Protein 9F7K (pdb70)

Radius of gyration: 20.73 Å; Cα contacts (8 Å, |Δi|>4): 725; chains: 2; bounding box: 50×50×52 Å

GO terms:
  GO:0009408 response to heat (P, IEP)
  GO:0004364 glutathione transferase activity (F, IDA)
  GO:0006749 glutathione metabolic process (P, IDA)

Nearest PDB structures (foldseek):
  9f7k-assembly1_B  TM=1.004E+00  e=2.548E-35  Drosophila melanogaster American nodavirus (ANV) SW-2009a
  4hi7-assembly1_B  TM=9.714E-01  e=3.691E-20  Drosophila mojavensis
  5ft3-assembly1_A  TM=9.741E-01  e=3.739E-18  Aedes aegypti
  3ay8-assembly1_A-2  TM=9.223E-01  e=4.183E-16  Bombyx mori
  7ebt-assembly2_B  TM=9.238E-01  e=3.719E-15  Aedes aegypti

Sequence (442 aa):
SSSGIVLYGTDLSPCVRTVKLTLKVVLNLDYEYKEVNLQAGEHLSEEYVVKKNPQHTVPMLDDNGTFIWDSHAIAAYLVDKYAKSDELYPKDLAKRAIVNQRLFFDASVIYASIANVSRRPFWINGVTEVPQEKLDAVHQGLKLLETFLGNSPYLAGDSLTLADLSTGPTVSAVPAAVDIDPATYPKVTAWLDRLNKLPYYKEINEAPAQSYVAFLRSKWTKLGDSGIVLYGTDLSPCVRTVKLTLKVVLNLDYEYKEVNLQAGEHLSEEYVKKNPQHTVPMLDDNGTFIIWDSHAIAAYLVDKYAKSDELYPKDLAKRAIVNQRLFFDASVIYASIANVSRPFWINGVTEVPQEKLDAVHQGLKLLETFLGNSPYLAGDSLTLADLSTGPTVSAVPAAVDIDPATYPKVTTAWLDRLNKLPYYKEINEAPAQSYVAFLRSKWTKLGD

Solvent-accessible surface area: 18734 Å² total; per-residue (Å²): 92,123,40,32,2,19,0,40,0,37,49,70,20,21,27,0,2,2,0,32,0,0,0,102,51,25,131,36,105,52,74,54,88,127,8,71,62,153,70,23,82,30,98,29,129,123,16,40,153,95,0,30,21,69,45,18,3,3,0,21,2,92,58,43,57,6,23,23,6,9,0,0,1,4,14,0,5,25,96,58,32,214,60,58,121,16,6,19,117,77,52,34,123,18,2,72,3,9,4,22,1,4,2,4,0,16,32,2,77,19,11,8,14,17,5,10,82,10,28,111,104,112,46,53,34,102,3,62,58,68,18,15,61,37,2,54,77,0,1,114,31,0,29,76,11,3,28,151,33,43,34,0,25,20,120,66,28,8,1,0,0,0,4,0,0,0,6,0,19,2,1,37,0,2,7,101,28,63,80,94,78,4,71,82,0,31,41,0,37,72,72,0,45,159,49,112,50,4,113,134,29,4,48,72,22,6,108,56,25,29,64,84,1,88,78,78,32,101,85,56,5,157,86,44,3,19,0,39,0,23,50,71,20,20,27,0,2,3,0,33,0,0,0,100,51,28,131,35,116,64,93,68,88,103,7,65,62,151,72,23,84,30,99,42,140,129,17,48,164,90,0,34,21,65,29,16,3,2,0,20,3,92,58,43,59,5,25,22,6,10,0,0,1,5,12,0,5,29,94,71,31,216,57,58,122,16,7,17,122,76,52,32,122,19,2,75,3,9,4,24,1,4,2,4,0,16,31,2,56,18,11,9,13,34,4,9,113,16,26,112,96,112,47,52,34,100,5,59,60,66,17,15,60,12,2,50,70,0,0,107,32,0,28,73,12,3,31,144,34,42,34,0,27,21,120,65,28,8,1,0,0,0,3,0,0,0,6,0,19,3,1,39,0,3,5,105,28,58,84,96,67,2,66,84,0,36,40,0,38,79,75,0,39,167,47,112,48,4,107,136,27,3,46,71,20,6,106,56,25,29,64,86,1,88,86,84,31,99,80,56,3,152

Organism: Drosophila melanogaster (NCBI:txid7227)

InterPro domains:
  IPR004045 Glutathione S-transferase, N-terminal [PF13417] (8-83)
  IPR004045 Glutathione S-transferase, N-terminal [PS50404] (4-85)
  IPR004046 Glutathione S-transferase, C-terminal [PF00043] (127-197)
  IPR010987 Glutathione S-transferase, C-terminal-like [PS50405] (91-213)
  IPR036249 Thioredoxin-like superfamily [SSF52833] (5-90)
  IPR036282 Glutathione S-transferase, C-terminal domain superfamily [SSF47616] (84-206)
  IPR040079 Glutathione transferase family [SFLDS00019] (6-219)

B-factor: mean 31.16, std 11.65, range [16.99, 97.11]

Secondary structure (DSSP, 8-state):
--S-EEEEE-TT-HHHHHHHHHHHHTT---EEEE--TTTTGGGSHHHHHH-TT--S-EEEETTEEEESHHHHHHHHHHHH-SS-TTS-SSHHHHHHHHHHHHHIIIIIHHHHHHHHHHHHHH---EE-HHHHHHHHHHHHHHHHHHTT-SBTTBSS--HHHHHHHHHHHHGGGTS---TTT-HHHHHHHHHHHTSHHHHHHHHHHHHHHHHHHHTT-SEE--/--EEEEE-TT-HHHHHHHHHHHHTT---EEEE--TTTTGGGSHHHHHH-TT--S-EEEETTEEEE-HHHHHHHHHHHH-SSSTTS-SSHHHHHHHHHHHHHIIIIIHHHHHHHHHHHHHH---EE-HHHHHHHHHHHHHHHHHHTTSSBTTBSS--HHHHHHHHHHHHGGGT----TTT-HHHHHHHHHHHTSHHHHHHHHHHHHHHHHHHHTT-SEE--

Foldseek 3Di:
DPQLKEWEEALLDLLSLLLVLLCVVLVHDYHYHYQDVVVVSLVDPVNCVLPVVSDDTWMQRNNDIDDGSLVNSQVCLVPRHPDCQQQDPPVVLNVLLVVLLVLCVPQLLVLLCVVCVCCVPPVDQAAAQVSVVSNVVSLVVQLVQLPVALENSHVGHHSSCSRNLLSVLQNLLQDDPDCVVRVSNVSNNVVQCVPPVSVVSRPPSSVVNSVVSNVRHPHRHD/DLKEWEEALLDLLSLLQVLLCVVLVHDYHYHYQDVVVVSLVDPVNCVLPVVSDDTWMQDNNDIDDGSLVNSQVCCVVRHPDCQQQDPPVVLNVLLVVLLVLLVPQLLVLLCVVCVCCVPPVDQAAAQVSVVSNVVSLLVQLVQCPVALENSHVGHHSSCSRNLLSVLQSLLQDDPDCVRRVSVVSNNVVQCVPPVSVVSRPPSSVVNSVVSNVRHPHRHD

Structure (mmCIF, N/CA/C/O backbone):
data_9F7K
#
_entry.id   9F7K
#
_cell.length_a   81.038
_cell.length_b   82.919
_cell.length_c   95.543
_cell.angle_alpha   90.000
_cell.angle_beta   90.000
_cell.angle_gamma   90.000
#
_symmetry.space_group_name_H-M   'P 21 21 21'
#
loop_
_entity.id
_entity.type
_entity.pdbx_description
1 polymer GH14654p
2 non-polymer GLYCEROL
3 non-polymer GLUTATHIONE
4 non-polymer S-Hydroxy-Glutathione
5 water water
#
loop_
_atom_site.group_PDB
_atom_site.id
_atom_site.type_symbol
_atom_site.label_atom_id
_atom_site.label_alt_id
_atom_site.label_c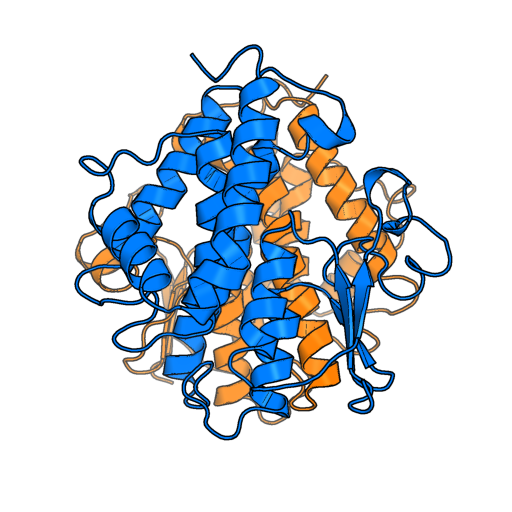omp_id
_atom_site.label_asym_id
_atom_site.label_entity_id
_atom_site.label_seq_id
_atom_site.pdbx_PDB_ins_code
_atom_site.Cartn_x
_atom_site.Cartn_y
_atom_site.Cartn_z
_atom_site.occupancy
_atom_site.B_iso_or_equiv
_atom_site.auth_seq_id
_atom_site.auth_comp_id
_atom_site.auth_asym_id
_atom_site.auth_atom_id
_atom_site.pdbx_PDB_model_num
ATOM 1 N N . SER A 1 2 ? 40.084 66.818 15.701 1.000 77.509 2 SER A N 1
ATOM 2 C CA . SER A 1 2 ? 40.329 65.631 14.840 1.000 71.269 2 SER A CA 1
ATOM 3 C C . SER A 1 2 ? 41.818 65.461 14.508 1.000 70.101 2 SER A C 1
ATOM 4 O O . SER A 1 2 ? 42.541 66.444 14.404 1.000 87.829 2 SER A O 1
ATOM 11 N N . SER A 1 3 ? 42.241 64.204 14.257 1.000 60.633 3 SER A N 1
ATOM 12 C CA . SER A 1 3 ? 43.590 63.876 13.817 1.000 44.761 3 SER A CA 1
ATOM 13 C C . SER A 1 3 ? 43.595 63.352 12.368 1.000 39.406 3 SER A C 1
ATOM 14 O O . SER A 1 3 ? 44.627 62.824 11.938 1.000 34.266 3 SER A O 1
ATOM 21 N N . SER A 1 4 ? 42.524 63.603 11.577 1.000 29.581 4 SER A N 1
ATOM 22 C CA . SER A 1 4 ? 42.495 63.160 10.166 1.000 30.265 4 SER A CA 1
ATOM 23 C C . SER A 1 4 ? 43.292 64.129 9.309 1.000 26.348 4 SER A C 1
ATOM 24 O O . SER A 1 4 ? 43.651 63.799 8.189 1.000 29.527 4 SER A O 1
ATOM 31 N N . GLY A 1 5 ? 43.445 65.370 9.802 1.000 23.206 5 GLY A N 1
ATOM 32 C CA . GLY A 1 5 ? 43.997 66.451 9.051 1.000 22.000 5 GLY A CA 1
ATOM 33 C C . GLY A 1 5 ? 43.006 67.097 8.056 1.000 21.600 5 GLY A C 1
ATOM 34 O O . GLY A 1 5 ? 43.403 67.948 7.274 1.000 23.463 5 GLY A O 1
ATOM 38 N N . ILE A 1 6 ? 41.748 66.690 8.087 1.000 22.883 6 ILE A N 1
ATOM 39 C CA . ILE A 1 6 ? 40.720 67.259 7.218 1.000 24.360 6 ILE A CA 1
ATOM 40 C C . ILE A 1 6 ? 40.016 68.352 8.003 1.000 23.849 6 ILE A C 1
ATOM 41 O O . ILE A 1 6 ? 39.604 68.123 9.139 1.000 24.751 6 ILE A O 1
ATOM 57 N N . VAL A 1 7 ? 39.889 69.542 7.393 1.000 23.992 7 VAL A N 1
ATOM 58 C CA . VAL A 1 7 ? 39.189 70.666 7.986 1.000 22.680 7 VAL A CA 1
ATOM 59 C C . VAL A 1 7 ? 38.106 71.156 7.020 1.000 23.482 7 VAL A C 1
ATOM 60 O O . VAL A 1 7 ? 38.423 71.331 5.836 1.000 23.388 7 VAL A O 1
ATOM 73 N N . LEU A 1 8 ? 36.869 71.320 7.520 1.000 22.207 8 LEU A N 1
ATOM 74 C CA . LEU A 1 8 ? 35.800 71.910 6.712 1.000 21.600 8 LEU A CA 1
ATOM 75 C C . LEU A 1 8 ? 35.523 73.307 7.243 1.000 20.740 8 LEU A C 1
ATOM 76 O O . LEU A 1 8 ? 35.261 73.490 8.429 1.000 24.208 8 LEU A O 1
ATOM 92 N N . TYR A 1 9 ? 35.565 74.282 6.340 1.000 20.232 9 TYR A N 1
ATOM 93 C CA . TYR A 1 9 ? 35.146 75.643 6.618 1.000 21.845 9 TYR A CA 1
ATOM 94 C C . TYR A 1 9 ? 33.726 75.826 6.114 1.000 23.194 9 TYR A C 1
ATOM 95 O O . TYR A 1 9 ? 33.430 75.654 4.919 1.000 21.673 9 TYR A O 1
ATOM 112 N N . GLY A 1 10 ? 32.836 76.226 7.011 1.000 22.375 10 GLY A N 1
ATOM 113 C CA . GLY A 1 10 ? 31.447 76.286 6.654 1.000 23.503 10 GLY A CA 1
ATOM 114 C C . GLY A 1 10 ? 30.567 76.999 7.660 1.000 25.348 10 GLY A C 1
ATOM 115 O O . GLY A 1 10 ? 31.036 77.534 8.663 1.000 27.637 10 GLY A O 1
ATOM 119 N N . THR A 1 11 ? 29.277 77.001 7.316 1.000 26.160 11 THR A N 1
ATOM 120 C CA . THR A 1 11 ? 28.215 77.403 8.216 1.000 26.071 11 THR A CA 1
ATOM 121 C C . THR A 1 11 ? 27.039 76.458 7.969 1.000 24.926 11 THR A C 1
ATOM 122 O O . THR A 1 11 ? 26.760 76.111 6.815 1.000 22.662 11 THR A O 1
ATOM 132 N N . ASP A 1 12 ? 26.313 76.069 9.023 1.000 23.200 12 ASP A N 1
ATOM 133 C CA . ASP A 1 12 ? 25.304 75.013 8.904 1.000 26.209 12 ASP A CA 1
ATOM 134 C C . ASP A 1 12 ? 24.096 75.425 8.081 1.000 22.009 12 ASP A C 1
ATOM 135 O O . ASP A 1 12 ? 23.448 74.557 7.525 1.000 21.807 12 ASP A O 1
ATOM 144 N N . LEU A 1 13 ? 23.761 76.737 7.963 1.000 20.817 13 LEU A N 1
ATOM 145 C CA . LEU A 1 13 ? 22.585 77.158 7.223 1.000 22.097 13 LEU A CA 1
ATOM 146 C C . LEU A 1 13 ? 22.768 77.144 5.701 1.000 23.861 13 LEU A C 1
ATOM 147 O O . LEU A 1 13 ? 21.792 77.232 4.954 1.000 25.881 13 LEU A O 1
ATOM 163 N N . SER A 1 14 ? 24.007 76.959 5.226 1.000 22.844 14 SER A N 1
ATOM 164 C CA . SER A 1 14 ? 24.297 76.804 3.813 1.000 18.401 14 SER A CA 1
ATOM 165 C C . SER A 1 14 ? 24.032 75.356 3.351 1.000 19.373 14 SER A C 1
ATOM 166 O O . SER A 1 14 ? 24.682 74.426 3.835 1.000 19.718 14 SER A O 1
ATOM 173 N N . PRO A 1 15 ? 23.144 75.130 2.384 1.000 20.784 15 PRO A N 1
ATOM 174 C CA . PRO A 1 15 ? 22.933 73.780 1.847 1.000 20.247 15 PRO A CA 1
ATOM 175 C C . PRO A 1 15 ? 24.192 73.217 1.196 1.000 20.117 15 PRO A C 1
ATOM 176 O O . PRO A 1 15 ? 24.449 72.024 1.350 1.000 19.053 15 PRO A O 1
ATOM 187 N N . CYS A 1 16 ? 24.998 74.075 0.536 1.000 19.446 16 CYS A N 1
ATOM 188 C CA . CYS A 1 16 ? 26.244 73.615 -0.085 1.000 19.342 16 CYS A CA 1
ATOM 189 C C . CYS A 1 16 ? 27.196 73.021 0.972 1.000 18.579 16 CYS A C 1
ATOM 190 O O . CYS A 1 16 ? 27.872 72.021 0.727 1.000 18.780 16 CYS A O 1
ATOM 197 N N . VAL A 1 17 ? 27.290 73.665 2.136 1.000 18.010 17 VAL A N 1
ATOM 198 C CA . VAL A 1 17 ? 28.075 73.155 3.246 1.000 18.328 17 VAL A CA 1
ATOM 199 C C . VAL A 1 17 ? 27.521 71.810 3.710 1.000 18.399 17 VAL A C 1
ATOM 200 O O . VAL A 1 17 ? 28.318 70.878 3.944 1.000 17.331 17 VAL A O 1
ATOM 213 N N . ARG A 1 18 ? 26.183 71.716 3.856 1.000 18.214 18 ARG A N 1
ATOM 214 C CA . ARG A 1 18 ? 25.610 70.488 4.346 1.000 19.915 18 ARG A CA 1
ATOM 215 C C . ARG A 1 18 ? 25.876 69.320 3.382 1.000 19.579 18 ARG A C 1
ATOM 216 O O . ARG A 1 18 ? 26.039 68.183 3.870 1.000 18.780 18 ARG A O 1
ATOM 237 N N . THR A 1 19 ? 25.894 69.559 2.052 1.000 17.722 19 THR A N 1
ATOM 238 C CA . THR A 1 19 ? 26.326 68.516 1.110 1.000 17.259 19 THR A CA 1
ATOM 239 C C . THR A 1 19 ? 27.638 67.882 1.562 1.000 19.860 19 THR A C 1
ATOM 240 O O . THR A 1 19 ? 27.820 66.652 1.466 1.000 18.297 19 THR A O 1
ATOM 250 N N . VAL A 1 20 ? 28.617 68.725 1.924 1.000 17.839 20 VAL A N 1
ATOM 251 C CA . VAL A 1 20 ? 29.928 68.238 2.317 1.000 18.823 20 VAL A CA 1
ATOM 252 C C . VAL A 1 20 ? 29.871 67.509 3.658 1.000 21.120 20 VAL A C 1
ATOM 253 O O . VAL A 1 20 ? 30.468 66.428 3.815 1.000 17.791 20 VAL A O 1
ATOM 266 N N . LYS A 1 21 ? 29.119 68.052 4.633 1.000 20.899 21 LYS A N 1
ATOM 267 C CA . LYS A 1 21 ? 28.960 67.347 5.900 1.000 21.187 21 LYS A CA 1
ATOM 268 C C . LYS A 1 21 ? 28.359 65.954 5.704 1.000 22.289 21 LYS A C 1
ATOM 269 O O . LYS A 1 21 ? 28.749 64.976 6.401 1.000 21.704 21 LYS A O 1
ATOM 288 N N . LEU A 1 22 ? 27.379 65.857 4.812 1.000 19.154 22 LEU A N 1
ATOM 289 C CA . LEU A 1 22 ? 26.726 64.586 4.520 1.000 20.045 22 LEU A CA 1
ATOM 290 C C . LEU A 1 22 ? 27.711 63.598 3.927 1.000 19.367 22 LEU A C 1
ATOM 291 O O . LEU A 1 22 ? 27.666 62.406 4.300 1.000 20.433 22 LEU A O 1
ATOM 307 N N . THR A 1 23 ? 28.548 64.089 3.002 1.000 20.373 23 THR A N 1
ATOM 308 C CA . THR A 1 23 ? 29.527 63.252 2.332 1.000 20.085 23 THR A CA 1
ATOM 309 C C . THR A 1 23 ? 30.549 62.725 3.358 1.000 22.192 23 THR A C 1
ATOM 310 O O . THR A 1 23 ? 30.827 61.518 3.357 1.000 22.467 23 THR A O 1
ATOM 320 N N . LEU A 1 24 ? 31.068 63.619 4.209 1.000 21.138 24 LEU A N 1
ATOM 321 C CA . LEU A 1 24 ? 32.019 63.255 5.279 1.000 21.523 24 LEU A CA 1
ATOM 322 C C . LEU A 1 24 ? 31.396 62.230 6.217 1.000 23.303 24 LEU A C 1
ATOM 323 O O . LEU A 1 24 ? 32.055 61.244 6.592 1.000 23.502 24 LEU A O 1
ATOM 339 N N . LYS A 1 25 ? 30.104 62.379 6.491 1.000 20.485 25 LYS A N 1
ATOM 340 C CA . LYS A 1 25 ? 29.401 61.444 7.361 1.000 23.807 25 LYS A CA 1
ATOM 341 C C . LYS A 1 25 ? 29.257 60.057 6.728 1.000 27.963 25 LYS A C 1
ATOM 342 O O . LYS A 1 25 ? 29.566 59.056 7.379 1.000 24.479 25 LYS A O 1
ATOM 361 N N . VAL A 1 26 ? 28.838 59.961 5.455 1.000 24.483 26 VAL A N 1
ATOM 362 C CA A VAL A 1 26 ? 28.648 58.670 4.804 0.600 25.965 26 VAL A CA 1
ATOM 363 C CA B VAL A 1 26 ? 28.648 58.663 4.833 0.400 25.285 26 VAL A CA 1
ATOM 364 C C . VAL A 1 26 ? 30.006 57.992 4.637 1.000 27.402 26 VAL A C 1
ATOM 365 O O . VAL A 1 26 ? 30.084 56.773 4.646 1.000 27.784 26 VAL A O 1
ATOM 389 N N . LEU A 1 27 ? 31.088 58.762 4.470 1.000 23.796 27 LEU A N 1
ATOM 390 C CA . LEU A 1 27 ? 32.406 58.165 4.347 1.000 24.262 27 LEU A CA 1
ATOM 391 C C . LEU A 1 27 ? 33.034 57.814 5.713 1.000 25.730 27 LEU A C 1
ATOM 392 O O . LEU A 1 27 ? 34.187 57.357 5.728 1.000 27.492 27 LEU A O 1
ATOM 408 N N . ASN A 1 28 ? 32.338 58.132 6.799 1.000 26.970 28 ASN A N 1
ATOM 409 C CA . ASN A 1 28 ? 32.785 57.918 8.171 1.000 30.975 28 ASN A CA 1
ATOM 410 C C . ASN A 1 28 ? 34.109 58.600 8.446 1.000 30.116 28 ASN A C 1
ATOM 411 O O . ASN A 1 28 ? 34.983 58.019 9.087 1.000 30.312 28 ASN A O 1
ATOM 422 N N . LEU A 1 29 ? 34.304 59.811 7.933 1.000 24.506 29 LEU A N 1
ATOM 423 C CA . LEU A 1 29 ? 35.545 60.552 8.115 1.000 25.528 29 LEU A CA 1
ATOM 424 C C . LEU A 1 29 ? 35.400 61.536 9.254 1.000 31.022 29 LEU A C 1
ATOM 425 O O . LEU A 1 29 ? 34.499 62.378 9.255 1.000 29.172 29 LEU A O 1
ATOM 441 N N . ASP A 1 30 ? 36.339 61.495 10.192 1.000 29.824 30 ASP A N 1
ATOM 442 C CA . ASP A 1 30 ? 36.464 62.585 11.160 1.000 31.098 30 ASP A CA 1
ATOM 443 C C . ASP A 1 30 ? 37.075 63.825 10.523 1.000 26.346 30 ASP A C 1
ATOM 444 O O . ASP A 1 30 ? 37.925 63.731 9.637 1.000 29.348 30 ASP A O 1
ATOM 453 N N . TYR A 1 31 ? 36.728 64.980 11.072 1.000 23.600 31 TYR A N 1
ATOM 454 C CA . TYR A 1 31 ? 37.261 66.228 10.554 1.000 24.929 31 TYR A CA 1
ATOM 455 C C . TYR A 1 31 ? 37.050 67.298 11.596 1.000 25.328 31 TYR A C 1
ATOM 456 O O . TYR A 1 31 ? 36.258 67.108 12.512 1.000 25.946 31 TYR A O 1
ATOM 473 N N . GLU A 1 32 ? 37.754 68.387 11.441 1.000 25.642 32 GLU A N 1
ATOM 474 C CA . GLU A 1 32 ? 37.528 69.566 12.245 1.000 27.271 32 GLU A CA 1
ATOM 475 C C . GLU A 1 32 ? 36.632 70.525 11.471 1.000 28.153 32 GLU A C 1
ATOM 476 O O . GLU A 1 32 ? 36.899 70.820 10.317 1.000 26.330 32 GLU A O 1
ATOM 488 N N . TYR A 1 33 ? 35.575 71.007 12.101 1.000 27.375 33 TYR A N 1
ATOM 489 C CA . TYR A 1 33 ? 34.632 71.933 11.484 1.000 25.445 33 TYR A CA 1
ATOM 490 C C . TYR A 1 33 ? 34.932 73.322 11.988 1.000 28.585 33 TYR A C 1
ATOM 491 O O . TYR A 1 33 ? 34.813 73.570 13.166 1.000 29.463 33 TYR A O 1
ATOM 508 N N . LYS A 1 34 ? 35.367 74.210 11.103 1.000 25.372 34 LYS A N 1
ATOM 509 C CA . LYS A 1 34 ? 35.632 75.603 11.434 1.000 29.189 34 LYS A CA 1
ATOM 510 C C . LYS A 1 34 ? 34.446 76.411 10.949 1.000 30.845 34 LYS A C 1
ATOM 511 O O . LYS A 1 34 ? 34.191 76.557 9.750 1.000 28.662 34 LYS A O 1
ATOM 530 N N . GLU A 1 35 ? 33.709 76.985 11.894 1.000 29.563 35 GLU A N 1
ATOM 531 C CA . GLU A 1 35 ? 32.584 77.812 11.542 1.000 34.488 35 GLU A CA 1
ATOM 532 C C . GLU A 1 35 ? 33.104 79.144 10.981 1.000 39.076 35 GLU A C 1
ATOM 533 O O . GLU A 1 35 ? 34.013 79.754 11.528 1.000 44.076 35 GLU A O 1
ATOM 545 N N . VAL A 1 36 ? 32.632 79.531 9.794 1.000 29.350 36 VAL A N 1
ATOM 546 C CA . VAL A 1 36 ? 33.008 80.793 9.185 1.000 27.674 36 VAL A CA 1
ATOM 547 C C . VAL A 1 36 ? 31.784 81.680 9.368 1.000 36.491 36 VAL A C 1
ATOM 548 O O . VAL A 1 36 ? 30.730 81.338 8.855 1.000 37.183 36 VAL A O 1
ATOM 561 N N . ASN A 1 37 ? 31.971 82.824 10.016 1.000 35.016 37 ASN A N 1
ATOM 562 C CA . ASN A 1 37 ? 30.885 83.767 10.273 1.000 35.750 37 ASN A CA 1
ATOM 563 C C . ASN A 1 37 ? 30.728 84.740 9.095 1.000 29.430 37 ASN A C 1
ATOM 564 O O . ASN A 1 37 ? 31.459 85.744 8.974 1.000 34.512 37 ASN A O 1
ATOM 575 N N . LEU A 1 38 ? 29.809 84.383 8.208 1.000 32.706 38 LEU A N 1
ATOM 576 C CA . LEU A 1 38 ? 29.595 85.136 6.972 1.000 33.576 38 LEU A CA 1
ATOM 577 C C . LEU A 1 38 ? 29.096 86.555 7.318 1.000 39.462 38 LEU A C 1
ATOM 578 O O . LEU A 1 38 ? 29.456 87.527 6.659 1.000 33.415 38 LEU A O 1
ATOM 594 N N . GLN A 1 39 ? 28.264 86.674 8.360 1.000 42.733 39 GLN A N 1
ATOM 595 C CA . GLN A 1 39 ? 27.715 87.978 8.781 1.000 42.063 39 GLN A CA 1
ATOM 596 C C . GLN A 1 39 ? 28.820 88.949 9.201 1.000 42.565 39 GLN A C 1
ATOM 597 O O . GLN A 1 39 ? 28.745 90.148 8.938 1.000 42.712 39 GLN A O 1
ATOM 611 N N . ALA A 1 40 ? 29.918 88.426 9.759 1.000 43.901 40 ALA A N 1
ATOM 612 C CA . ALA A 1 40 ? 31.056 89.244 10.164 1.000 42.144 40 ALA A CA 1
ATOM 613 C C . ALA A 1 40 ? 32.055 89.426 9.026 1.000 46.273 40 ALA A C 1
ATOM 614 O O . ALA A 1 40 ? 33.087 90.057 9.209 1.000 45.040 40 ALA A O 1
ATOM 621 N N . GLY A 1 41 ? 31.789 88.840 7.848 1.000 43.037 41 GLY A N 1
ATOM 622 C CA . GLY A 1 41 ? 32.721 89.009 6.748 1.000 38.104 41 GLY A CA 1
ATOM 623 C C . GLY A 1 41 ? 33.971 88.145 6.902 1.000 33.044 41 GLY A C 1
ATOM 624 O O . GLY A 1 41 ? 34.986 88.452 6.302 1.000 40.902 41 GLY A O 1
ATOM 628 N N . GLU A 1 42 ? 33.901 87.021 7.642 1.000 34.743 42 GLU A N 1
ATOM 629 C CA . GLU A 1 42 ? 35.090 86.194 7.846 1.000 33.943 42 GLU A CA 1
ATOM 630 C C . GLU A 1 42 ? 35.545 85.562 6.525 1.000 34.365 42 GLU A C 1
ATOM 631 O O . GLU A 1 42 ? 36.731 85.331 6.358 1.000 42.338 42 GLU A O 1
ATOM 643 N N . HIS A 1 43 ? 34.617 85.339 5.593 1.000 33.174 43 HIS A N 1
ATOM 644 C CA . HIS A 1 43 ? 34.947 84.781 4.270 1.000 32.629 43 HIS A CA 1
ATOM 645 C C . HIS A 1 43 ? 35.639 85.791 3.341 1.000 40.480 43 HIS A C 1
ATOM 646 O O . HIS A 1 43 ? 36.127 85.415 2.250 1.000 32.952 43 HIS A O 1
ATOM 659 N N . LEU A 1 44 ? 35.693 87.073 3.769 1.000 36.974 44 LEU A N 1
ATOM 660 C CA . LEU A 1 44 ? 36.262 88.142 2.963 1.000 38.280 44 LEU A CA 1
ATOM 661 C C . LEU A 1 44 ? 37.604 88.586 3.539 1.000 43.265 44 LEU A C 1
ATOM 662 O O . LEU A 1 44 ? 38.217 89.511 3.029 1.000 43.440 44 LEU A O 1
ATOM 678 N N . SER A 1 45 ? 38.103 87.898 4.563 1.000 41.277 45 SER A N 1
ATOM 679 C CA . SER A 1 45 ? 39.399 88.258 5.129 1.000 42.956 45 SER A CA 1
ATOM 680 C C . SER A 1 45 ? 40.514 87.879 4.160 1.000 47.633 45 SER A C 1
ATOM 681 O O . SER A 1 45 ? 40.368 86.966 3.337 1.000 41.512 45 SER A O 1
ATOM 688 N N . GLU A 1 46 ? 41.675 88.536 4.306 1.000 43.705 46 GLU A N 1
ATOM 689 C CA . GLU A 1 46 ? 42.806 88.337 3.415 1.000 45.948 46 GLU A CA 1
ATOM 690 C C . GLU A 1 46 ? 43.221 86.867 3.435 1.000 43.069 46 GLU A C 1
ATOM 691 O O . GLU A 1 46 ? 43.519 86.292 2.396 1.000 41.740 46 GLU A O 1
ATOM 703 N N . GLU A 1 47 ? 43.262 86.253 4.612 1.000 39.052 47 GLU A N 1
ATOM 704 C CA . GLU A 1 47 ? 43.777 84.890 4.743 1.000 42.704 47 GLU A CA 1
ATOM 705 C C . GLU A 1 47 ? 42.800 83.897 4.097 1.000 40.410 47 GLU A C 1
ATOM 706 O O . GLU A 1 47 ? 43.233 82.924 3.498 1.000 42.226 47 GLU A O 1
ATOM 718 N N . TYR A 1 48 ? 41.484 84.151 4.193 1.000 36.616 48 TYR A N 1
ATOM 719 C CA . TYR A 1 48 ? 40.498 83.243 3.606 1.000 31.387 48 TYR A CA 1
ATOM 720 C C . TYR A 1 48 ? 40.577 83.336 2.079 1.000 32.864 48 TYR A C 1
ATOM 721 O O . TYR A 1 48 ? 40.612 82.311 1.393 1.000 32.282 48 TYR A O 1
ATOM 738 N N . VAL A 1 49 ? 40.563 84.568 1.534 1.000 31.515 49 VAL A N 1
ATOM 739 C CA A VAL A 1 49 ? 40.499 84.824 0.098 0.570 35.350 49 VAL A CA 1
ATOM 740 C CA B VAL A 1 49 ? 40.480 84.774 0.092 0.430 36.009 49 VAL A CA 1
ATOM 741 C C . VAL A 1 49 ? 41.782 84.334 -0.580 1.000 37.781 49 VAL A C 1
ATOM 742 O O . VAL A 1 49 ? 41.772 84.018 -1.772 1.000 36.109 49 VAL A O 1
ATOM 766 N N . LYS A 1 50 ? 42.905 84.257 0.170 1.000 37.834 50 LYS A N 1
ATOM 767 C CA . LYS A 1 50 ? 44.140 83.717 -0.392 1.000 42.318 50 LYS A CA 1
ATOM 768 C C . LYS A 1 50 ? 43.953 82.235 -0.727 1.000 40.020 50 LYS A C 1
ATOM 769 O O . LYS A 1 50 ? 44.545 81.728 -1.679 1.000 37.452 50 LYS A O 1
ATOM 788 N N . LYS A 1 51 ? 43.138 81.525 0.068 1.000 33.436 51 LYS A N 1
ATOM 789 C CA . LYS A 1 51 ? 42.903 80.107 -0.190 1.000 32.979 51 LYS A CA 1
ATOM 790 C C . LYS A 1 51 ? 41.722 79.917 -1.148 1.000 33.602 51 LYS A C 1
ATOM 791 O O . LYS A 1 51 ? 41.716 78.977 -1.947 1.000 30.858 51 LYS A O 1
ATOM 810 N N . ASN A 1 52 ? 40.690 80.760 -1.005 1.000 30.411 52 ASN A N 1
ATOM 811 C CA . ASN A 1 52 ? 39.509 80.677 -1.864 1.000 28.047 52 ASN A CA 1
ATOM 812 C C . ASN A 1 52 ? 39.163 82.058 -2.387 1.000 29.024 52 ASN A C 1
ATOM 813 O O . ASN A 1 52 ? 38.441 82.826 -1.717 1.000 28.535 52 ASN A O 1
ATOM 824 N N . PRO A 1 53 ? 39.662 82.416 -3.591 1.000 29.023 53 PRO A N 1
ATOM 825 C CA . PRO A 1 53 ? 39.369 83.719 -4.156 1.000 30.780 53 PRO A CA 1
ATOM 826 C C . PRO A 1 53 ? 37.886 83.921 -4.470 1.000 31.463 53 PRO A C 1
ATOM 827 O O . PRO A 1 53 ? 37.476 85.060 -4.615 1.000 30.235 53 PRO A O 1
ATOM 838 N N . GLN A 1 54 ? 37.058 82.849 -4.499 1.000 25.211 54 GLN A N 1
ATOM 839 C CA . GLN A 1 54 ? 35.629 83.037 -4.693 1.000 24.197 54 GLN A CA 1
ATOM 840 C C . GLN A 1 54 ? 34.934 83.491 -3.398 1.000 24.637 54 GLN A C 1
ATOM 841 O O . GLN A 1 54 ? 33.743 83.806 -3.432 1.000 26.774 54 GLN A O 1
ATOM 855 N N . HIS A 1 55 ? 35.641 83.418 -2.253 1.000 27.486 55 HIS A N 1
ATOM 856 C CA . HIS A 1 55 ? 35.113 83.807 -0.949 1.000 28.497 55 HIS A CA 1
ATOM 857 C C . HIS A 1 55 ? 33.767 83.132 -0.672 1.000 26.427 55 HIS A C 1
ATOM 858 O O . HIS A 1 55 ? 32.776 83.789 -0.304 1.000 27.285 55 HIS A O 1
ATOM 871 N N . THR A 1 56 ? 33.745 81.804 -0.837 1.000 24.608 56 THR A N 1
ATOM 872 C CA . THR A 1 56 ? 32.560 81.026 -0.524 1.000 22.469 56 THR A CA 1
ATOM 873 C C . THR A 1 56 ? 32.865 79.998 0.559 1.000 22.834 56 THR A C 1
ATOM 874 O O . THR A 1 56 ? 34.028 79.612 0.796 1.000 23.398 56 THR A O 1
ATOM 884 N N . VAL A 1 57 ? 31.786 79.517 1.158 1.000 21.008 57 VAL A N 1
ATOM 885 C CA . VAL A 1 57 ? 31.829 78.256 1.879 1.000 20.629 57 VAL A CA 1
ATOM 886 C C . VAL A 1 57 ? 30.977 77.296 1.069 1.000 22.040 57 VAL A C 1
ATOM 887 O O . VAL A 1 57 ? 30.017 77.705 0.430 1.000 22.101 57 VAL A O 1
ATOM 899 N N . PRO A 1 58 ? 31.190 75.967 1.105 1.000 19.219 58 PRO A N 1
ATOM 900 C CA . PRO A 1 58 ? 32.263 75.342 1.850 1.000 19.934 58 PRO A CA 1
ATOM 901 C C . PRO A 1 58 ? 33.648 75.464 1.202 1.000 20.085 58 PRO A C 1
ATOM 902 O O . PRO A 1 58 ? 33.773 75.621 -0.011 1.000 21.148 58 PRO A O 1
ATOM 913 N N . MET A 1 59 ? 34.684 75.381 2.048 1.000 20.647 59 MET A N 1
ATOM 914 C CA . MET A 1 59 ? 36.039 75.085 1.592 1.000 19.576 59 MET A CA 1
ATOM 915 C C . MET A 1 59 ? 36.557 73.931 2.436 1.000 20.961 59 MET A C 1
ATOM 916 O O . MET A 1 59 ? 36.315 73.855 3.649 1.000 22.174 59 MET A O 1
ATOM 930 N N . LEU A 1 60 ? 37.259 73.036 1.767 1.000 20.991 60 LEU A N 1
ATOM 931 C CA . LEU A 1 60 ? 37.889 71.907 2.416 1.000 20.471 60 LEU A CA 1
ATOM 932 C C . LEU A 1 60 ? 39.402 72.063 2.381 1.000 21.374 60 LEU A C 1
ATOM 933 O O . LEU A 1 60 ? 39.986 72.400 1.353 1.000 22.462 60 LEU A O 1
ATOM 949 N N . ASP A 1 61 ? 40.019 71.809 3.541 1.000 21.581 61 ASP A N 1
ATOM 950 C CA . ASP A 1 61 ? 41.469 71.623 3.607 1.000 22.603 61 ASP A CA 1
ATOM 951 C C . ASP A 1 61 ? 41.728 70.151 3.930 1.000 22.394 61 ASP A C 1
ATOM 952 O O . ASP A 1 61 ? 41.467 69.726 5.049 1.000 25.248 61 ASP A O 1
ATOM 961 N N . ASP A 1 62 ? 42.135 69.375 2.916 1.000 21.190 62 ASP A N 1
ATOM 962 C CA . ASP A 1 62 ? 42.466 67.980 3.115 1.000 22.421 62 ASP A CA 1
ATOM 963 C C . ASP A 1 62 ? 43.989 67.904 3.248 1.000 21.914 62 ASP A C 1
ATOM 964 O O . ASP A 1 62 ? 44.675 67.802 2.238 1.000 22.918 62 ASP A O 1
ATOM 973 N N . ASN A 1 63 ? 44.502 68.029 4.486 1.000 23.996 63 ASN A N 1
ATOM 974 C CA . ASN A 1 63 ? 45.929 67.830 4.768 1.000 25.021 63 ASN A CA 1
ATOM 975 C C . ASN A 1 63 ? 46.791 68.725 3.906 1.000 25.046 63 ASN A C 1
ATOM 976 O O . ASN A 1 63 ? 47.820 68.304 3.341 1.000 27.081 63 ASN A O 1
ATOM 987 N N . GLY A 1 64 ? 46.410 70.009 3.795 1.000 25.984 64 GLY A N 1
ATOM 988 C CA . GLY A 1 64 ? 47.176 70.986 3.055 1.000 29.660 64 GLY A CA 1
ATOM 989 C C . GLY A 1 64 ? 46.680 71.236 1.631 1.000 30.454 64 GLY A C 1
ATOM 990 O O . GLY A 1 64 ? 47.149 72.156 0.982 1.000 30.528 64 GLY A O 1
ATOM 994 N N . THR A 1 65 ? 45.734 70.454 1.128 1.000 25.093 65 THR A N 1
ATOM 995 C CA . THR A 1 65 ? 45.151 70.715 -0.193 1.000 27.737 65 THR A CA 1
ATOM 996 C C . THR A 1 65 ? 43.817 71.430 0.016 1.000 25.342 65 THR A C 1
ATOM 997 O O . THR A 1 65 ? 42.921 70.813 0.595 1.000 22.768 65 THR A O 1
ATOM 1007 N N . PHE A 1 66 ? 43.735 72.697 -0.423 1.000 23.494 66 PHE A N 1
ATOM 1008 C CA . PHE A 1 66 ? 42.523 73.497 -0.286 1.000 25.569 66 PHE A CA 1
ATOM 1009 C C . PHE A 1 66 ? 41.657 73.470 -1.550 1.000 25.253 66 PHE A C 1
ATOM 1010 O O . PHE A 1 66 ? 42.132 73.778 -2.644 1.000 26.672 66 PHE A O 1
ATOM 1027 N N . ILE A 1 67 ? 40.410 73.024 -1.412 1.000 22.712 67 ILE A N 1
ATOM 1028 C CA . ILE A 1 67 ? 39.478 72.849 -2.517 1.000 24.505 67 ILE A CA 1
ATOM 1029 C C . ILE A 1 67 ? 38.174 73.542 -2.153 1.000 21.518 67 ILE A C 1
ATOM 1030 O O . ILE A 1 67 ? 37.760 73.537 -0.998 1.000 24.588 67 ILE A O 1
ATOM 1046 N N . TRP A 1 68 ? 37.478 74.084 -3.152 1.000 20.986 68 TRP A N 1
ATOM 1047 C CA . TRP A 1 68 ? 36.165 74.621 -2.845 1.000 20.991 68 TRP A CA 1
ATOM 1048 C C . TRP A 1 68 ? 35.175 74.220 -3.938 1.000 20.762 68 TRP A C 1
ATOM 1049 O O . TRP A 1 68 ? 35.545 73.525 -4.895 1.000 20.796 68 TRP A O 1
ATOM 1070 N N . ASP A 1 69 ? 33.914 74.617 -3.725 1.000 19.258 69 ASP A N 1
ATOM 1071 C CA . ASP A 1 69 ? 32.724 74.188 -4.455 1.000 19.090 69 ASP A CA 1
ATOM 1072 C C . ASP A 1 69 ? 32.267 72.825 -3.928 1.000 18.430 69 ASP A C 1
ATOM 1073 O O . ASP A 1 69 ? 32.972 71.832 -4.075 1.000 20.917 69 ASP A O 1
ATOM 1082 N N . SER A 1 70 ? 31.075 72.786 -3.357 1.000 18.644 70 SER A N 1
ATOM 1083 C CA . SER A 1 70 ? 30.538 71.568 -2.738 1.000 19.935 70 SER A CA 1
ATOM 1084 C C . SER A 1 70 ? 30.588 70.358 -3.666 1.000 19.794 70 SER A C 1
ATOM 1085 O O . SER A 1 70 ? 30.808 69.243 -3.181 1.000 18.757 70 SER A O 1
ATOM 1092 N N . HIS A 1 71 ? 30.301 70.541 -4.963 1.000 17.438 71 HIS A N 1
ATOM 1093 C CA . HIS A 1 71 ? 30.259 69.444 -5.921 1.000 19.321 71 HIS A CA 1
ATOM 1094 C C . HIS A 1 71 ? 31.674 68.886 -6.104 1.000 18.203 71 HIS A C 1
ATOM 1095 O O . HIS A 1 71 ? 31.870 67.656 -6.085 1.000 18.032 71 HIS A O 1
ATOM 1108 N N . ALA A 1 72 ? 32.628 69.777 -6.282 1.000 17.974 72 ALA A N 1
ATOM 1109 C CA . ALA A 1 72 ? 34.015 69.378 -6.522 1.000 18.593 72 ALA A CA 1
ATOM 1110 C C . ALA A 1 72 ? 34.591 68.714 -5.255 1.000 18.292 72 ALA A C 1
ATOM 1111 O O . ALA A 1 72 ? 35.275 67.671 -5.337 1.000 18.634 72 ALA A O 1
ATOM 1118 N N . ILE A 1 73 ? 34.228 69.268 -4.092 1.000 17.417 73 ILE A N 1
ATOM 1119 C CA . ILE A 1 73 ? 34.669 68.683 -2.827 1.000 18.253 73 ILE A CA 1
ATOM 1120 C C . ILE A 1 73 ? 34.132 67.279 -2.631 1.000 18.045 73 ILE A C 1
ATOM 1121 O O . ILE A 1 73 ? 34.887 66.360 -2.261 1.000 19.203 73 ILE A O 1
ATOM 1137 N N . ALA A 1 74 ? 32.836 67.099 -2.888 1.000 17.331 74 ALA A N 1
ATOM 1138 C CA . ALA A 1 74 ? 32.206 65.813 -2.667 1.000 19.039 74 ALA A CA 1
ATOM 1139 C C . ALA A 1 74 ? 32.800 64.755 -3.608 1.000 18.957 74 ALA A C 1
ATOM 1140 O O . ALA A 1 74 ? 33.099 63.641 -3.133 1.000 18.478 74 ALA A O 1
ATOM 1147 N N . ALA A 1 75 ? 32.990 65.113 -4.884 1.000 18.523 75 ALA A N 1
ATOM 1148 C CA . ALA A 1 75 ? 33.585 64.194 -5.868 1.000 18.887 75 ALA A CA 1
ATOM 1149 C C . ALA A 1 75 ? 35.035 63.820 -5.481 1.000 19.748 75 ALA A C 1
ATOM 1150 O O . ALA A 1 75 ? 35.413 62.645 -5.540 1.000 20.876 75 ALA A O 1
ATOM 1157 N N . TYR A 1 76 ? 35.807 64.786 -4.999 1.000 19.043 76 TYR A N 1
ATOM 1158 C CA . TYR A 1 76 ? 37.142 64.520 -4.511 1.000 19.269 76 TYR A CA 1
ATOM 1159 C C . TYR A 1 76 ? 37.132 63.548 -3.327 1.000 18.867 76 TYR A C 1
ATOM 1160 O O . TYR A 1 76 ? 37.921 62.573 -3.292 1.000 21.254 76 TYR A O 1
ATOM 1177 N N . LEU A 1 77 ? 36.270 63.811 -2.344 1.000 18.809 77 LEU A N 1
ATOM 1178 C CA . LEU A 1 77 ? 36.255 63.022 -1.120 1.000 20.072 77 LEU A CA 1
ATOM 1179 C C . LEU A 1 77 ? 35.904 61.576 -1.420 1.000 20.719 77 LEU A C 1
ATOM 1180 O O . LEU A 1 77 ? 36.520 60.643 -0.844 1.000 21.358 77 LEU A O 1
ATOM 1196 N N . VAL A 1 78 ? 34.907 61.347 -2.290 1.000 20.285 78 VAL A N 1
ATOM 1197 C CA . VAL A 1 78 ? 34.518 59.976 -2.615 1.000 19.566 78 VAL A CA 1
ATOM 1198 C C . VAL A 1 78 ? 35.669 59.265 -3.336 1.000 22.075 78 VAL A C 1
ATOM 1199 O O . VAL A 1 78 ? 36.070 58.150 -2.929 1.000 21.750 78 VAL A O 1
ATOM 1212 N N . ASP A 1 79 ? 36.191 59.872 -4.389 1.000 19.889 79 ASP A N 1
ATOM 1213 C CA . ASP A 1 79 ? 37.297 59.260 -5.119 1.000 22.937 79 ASP A CA 1
ATOM 1214 C C . ASP A 1 79 ? 38.512 59.002 -4.216 1.000 25.189 79 ASP A C 1
ATOM 1215 O O . ASP A 1 79 ? 39.171 57.984 -4.358 1.000 22.979 79 ASP A O 1
ATOM 1224 N N . LYS A 1 80 ? 38.829 59.879 -3.279 1.000 20.248 80 LYS A N 1
ATOM 1225 C CA . LYS A 1 80 ? 39.998 59.685 -2.436 1.000 22.580 80 LYS A CA 1
ATOM 1226 C C . LYS A 1 80 ? 39.765 58.694 -1.299 1.000 24.904 80 LYS A C 1
ATOM 1227 O O . LYS A 1 80 ? 40.590 57.797 -1.082 1.000 22.277 80 LYS A O 1
ATOM 1246 N N . TYR A 1 81 ? 38.630 58.786 -0.595 1.000 20.282 81 TYR A N 1
ATOM 1247 C CA . TYR A 1 81 ? 38.488 58.175 0.715 1.000 22.310 81 TYR A CA 1
ATOM 1248 C C . TYR A 1 81 ? 37.500 57.018 0.750 1.000 23.517 81 TYR A C 1
ATOM 1249 O O . TYR A 1 81 ? 37.493 56.272 1.735 1.000 24.638 81 TYR A O 1
ATOM 1266 N N . ALA A 1 82 ? 36.587 56.871 -0.228 1.000 22.294 82 ALA A N 1
ATOM 1267 C CA . ALA A 1 82 ? 35.546 55.851 -0.109 1.000 24.276 82 ALA A CA 1
ATOM 1268 C C . ALA A 1 82 ? 36.169 54.470 -0.301 1.000 25.878 82 ALA A C 1
ATOM 1269 O O . ALA A 1 82 ? 37.036 54.307 -1.131 1.000 27.218 82 ALA A O 1
ATOM 1276 N N . LYS A 1 83 ? 35.583 53.467 0.329 1.000 31.600 83 LYS A N 1
ATOM 1277 C CA . LYS A 1 83 ? 36.030 52.095 0.138 1.000 33.730 83 LYS A CA 1
ATOM 1278 C C . LYS A 1 83 ? 35.253 51.437 -0.996 1.000 35.128 83 LYS A C 1
ATOM 1279 O O . LYS A 1 83 ? 35.662 50.398 -1.444 1.000 38.451 83 LYS A O 1
ATOM 1298 N N . SER A 1 84 ? 34.088 51.958 -1.398 1.000 26.652 84 SER A N 1
ATOM 1299 C CA . SER A 1 84 ? 33.366 51.460 -2.561 1.000 28.678 84 SER A CA 1
ATOM 1300 C C . SER A 1 84 ? 32.962 52.670 -3.406 1.000 26.865 84 SER A C 1
ATOM 1301 O O . SER A 1 84 ? 32.952 53.762 -2.868 1.000 25.439 84 SER A O 1
ATOM 1308 N N . ASP A 1 85 ? 32.565 52.451 -4.644 1.000 25.214 85 ASP A N 1
ATOM 1309 C CA . ASP A 1 85 ? 32.294 53.598 -5.539 1.000 29.045 85 ASP A CA 1
ATOM 1310 C C . ASP A 1 85 ? 30.790 53.900 -5.669 1.000 26.219 85 ASP A C 1
ATOM 1311 O O . ASP A 1 85 ? 30.381 54.598 -6.596 1.000 26.455 85 ASP A O 1
ATOM 1320 N N . GLU A 1 86 ? 29.959 53.378 -4.757 1.000 23.150 86 GLU A N 1
ATOM 1321 C CA . GLU A 1 86 ? 28.512 53.448 -4.892 1.000 24.362 86 GLU A CA 1
ATOM 1322 C C . GLU A 1 86 ? 28.026 54.913 -4.990 1.000 23.124 86 GLU A C 1
ATOM 1323 O O . GLU A 1 86 ? 27.141 55.186 -5.820 1.000 25.215 86 GLU A O 1
ATOM 1335 N N . LEU A 1 87 ? 28.650 55.833 -4.240 1.000 22.624 87 LEU A N 1
ATOM 1336 C CA . LEU A 1 87 ? 28.206 57.234 -4.268 1.000 23.069 87 LEU A CA 1
ATOM 1337 C C . LEU A 1 87 ? 28.606 57.949 -5.543 1.000 24.352 87 LEU A C 1
ATOM 1338 O O . LEU A 1 87 ? 28.012 58.994 -5.889 1.000 21.674 87 LEU A O 1
ATOM 1354 N N . TYR A 1 88 ? 29.649 57.448 -6.220 1.000 22.084 88 TYR A N 1
ATOM 1355 C CA . TYR A 1 88 ? 30.230 58.146 -7.350 1.000 20.248 88 TYR A CA 1
ATOM 1356 C C . TYR A 1 88 ? 30.935 57.123 -8.241 1.000 22.912 88 TYR A C 1
ATOM 1357 O O . TYR A 1 88 ? 32.151 56.950 -8.160 1.000 21.382 88 TYR A O 1
ATOM 1374 N N . PRO A 1 89 ? 30.142 56.382 -9.025 1.000 22.021 89 PRO A N 1
ATOM 1375 C CA . PRO A 1 89 ? 30.657 55.210 -9.765 1.000 23.037 89 PRO A CA 1
ATOM 1376 C C . PRO A 1 89 ? 31.831 55.529 -10.642 1.000 24.324 89 PRO A C 1
ATOM 1377 O O . PRO A 1 89 ? 31.915 56.570 -11.283 1.000 22.106 89 PRO A O 1
ATOM 1388 N N . LYS A 1 90 ? 32.782 54.577 -10.679 1.000 24.961 90 LYS A N 1
ATOM 1389 C CA . LYS A 1 90 ? 33.943 54.671 -11.554 1.000 25.992 90 LYS A CA 1
ATOM 1390 C C . LYS A 1 90 ? 33.606 54.392 -13.024 1.000 22.306 90 LYS A C 1
ATOM 1391 O O . LYS A 1 90 ? 34.241 54.976 -13.887 1.000 23.296 90 LYS A O 1
ATOM 1410 N N . ASP A 1 91 ? 32.610 53.567 -13.283 1.000 24.280 91 ASP A N 1
ATOM 1411 C CA . ASP A 1 91 ? 32.125 53.300 -14.616 1.000 25.345 91 ASP A CA 1
ATOM 1412 C C . ASP A 1 91 ? 31.798 54.638 -15.296 1.000 27.341 91 ASP A C 1
ATOM 1413 O O . ASP A 1 91 ? 31.029 55.430 -14.716 1.000 24.281 91 ASP A O 1
ATOM 1422 N N . LEU A 1 92 ? 32.376 54.896 -16.479 1.000 24.278 92 LEU A N 1
ATOM 1423 C CA . LEU A 1 92 ? 32.322 56.246 -17.022 1.000 23.967 92 LEU A CA 1
ATOM 1424 C C . LEU A 1 92 ? 30.903 56.695 -17.375 1.000 24.354 92 LEU A C 1
ATOM 1425 O O . LEU A 1 92 ? 30.572 57.868 -17.196 1.000 22.882 92 LEU A O 1
ATOM 1441 N N . ALA A 1 93 ? 30.063 55.805 -17.880 1.000 23.642 93 ALA A N 1
ATOM 1442 C CA . ALA A 1 93 ? 28.690 56.150 -18.232 1.000 26.062 93 ALA A CA 1
ATOM 1443 C C . ALA A 1 93 ? 27.859 56.470 -16.985 1.000 24.963 93 ALA A C 1
ATOM 1444 O O . ALA A 1 93 ? 27.080 57.424 -16.955 1.000 23.941 93 ALA A O 1
ATOM 1451 N N . LYS A 1 94 ? 28.000 55.655 -15.937 1.000 24.669 94 LYS A N 1
ATOM 1452 C CA . LYS A 1 94 ? 27.301 55.917 -14.692 1.000 22.930 94 LYS A CA 1
ATOM 1453 C C . LYS A 1 94 ? 27.803 57.228 -14.073 1.000 22.727 94 LYS A C 1
ATOM 1454 O O . LYS A 1 94 ? 26.993 57.996 -13.530 1.000 22.870 94 LYS A O 1
ATOM 1473 N N . ARG A 1 95 ? 29.103 57.469 -14.134 1.000 20.435 95 ARG A N 1
ATOM 1474 C CA . ARG A 1 95 ? 29.649 58.704 -13.596 1.000 21.437 95 ARG A CA 1
ATOM 1475 C C . ARG A 1 95 ? 29.106 59.912 -14.369 1.000 21.805 95 ARG A C 1
ATOM 1476 O O . ARG A 1 95 ? 28.895 60.986 -13.763 1.000 20.427 95 ARG A O 1
ATOM 1497 N N . ALA A 1 96 ? 28.898 59.766 -15.690 1.000 21.122 96 ALA A N 1
ATOM 1498 C CA . ALA A 1 96 ? 28.350 60.842 -16.488 1.000 21.640 96 ALA A CA 1
ATOM 1499 C C . ALA A 1 96 ? 26.914 61.187 -16.078 1.000 20.930 96 ALA A C 1
ATOM 1500 O O . ALA A 1 96 ? 26.572 62.367 -16.085 1.000 21.073 96 ALA A O 1
ATOM 1507 N N . ILE A 1 97 ? 26.105 60.202 -15.645 1.000 20.915 97 ILE A N 1
ATOM 1508 C CA . ILE A 1 97 ? 24.769 60.482 -15.142 1.000 22.674 97 ILE A CA 1
ATOM 1509 C C . ILE A 1 97 ? 24.852 61.276 -13.832 1.000 21.047 97 ILE A C 1
ATOM 1510 O O . ILE A 1 97 ? 24.182 62.293 -13.642 1.000 19.485 97 ILE A O 1
ATOM 1526 N N . VAL A 1 98 ? 25.683 60.807 -12.898 1.000 18.929 98 VAL A N 1
ATOM 1527 C CA . VAL A 1 98 ? 25.854 61.537 -11.641 1.000 18.090 98 VAL A CA 1
ATOM 1528 C C . VAL A 1 98 ? 26.415 62.948 -11.879 1.000 18.563 98 VAL A C 1
ATOM 1529 O O . VAL A 1 98 ? 25.888 63.898 -11.297 1.000 18.117 98 VAL A O 1
ATOM 1542 N N . ASN A 1 99 ? 27.444 63.100 -12.738 1.000 18.525 99 ASN A N 1
ATOM 1543 C CA . ASN A 1 99 ? 27.979 64.406 -13.070 1.000 18.345 99 ASN A CA 1
ATOM 1544 C C . ASN A 1 99 ? 26.891 65.312 -13.656 1.000 19.334 99 ASN A C 1
ATOM 1545 O O . ASN A 1 99 ? 26.780 66.490 -13.267 1.000 19.058 99 ASN A O 1
ATOM 1556 N N . GLN A 1 100 ? 26.132 64.807 -14.600 1.000 18.443 100 GLN A N 1
ATOM 1557 C CA . GLN A 1 100 ? 25.050 65.606 -15.171 1.000 19.493 100 GLN A CA 1
ATOM 1558 C C . GLN A 1 100 ? 24.136 66.145 -14.079 1.000 18.755 100 GLN A C 1
ATOM 1559 O O . GLN A 1 100 ? 23.746 67.336 -14.081 1.000 17.699 100 GLN A O 1
ATOM 1573 N N . ARG A 1 101 ? 23.723 65.284 -13.119 1.000 17.481 101 ARG A N 1
ATOM 1574 C CA . ARG A 1 101 ? 22.852 65.736 -12.047 1.000 19.113 101 ARG A CA 1
ATOM 1575 C C . ARG A 1 101 ? 23.538 66.811 -11.189 1.000 19.277 101 ARG A C 1
ATOM 1576 O O . ARG A 1 101 ? 22.882 67.770 -10.754 1.000 19.201 101 ARG A O 1
ATOM 1597 N N . LEU A 1 102 ? 24.846 66.662 -10.917 1.000 17.061 102 LEU A N 1
ATOM 1598 C CA . LEU A 1 102 ? 25.577 67.668 -10.151 1.000 17.068 102 LEU A CA 1
ATOM 1599 C C . LEU A 1 102 ? 25.569 69.012 -10.906 1.000 17.646 102 LEU A C 1
ATOM 1600 O O . LEU A 1 102 ? 25.450 70.081 -10.258 1.000 17.209 102 LEU A O 1
ATOM 1616 N N . PHE A 1 103 ? 25.867 68.976 -12.206 1.000 17.114 103 PHE A N 1
ATOM 1617 C CA . PHE A 1 103 ? 25.889 70.209 -13.028 1.000 19.765 103 PHE A CA 1
ATOM 1618 C C . PHE A 1 103 ? 24.490 70.822 -13.155 1.000 18.457 103 PHE A C 1
ATOM 1619 O O . PHE A 1 103 ? 24.357 72.046 -13.220 1.000 21.619 103 PHE A O 1
ATOM 1636 N N . PHE A 1 104 ? 23.452 69.994 -13.129 1.000 18.253 104 PHE A N 1
ATOM 1637 C CA . PHE A 1 104 ? 22.055 70.460 -13.049 1.000 20.110 104 PHE A CA 1
ATOM 1638 C C . PHE A 1 104 ? 21.739 71.172 -11.743 1.000 19.498 104 PHE A C 1
ATOM 1639 O O . PHE A 1 104 ? 21.134 72.234 -11.732 1.000 19.873 104 PHE A O 1
ATOM 1656 N N . ASP A 1 105 ? 22.161 70.614 -10.608 1.000 19.198 105 ASP A N 1
ATOM 1657 C CA . ASP A 1 105 ? 22.050 71.262 -9.308 1.000 20.971 105 ASP A CA 1
ATOM 1658 C C . ASP A 1 105 ? 22.700 72.634 -9.390 1.000 20.117 105 ASP A C 1
ATOM 1659 O O . ASP A 1 105 ? 22.086 73.646 -9.028 1.000 20.172 105 ASP A O 1
ATOM 1668 N N . ALA A 1 106 ? 23.927 72.687 -9.913 1.000 20.113 106 ALA A N 1
ATOM 1669 C CA . ALA A 1 106 ? 24.685 73.924 -9.948 1.000 20.111 106 ALA A CA 1
ATOM 1670 C C . ALA A 1 106 ? 24.037 74.987 -10.860 1.000 21.578 106 ALA A C 1
ATOM 1671 O O . ALA A 1 106 ? 23.958 76.140 -10.471 1.000 23.627 106 ALA A O 1
ATOM 1678 N N . SER A 1 107 ? 23.635 74.593 -12.061 1.000 17.770 107 SER A N 1
ATOM 1679 C CA . SER A 1 107 ? 23.223 75.508 -13.133 1.000 17.704 107 SER A CA 1
ATOM 1680 C C . SER A 1 107 ? 21.747 75.871 -13.079 1.000 21.435 107 SER A C 1
ATOM 1681 O O . SER A 1 107 ? 21.360 76.873 -13.711 1.000 22.249 107 SER A O 1
ATOM 1688 N N . VAL A 1 108 ? 20.911 75.015 -12.463 1.000 18.684 108 VAL A N 1
ATOM 1689 C CA . VAL A 1 108 ? 19.463 75.207 -12.503 1.000 20.351 108 VAL A CA 1
ATOM 1690 C C . VAL A 1 108 ? 18.919 75.400 -11.082 1.000 21.470 108 VAL A C 1
ATOM 1691 O O . VAL A 1 108 ? 18.344 76.452 -10.760 1.000 20.809 108 VAL A O 1
ATOM 1704 N N . ILE A 1 109 ? 19.031 74.370 -10.232 1.000 20.005 109 ILE A N 1
ATOM 1705 C CA . ILE A 1 109 ? 18.410 74.416 -8.919 1.000 19.458 109 ILE A CA 1
ATOM 1706 C C . ILE A 1 109 ? 19.046 75.472 -8.030 1.000 19.938 109 ILE A C 1
ATOM 1707 O O . ILE A 1 109 ? 18.365 76.439 -7.595 1.000 19.690 109 ILE A O 1
ATOM 1723 N N . TYR A 1 110 ? 20.352 75.350 -7.766 1.000 18.205 110 TYR A N 1
ATOM 1724 C CA . TYR A 1 110 ? 21.077 76.336 -6.988 1.000 19.093 110 TYR A CA 1
ATOM 1725 C C . TYR A 1 110 ? 20.908 77.729 -7.614 1.000 18.673 110 TYR A C 1
ATOM 1726 O O . TYR A 1 110 ? 20.657 78.699 -6.883 1.000 20.712 110 TYR A O 1
ATOM 1743 N N . ALA A 1 111 ? 21.115 77.845 -8.919 1.000 19.981 111 ALA A N 1
ATOM 1744 C CA . ALA A 1 111 ? 21.092 79.164 -9.533 1.000 23.157 111 ALA A CA 1
ATOM 1745 C C . ALA A 1 111 ? 19.728 79.844 -9.329 1.000 22.744 111 ALA A C 1
ATOM 1746 O O . ALA A 1 111 ? 19.685 81.050 -9.065 1.000 22.956 111 ALA A O 1
ATOM 1753 N N . SER A 1 112 ? 18.641 79.057 -9.451 1.000 23.305 112 SER A N 1
ATOM 1754 C CA . SER A 1 112 ? 17.285 79.604 -9.343 1.000 24.232 112 SER A CA 1
ATOM 1755 C C . SER A 1 112 ? 17.040 80.152 -7.940 1.000 22.458 112 SER A C 1
ATOM 1756 O O . SER A 1 112 ? 16.456 81.232 -7.772 1.000 23.760 112 SER A O 1
ATOM 1763 N N . ILE A 1 113 ? 17.482 79.451 -6.880 1.000 21.356 113 ILE A N 1
ATOM 1764 C CA . ILE A 1 113 ? 17.239 79.894 -5.525 1.000 21.754 113 ILE A CA 1
ATOM 1765 C C . ILE A 1 113 ? 18.202 80.980 -5.084 1.000 24.215 113 ILE A C 1
ATOM 1766 O O . ILE A 1 113 ? 17.776 81.956 -4.438 1.000 24.248 113 ILE A O 1
ATOM 1782 N N . ALA A 1 114 ? 19.471 80.913 -5.531 1.000 24.772 114 ALA A N 1
ATOM 1783 C CA . ALA A 1 114 ? 20.428 81.975 -5.258 1.000 25.234 114 ALA A CA 1
ATOM 1784 C C . ALA A 1 114 ? 20.014 83.283 -5.913 1.000 21.506 114 ALA A C 1
ATOM 1785 O O . ALA A 1 114 ? 20.307 84.366 -5.359 1.000 26.324 114 ALA A O 1
ATOM 1792 N N . ASN A 1 115 ? 19.341 83.220 -7.057 1.000 23.038 115 ASN A N 1
ATOM 1793 C CA . ASN A 1 115 ? 18.824 84.403 -7.731 1.000 24.449 115 ASN A CA 1
ATOM 1794 C C . ASN A 1 115 ? 17.869 85.172 -6.799 1.000 29.255 115 ASN A C 1
ATOM 1795 O O . ASN A 1 115 ? 17.715 86.393 -6.874 1.000 24.941 115 ASN A O 1
ATOM 1806 N N . VAL A 1 116 ? 17.160 84.433 -5.942 1.000 27.329 116 VAL A N 1
ATOM 1807 C CA . VAL A 1 116 ? 16.221 84.991 -4.979 1.000 24.628 116 VAL A CA 1
ATOM 1808 C C . VAL A 1 116 ? 16.939 85.493 -3.742 1.000 28.391 116 VAL A C 1
ATOM 1809 O O . VAL A 1 116 ? 16.633 86.581 -3.239 1.000 32.982 116 VAL A O 1
ATOM 1822 N N . SER A 1 117 ? 17.810 84.666 -3.170 1.000 27.205 117 SER A N 1
ATOM 1823 C CA . SER A 1 117 ? 18.403 84.968 -1.876 1.000 29.684 117 SER A CA 1
ATOM 1824 C C . SER A 1 117 ? 19.574 85.963 -1.942 1.000 33.077 117 SER A C 1
ATOM 1825 O O . SER A 1 117 ? 19.730 86.784 -1.024 1.000 31.806 117 SER A O 1
ATOM 1832 N N . ARG A 1 118 ? 20.398 85.931 -3.004 1.000 31.031 118 ARG A N 1
ATOM 1833 C CA A ARG A 1 118 ? 21.610 86.749 -3.077 0.440 31.653 118 ARG A CA 1
ATOM 1834 C CA B ARG A 1 118 ? 21.610 86.743 -3.055 0.560 33.598 118 ARG A CA 1
ATOM 1835 C C . ARG A 1 118 ? 21.270 88.239 -2.983 1.000 31.432 118 ARG A C 1
ATOM 1836 O O . ARG A 1 118 ? 21.942 88.982 -2.265 1.000 34.819 118 ARG A O 1
ATOM 1876 N N . PRO A 1 119 ? 20.261 88.763 -3.710 1.000 30.382 119 PRO A N 1
ATOM 1877 C CA . PRO A 1 119 ? 19.899 90.169 -3.581 1.000 32.870 119 PRO A CA 1
ATOM 1878 C C . PRO A 1 119 ? 19.475 90.545 -2.161 1.000 35.964 119 PRO A C 1
ATOM 1879 O O . PRO A 1 119 ? 19.691 91.689 -1.734 1.000 35.177 119 PRO A O 1
ATOM 1890 N N . PHE A 1 120 ? 18.900 89.571 -1.426 1.000 32.491 120 PHE A N 1
ATOM 1891 C CA . PHE A 1 120 ? 18.564 89.807 -0.032 1.000 32.927 120 PHE A CA 1
ATOM 1892 C C . PHE A 1 120 ? 19.839 89.980 0.804 1.000 36.954 120 PHE A C 1
ATOM 1893 O O . PHE A 1 120 ? 20.007 90.985 1.493 1.000 37.005 120 PHE A O 1
ATOM 1910 N N . TRP A 1 121 ? 20.735 89.014 0.770 1.000 33.184 121 TRP A N 1
ATOM 1911 C CA . TRP A 1 121 ? 21.968 89.082 1.548 1.000 40.736 121 TRP A CA 1
ATOM 1912 C C . TRP A 1 121 ? 22.861 90.266 1.152 1.000 47.246 121 TRP A C 1
ATOM 1913 O O . TRP A 1 121 ? 23.532 90.844 2.003 1.000 48.004 121 TRP A O 1
ATOM 1934 N N . ILE A 1 122 ? 22.920 90.614 -0.134 1.000 43.917 122 ILE A N 1
ATOM 1935 C CA . ILE A 1 122 ? 23.874 91.613 -0.585 1.000 48.394 122 ILE A CA 1
ATOM 1936 C C . ILE A 1 122 ? 23.284 93.007 -0.443 1.000 50.748 122 ILE A C 1
ATOM 1937 O O . ILE A 1 122 ? 23.974 93.911 -0.006 1.000 51.888 122 ILE A O 1
ATOM 1953 N N . ASN A 1 123 ? 22.036 93.187 -0.854 1.000 44.559 123 ASN A N 1
ATOM 1954 C CA . ASN A 1 123 ? 21.448 94.511 -0.950 1.000 47.613 123 ASN A CA 1
ATOM 1955 C C . ASN A 1 123 ? 20.174 94.677 -0.127 1.000 45.825 123 ASN A C 1
ATOM 1956 O O . ASN A 1 123 ? 19.475 95.662 -0.336 1.000 50.154 123 ASN A O 1
ATOM 1967 N N . GLY A 1 124 ? 19.814 93.710 0.737 1.000 41.075 124 GLY A N 1
ATOM 1968 C CA . GLY A 1 124 ? 18.563 93.780 1.489 1.000 40.161 124 GLY A CA 1
ATOM 1969 C C . GLY A 1 124 ? 17.303 93.852 0.628 1.000 36.219 124 GLY A C 1
ATOM 1970 O O . GLY A 1 124 ? 16.274 94.325 1.088 1.000 38.787 124 GLY A O 1
ATOM 1974 N N . VAL A 1 125 ? 17.306 93.294 -0.597 1.000 33.521 125 VAL A N 1
ATOM 1975 C CA . VAL A 1 125 ? 16.106 93.268 -1.417 1.000 33.864 125 VAL A CA 1
ATOM 1976 C C . VAL A 1 125 ? 15.084 92.259 -0.853 1.000 38.336 125 VAL A C 1
ATOM 1977 O O . VAL A 1 125 ? 15.404 91.073 -0.742 1.000 35.945 125 VAL A O 1
ATOM 1990 N N . THR A 1 126 ? 13.838 92.708 -0.624 1.000 33.552 126 THR A N 1
ATOM 1991 C CA . THR A 1 126 ? 12.786 91.908 -0.009 1.000 34.160 126 THR A CA 1
ATOM 1992 C C . THR A 1 126 ? 11.623 91.731 -0.957 1.000 31.674 126 THR A C 1
ATOM 1993 O O . THR A 1 126 ? 10.628 91.121 -0.586 1.000 33.497 126 THR A O 1
ATOM 2003 N N . GLU A 1 127 ? 11.736 92.292 -2.180 1.000 36.052 127 GLU A N 1
ATOM 2004 C CA . GLU A 1 127 ? 10.715 92.163 -3.200 1.000 37.917 127 GLU A CA 1
ATOM 2005 C C . GLU A 1 127 ? 11.210 91.208 -4.288 1.000 38.715 127 GLU A C 1
ATOM 2006 O O . GLU A 1 127 ? 12.255 91.446 -4.881 1.000 41.970 127 GLU A O 1
ATOM 2018 N N . VAL A 1 128 ? 10.472 90.115 -4.494 1.000 31.862 128 VAL A N 1
ATOM 2019 C CA . VAL A 1 128 ? 10.905 89.069 -5.397 1.000 28.639 128 VAL A CA 1
ATOM 2020 C C . VAL A 1 128 ? 10.038 89.107 -6.638 1.000 29.317 128 VAL A C 1
ATOM 2021 O O . VAL A 1 128 ? 8.858 88.815 -6.576 1.000 30.180 128 VAL A O 1
ATOM 2034 N N . PRO A 1 129 ? 10.577 89.425 -7.832 1.000 29.129 129 PRO A N 1
ATOM 2035 C CA . PRO A 1 129 ? 9.789 89.386 -9.058 1.000 32.300 129 PRO A CA 1
ATOM 2036 C C . PRO A 1 129 ? 9.236 87.986 -9.315 1.000 37.010 129 PRO A C 1
ATOM 2037 O O . PRO A 1 129 ? 9.896 86.962 -8.990 1.000 26.922 129 PRO A O 1
ATOM 2048 N N . GLN A 1 130 ? 8.027 87.962 -9.894 1.000 30.240 130 GLN A N 1
ATOM 2049 C CA . GLN A 1 130 ? 7.408 86.721 -10.313 1.000 32.100 130 GLN A CA 1
ATOM 2050 C C . GLN A 1 130 ? 8.301 85.881 -11.236 1.000 32.249 130 GLN A C 1
ATOM 2051 O O . GLN A 1 130 ? 8.241 84.652 -11.196 1.000 27.232 130 GLN A O 1
ATOM 2065 N N . GLU A 1 131 ? 9.047 86.520 -12.150 1.000 27.504 131 GLU A N 1
ATOM 2066 C CA . GLU A 1 131 ? 9.953 85.823 -13.039 1.000 28.957 131 GLU A CA 1
ATOM 2067 C C . GLU A 1 131 ? 10.899 84.876 -12.262 1.000 21.449 131 GLU A C 1
ATOM 2068 O O . GLU A 1 131 ? 11.196 83.771 -12.740 1.000 26.669 131 GLU A O 1
ATOM 2080 N N . LYS A 1 132 ? 11.389 85.296 -11.113 1.000 24.185 132 LYS A N 1
ATOM 2081 C CA . LYS A 1 132 ? 12.312 84.477 -10.345 1.000 25.394 132 LYS A CA 1
ATOM 2082 C C . LYS A 1 132 ? 11.608 83.240 -9.791 1.000 27.578 132 LYS A C 1
ATOM 2083 O O . LYS A 1 132 ? 12.213 82.162 -9.719 1.000 25.891 132 LYS A O 1
ATOM 2102 N N . LEU A 1 133 ? 10.345 83.382 -9.368 1.000 24.787 133 LEU A N 1
ATOM 2103 C CA . LEU A 1 133 ? 9.595 82.244 -8.856 1.000 25.758 133 LEU A CA 1
ATOM 2104 C C . LEU A 1 133 ? 9.260 81.279 -9.977 1.000 26.655 133 LEU A C 1
ATOM 2105 O O . LEU A 1 133 ? 9.317 80.053 -9.828 1.000 22.791 133 LEU A O 1
ATOM 2121 N N . ASP A 1 134 ? 8.912 81.807 -11.157 1.000 24.232 134 ASP A N 1
ATOM 2122 C CA . ASP A 1 134 ? 8.735 80.970 -12.330 1.000 24.938 134 ASP A CA 1
ATOM 2123 C C . ASP A 1 134 ? 9.980 80.124 -12.635 1.000 25.942 134 ASP A C 1
ATOM 2124 O O . ASP A 1 134 ? 9.834 78.945 -13.006 1.000 24.777 134 ASP A O 1
ATOM 2133 N N . ALA A 1 135 ? 11.190 80.716 -12.532 1.000 24.217 135 ALA A N 1
ATOM 2134 C CA . ALA A 1 135 ? 12.412 79.978 -12.825 1.000 22.804 135 ALA A CA 1
ATOM 2135 C C . ALA A 1 135 ? 12.582 78.835 -11.801 1.000 21.948 135 ALA A C 1
ATOM 2136 O O . ALA A 1 135 ? 12.974 77.749 -12.172 1.000 22.696 135 ALA A O 1
ATOM 2143 N N . VAL A 1 136 ? 12.254 79.069 -10.538 1.000 20.677 136 VAL A N 1
ATOM 2144 C CA . VAL A 1 136 ? 12.347 78.002 -9.514 1.000 21.752 136 VAL A CA 1
ATOM 2145 C C . VAL A 1 136 ? 11.410 76.866 -9.877 1.000 22.646 136 VAL A C 1
ATOM 2146 O O . VAL A 1 136 ? 11.819 75.687 -9.843 1.000 21.187 136 VAL A O 1
ATOM 2159 N N . HIS A 1 137 ? 10.140 77.180 -10.229 1.000 21.393 137 HIS A N 1
ATOM 2160 C CA . HIS A 1 137 ? 9.179 76.164 -10.629 1.000 23.968 137 HIS A CA 1
ATOM 2161 C C . HIS A 1 137 ? 9.655 75.376 -11.842 1.000 22.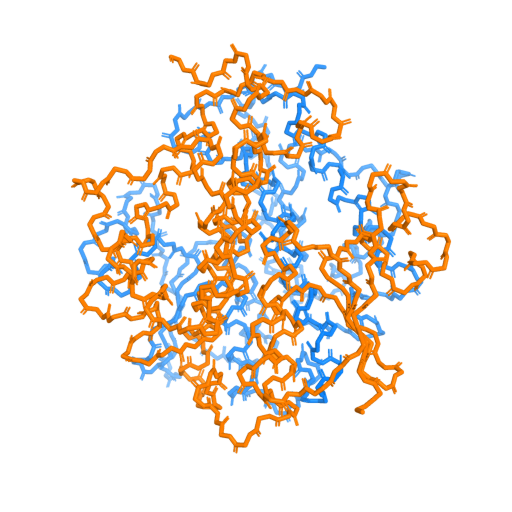015 137 HIS A C 1
ATOM 2162 O O . HIS A 1 137 ? 9.464 74.160 -11.920 1.000 23.175 137 HIS A O 1
ATOM 2175 N N . GLN A 1 138 ? 10.267 76.055 -12.835 1.000 22.781 138 GLN A N 1
ATOM 2176 C CA . GLN A 1 138 ? 10.791 75.355 -14.019 1.000 22.970 138 GLN A CA 1
ATOM 2177 C C . GLN A 1 138 ? 11.825 74.306 -13.602 1.000 21.679 138 GLN A C 1
ATOM 2178 O O . GLN A 1 138 ? 11.797 73.200 -14.129 1.000 25.366 138 GLN A O 1
ATOM 2192 N N . GLY A 1 139 ? 12.684 74.638 -12.638 1.000 22.588 139 GLY A N 1
ATOM 2193 C CA . GLY A 1 139 ? 13.684 73.696 -12.159 1.000 21.911 139 GLY A CA 1
ATOM 2194 C C . GLY A 1 139 ? 13.061 72.510 -11.439 1.000 21.887 139 GLY A C 1
ATOM 2195 O O . GLY A 1 139 ? 13.493 71.383 -11.629 1.000 20.279 139 GLY A O 1
ATOM 2199 N N . LEU A 1 140 ? 12.044 72.777 -10.611 1.000 21.614 140 LEU A N 1
ATOM 2200 C CA . LEU A 1 140 ? 11.309 71.705 -9.933 1.000 21.293 140 LEU A CA 1
ATOM 2201 C C . LEU A 1 140 ? 10.638 70.771 -10.930 1.000 19.710 140 LEU A C 1
ATOM 2202 O O . LEU A 1 140 ? 10.581 69.529 -10.705 1.000 21.698 140 LEU A O 1
ATOM 2218 N N . LYS A 1 141 ? 10.076 71.316 -12.011 1.000 21.017 141 LYS A N 1
ATOM 2219 C CA . LYS A 1 141 ? 9.404 70.464 -12.996 1.000 22.052 141 LYS A CA 1
ATOM 2220 C C . LYS A 1 141 ? 10.389 69.524 -13.676 1.000 21.479 141 LYS A C 1
ATOM 2221 O O . LYS A 1 141 ? 10.069 68.366 -13.954 1.000 23.832 141 LYS A O 1
ATOM 2240 N N . LEU A 1 142 ? 11.611 70.041 -13.962 1.000 21.423 142 LEU A N 1
ATOM 2241 C CA . LEU A 1 142 ? 12.660 69.196 -14.523 1.000 20.283 142 LEU A CA 1
ATOM 2242 C C . LEU A 1 142 ? 13.082 68.098 -13.552 1.000 19.037 142 LEU A C 1
ATOM 2243 O O . LEU A 1 142 ? 13.252 66.937 -13.964 1.000 20.606 142 LEU A O 1
ATOM 2259 N N . LEU A 1 143 ? 13.256 68.443 -12.271 1.000 20.556 143 LEU A N 1
ATOM 2260 C CA . LEU A 1 143 ? 13.606 67.471 -11.254 1.000 21.388 143 LEU A CA 1
ATOM 2261 C C . LEU A 1 143 ? 12.551 66.376 -11.159 1.000 22.610 143 LEU A C 1
ATOM 2262 O O . LEU A 1 143 ? 12.855 65.185 -11.034 1.000 21.977 143 LEU A O 1
ATOM 2278 N N . GLU A 1 144 ? 11.281 66.801 -11.166 1.000 22.643 144 GLU A N 1
ATOM 2279 C CA . GLU A 1 144 ? 10.147 65.877 -11.154 1.000 25.732 144 GLU A CA 1
ATOM 2280 C C . GLU A 1 144 ? 10.255 64.861 -12.288 1.000 25.739 144 GLU A C 1
ATOM 2281 O O . GLU A 1 144 ? 10.060 63.665 -12.073 1.000 24.133 144 GLU A O 1
ATOM 2293 N N . THR A 1 145 ? 10.619 65.329 -13.505 1.000 23.447 145 THR A N 1
ATOM 2294 C CA . THR A 1 145 ? 10.787 64.447 -14.630 1.000 23.944 145 THR A CA 1
ATOM 2295 C C . THR A 1 145 ? 12.021 63.584 -14.444 1.000 23.411 145 THR A C 1
ATOM 2296 O O . THR A 1 145 ? 11.999 62.425 -14.763 1.000 25.434 145 THR A O 1
ATOM 2306 N N . PHE A 1 146 ? 13.122 64.112 -13.910 1.000 20.451 146 PHE A N 1
ATOM 2307 C CA . PHE A 1 146 ? 14.315 63.304 -13.742 1.000 21.721 146 PHE A CA 1
ATOM 2308 C C . PHE A 1 146 ? 14.086 62.137 -12.800 1.000 26.769 146 PHE A C 1
ATOM 2309 O O . PHE A 1 146 ? 14.699 61.090 -12.969 1.000 26.272 146 PHE A O 1
ATOM 2326 N N . LEU A 1 147 ? 13.267 62.363 -11.774 1.000 24.761 147 LEU A N 1
ATOM 2327 C CA . LEU A 1 147 ? 13.105 61.335 -10.775 1.000 25.181 147 LEU A CA 1
ATOM 2328 C C . LEU A 1 147 ? 12.414 60.142 -11.392 1.000 31.082 147 LEU A C 1
ATOM 2329 O O . LEU A 1 147 ? 12.855 59.032 -11.103 1.000 32.175 147 LEU A O 1
ATOM 2345 N N . GLY A 1 148 ? 11.427 60.356 -12.279 1.000 31.047 148 GLY A N 1
ATOM 2346 C CA . GLY A 1 148 ? 10.869 59.243 -13.046 1.000 35.485 148 GLY A CA 1
ATOM 2347 C C . GLY A 1 148 ? 10.276 58.217 -12.099 1.000 37.411 148 GLY A C 1
ATOM 2348 O O . GLY A 1 148 ? 9.708 58.606 -11.067 1.000 37.814 148 GLY A O 1
ATOM 2352 N N . ASN A 1 149 ? 10.602 56.946 -12.298 1.000 35.347 149 ASN A N 1
ATOM 2353 C CA . ASN A 1 149 ? 10.117 55.929 -11.373 1.000 41.546 149 ASN A CA 1
ATOM 2354 C C . ASN A 1 149 ? 11.240 55.382 -10.489 1.000 45.163 149 ASN A C 1
ATOM 2355 O O . ASN A 1 149 ? 11.027 54.351 -9.852 1.000 39.764 149 ASN A O 1
ATOM 2366 N N . SER A 1 150 ? 12.390 56.081 -10.430 1.000 34.806 150 SER A N 1
ATOM 2367 C CA . SER A 1 150 ? 13.559 55.630 -9.689 1.000 35.042 150 SER A CA 1
ATOM 2368 C C . SER A 1 150 ? 13.505 56.282 -8.303 1.000 30.358 150 SER A C 1
ATOM 2369 O O . SER A 1 150 ? 12.982 57.374 -8.142 1.000 30.839 150 SER A O 1
ATOM 2376 N N . PRO A 1 151 ? 13.898 55.621 -7.208 1.000 25.604 151 PRO A N 1
ATOM 2377 C CA . PRO A 1 151 ? 13.820 56.229 -5.888 1.000 25.825 151 PRO A CA 1
ATOM 2378 C C . PRO A 1 151 ? 14.795 57.400 -5.675 1.000 23.242 151 PRO A C 1
ATOM 2379 O O . PRO A 1 151 ? 14.528 58.243 -4.819 1.000 24.485 151 PRO A O 1
ATOM 2390 N N . TYR A 1 152 ? 15.944 57.386 -6.358 1.000 24.587 152 TYR A N 1
ATOM 2391 C CA . TYR A 1 152 ? 16.972 58.422 -6.148 1.000 23.652 152 TYR A CA 1
ATOM 2392 C C . TYR A 1 152 ? 17.246 59.158 -7.451 1.000 24.477 152 TYR A C 1
ATOM 2393 O O . TYR A 1 152 ? 16.825 58.741 -8.509 1.000 22.588 152 TYR A O 1
ATOM 2410 N N . LEU A 1 153 ? 17.996 60.285 -7.386 1.000 21.195 153 LEU A N 1
ATOM 2411 C CA . LEU A 1 153 ? 18.079 61.142 -8.548 1.000 23.285 153 LEU A CA 1
ATOM 2412 C C . LEU A 1 153 ? 18.849 60.548 -9.713 1.000 22.921 153 LEU A C 1
ATOM 2413 O O . LEU A 1 153 ? 18.582 60.880 -10.877 1.000 26.563 153 LEU A O 1
ATOM 2429 N N . ALA A 1 154 ? 19.801 59.628 -9.432 1.000 25.333 154 ALA A N 1
ATOM 2430 C CA . ALA A 1 154 ? 20.553 59.000 -10.484 1.000 26.623 154 ALA A CA 1
ATOM 2431 C C . ALA A 1 154 ? 20.165 57.544 -10.681 1.000 31.918 154 ALA A C 1
ATOM 2432 O O . ALA A 1 154 ? 20.821 56.861 -11.451 1.000 35.466 154 ALA A O 1
ATOM 2439 N N . GLY A 1 155 ? 19.132 57.046 -10.010 1.000 30.007 155 GLY A N 1
ATOM 2440 C CA . GLY A 1 155 ? 18.670 55.686 -10.249 1.000 29.426 155 GLY A CA 1
ATOM 2441 C C . GLY A 1 155 ? 18.244 54.984 -8.977 1.000 30.029 155 GLY A C 1
ATOM 2442 O O . GLY A 1 155 ? 17.661 55.574 -8.064 1.000 27.464 155 GLY A O 1
ATOM 2446 N N . ASP A 1 156 ? 18.601 53.702 -8.864 1.000 27.124 156 ASP A N 1
ATOM 2447 C CA . ASP A 1 156 ? 18.122 52.897 -7.762 1.000 29.887 156 ASP A CA 1
ATOM 2448 C C . ASP A 1 156 ? 18.901 53.075 -6.475 1.000 30.344 156 ASP A C 1
ATOM 2449 O O . ASP A 1 156 ? 18.414 52.606 -5.450 1.000 30.190 156 ASP A O 1
ATOM 2458 N N . SER A 1 157 ? 20.101 53.685 -6.515 1.000 25.324 157 SER A N 1
ATOM 2459 C CA . SER A 1 157 ? 20.946 53.867 -5.347 1.000 28.249 157 SER A CA 1
ATOM 2460 C C . SER A 1 157 ? 21.182 55.357 -5.086 1.000 23.741 157 SER A C 1
ATOM 2461 O O . SER A 1 157 ? 21.225 56.124 -6.046 1.000 23.696 157 SER A O 1
ATOM 2468 N N . LEU A 1 158 ? 21.367 55.687 -3.831 1.000 22.097 158 LEU A N 1
ATOM 2469 C CA . LEU A 1 158 ? 21.707 57.047 -3.428 1.000 24.705 158 LEU A CA 1
ATOM 2470 C C . LEU A 1 158 ? 23.137 57.339 -3.883 1.000 24.199 158 LEU A C 1
ATOM 2471 O O . LEU A 1 158 ? 24.046 56.507 -3.751 1.000 22.710 158 LEU A O 1
ATOM 2487 N N . THR A 1 159 ? 23.327 58.538 -4.434 1.000 20.261 159 THR A N 1
ATOM 2488 C CA . THR A 1 159 ? 24.611 58.970 -4.948 1.000 20.402 159 THR A CA 1
ATOM 2489 C C . THR A 1 159 ? 24.888 60.420 -4.509 1.000 20.290 159 THR A C 1
ATOM 2490 O O . THR A 1 159 ? 24.026 61.048 -3.881 1.000 18.337 159 THR A O 1
ATOM 2500 N N . LEU A 1 160 ? 26.050 60.940 -4.907 1.000 18.115 160 LEU A N 1
ATOM 2501 C CA . LEU A 1 160 ? 26.324 62.371 -4.725 1.000 17.876 160 LEU A CA 1
ATOM 2502 C C . LEU A 1 160 ? 25.241 63.262 -5.346 1.000 18.678 160 LEU A C 1
ATOM 2503 O O . LEU A 1 160 ? 25.055 64.416 -4.880 1.000 19.006 160 LEU A O 1
ATOM 2519 N N . ALA A 1 161 ? 24.511 62.745 -6.336 1.000 18.400 161 ALA A N 1
ATOM 2520 C CA . ALA A 1 161 ? 23.420 63.521 -6.937 1.000 19.761 161 ALA A CA 1
ATOM 2521 C C . ALA A 1 161 ? 22.411 63.945 -5.859 1.000 18.434 161 ALA A C 1
ATOM 2522 O O . ALA A 1 161 ? 21.897 65.073 -5.826 1.000 19.575 161 ALA A O 1
ATOM 2529 N N . ASP A 1 162 ? 22.073 63.011 -4.961 1.000 17.868 162 ASP A N 1
ATOM 2530 C CA . ASP A 1 162 ? 21.102 63.269 -3.909 1.000 19.702 162 ASP A CA 1
ATOM 2531 C C . ASP A 1 162 ? 21.693 64.118 -2.776 1.000 20.156 162 ASP A C 1
ATOM 2532 O O . ASP A 1 162 ? 21.006 64.982 -2.224 1.000 18.952 162 ASP A O 1
ATOM 2541 N N . LEU A 1 163 ? 22.955 63.847 -2.413 1.000 18.296 163 LEU A N 1
ATOM 2542 C CA . LEU A 1 163 ? 23.583 64.589 -1.325 1.000 19.252 163 LEU A CA 1
ATOM 2543 C C . LEU A 1 163 ? 23.806 66.047 -1.721 1.000 17.987 163 LEU A C 1
ATOM 2544 O O . LEU A 1 163 ? 23.901 66.874 -0.838 1.000 19.403 163 LEU A O 1
ATOM 2560 N N . SER A 1 164 ? 23.937 66.332 -3.008 1.000 17.857 164 SER A N 1
ATOM 2561 C CA . SER A 1 164 ? 24.067 67.708 -3.519 1.000 19.070 164 SER A CA 1
ATOM 2562 C C . SER A 1 164 ? 22.706 68.403 -3.680 1.000 18.465 164 SER A C 1
ATOM 2563 O O . SER A 1 164 ? 22.437 69.491 -3.106 1.000 20.610 164 SER A O 1
ATOM 2570 N N . THR A 1 165 ? 21.799 67.734 -4.389 1.000 18.739 165 THR A N 1
ATOM 2571 C CA . THR A 1 165 ? 20.543 68.357 -4.770 1.000 19.202 165 THR A CA 1
ATOM 2572 C C . THR A 1 165 ? 19.535 68.389 -3.627 1.000 19.591 165 THR A C 1
ATOM 2573 O O . THR A 1 165 ? 18.740 69.307 -3.536 1.000 18.720 165 THR A O 1
ATOM 2583 N N . GLY A 1 166 ? 19.483 67.348 -2.787 1.000 17.928 166 GLY A N 1
ATOM 2584 C CA . GLY A 1 166 ? 18.548 67.302 -1.657 1.000 18.526 166 GLY A CA 1
ATOM 2585 C C . GLY A 1 166 ? 18.623 68.563 -0.801 1.000 18.050 166 GLY A C 1
ATOM 2586 O O . GLY A 1 166 ? 17.604 69.243 -0.567 1.000 17.772 166 GLY A O 1
ATOM 2590 N N . PRO A 1 167 ? 19.824 68.916 -0.291 1.000 19.113 167 PRO A N 1
ATOM 2591 C CA . PRO A 1 167 ? 19.946 70.137 0.510 1.000 19.150 167 PRO A CA 1
ATOM 2592 C C . PRO A 1 167 ? 19.545 71.398 -0.248 1.000 18.999 167 PRO A C 1
ATOM 2593 O O . PRO A 1 167 ? 18.909 72.273 0.341 1.000 19.447 167 PRO A O 1
ATOM 2604 N N . THR A 1 168 ? 19.909 71.505 -1.527 1.000 16.988 168 THR A N 1
ATOM 2605 C CA . THR A 1 168 ? 19.556 72.719 -2.289 1.000 18.548 168 THR A CA 1
ATOM 2606 C C . THR A 1 168 ? 18.032 72.836 -2.345 1.000 18.902 168 THR A C 1
ATOM 2607 O O . THR A 1 168 ? 17.450 73.900 -2.144 1.000 20.157 168 THR A O 1
ATOM 2617 N N . VAL A 1 169 ? 17.367 71.711 -2.631 1.000 18.143 169 VAL A N 1
ATOM 2618 C CA . VAL A 1 169 ? 15.929 71.726 -2.729 1.000 18.727 169 VAL A CA 1
ATOM 2619 C C . VAL A 1 169 ? 15.295 72.031 -1.380 1.000 19.999 169 VAL A C 1
ATOM 2620 O O . VAL A 1 169 ? 14.238 72.679 -1.355 1.000 21.242 169 VAL A O 1
ATOM 2633 N N . SER A 1 170 ? 15.926 71.643 -0.268 1.000 19.562 170 SER A N 1
ATOM 2634 C CA . SER A 1 170 ? 15.435 72.015 1.058 1.000 19.731 170 SER A CA 1
ATOM 2635 C C . SER A 1 170 ? 15.460 73.521 1.331 1.000 22.549 170 SER A C 1
ATOM 2636 O O . SER A 1 170 ? 14.760 73.951 2.252 1.000 24.136 170 SER A O 1
ATOM 2643 N N . ALA A 1 171 ? 16.189 74.318 0.546 1.000 20.584 171 ALA A N 1
ATOM 2644 C CA . ALA A 1 171 ? 16.167 75.785 0.653 1.000 21.353 171 ALA A CA 1
ATOM 2645 C C . ALA A 1 171 ? 15.089 76.447 -0.197 1.000 23.896 171 ALA A C 1
ATOM 2646 O O . ALA A 1 171 ? 14.693 77.580 0.078 1.000 24.927 171 ALA A O 1
ATOM 2653 N N . VAL A 1 172 ? 14.592 75.747 -1.228 1.000 22.943 172 VAL A N 1
ATOM 2654 C CA . VAL A 1 172 ? 13.622 76.262 -2.181 1.000 21.818 172 VAL A CA 1
ATOM 2655 C C . VAL A 1 172 ? 12.371 76.793 -1.482 1.000 23.052 172 VAL A C 1
ATOM 2656 O O . VAL A 1 172 ? 11.813 77.810 -1.931 1.000 22.651 172 VAL A O 1
ATOM 2669 N N . PRO A 1 173 ? 11.842 76.157 -0.415 1.000 21.603 173 PRO A N 1
ATOM 2670 C CA . PRO A 1 173 ? 10.666 76.688 0.266 1.000 20.250 173 PRO A CA 1
ATOM 2671 C C . PRO A 1 173 ? 10.831 78.038 0.927 1.000 22.393 173 PRO A C 1
ATOM 2672 O O . PRO A 1 173 ? 9.842 78.595 1.408 1.000 24.370 173 PRO A O 1
ATOM 2683 N N . ALA A 1 174 ? 12.044 78.562 0.962 1.000 22.597 174 ALA A N 1
ATOM 2684 C CA . ALA A 1 174 ? 12.210 79.957 1.362 1.000 24.109 174 ALA A CA 1
ATOM 2685 C C . ALA A 1 174 ? 11.406 80.865 0.425 1.000 25.198 174 ALA A C 1
ATOM 2686 O O . ALA A 1 174 ? 10.971 81.936 0.859 1.000 30.503 174 ALA A O 1
ATOM 2693 N N . ALA A 1 175 ? 11.285 80.483 -0.847 1.000 23.681 175 ALA A N 1
ATOM 2694 C CA . ALA A 1 175 ? 10.664 81.312 -1.852 1.000 29.435 175 ALA A CA 1
ATOM 2695 C C . ALA A 1 175 ? 9.389 80.697 -2.416 1.000 27.464 175 ALA A C 1
ATOM 2696 O O . ALA A 1 175 ? 8.533 81.437 -2.894 1.000 25.707 175 ALA A O 1
ATOM 2703 N N . VAL A 1 176 ? 9.361 79.372 -2.592 1.000 21.435 176 VAL A N 1
ATOM 2704 C CA . VAL A 1 176 ? 8.245 78.736 -3.263 1.000 24.125 176 VAL A CA 1
ATOM 2705 C C . VAL A 1 176 ? 7.776 77.597 -2.357 1.000 27.527 176 VAL A C 1
ATOM 2706 O O . VAL A 1 176 ? 8.602 76.770 -2.015 1.000 30.158 176 VAL A O 1
ATOM 2719 N N . ASP A 1 177 ? 6.470 77.353 -2.368 1.000 29.487 177 ASP A N 1
ATOM 2720 C CA . ASP A 1 177 ? 5.912 76.168 -1.733 1.000 31.915 177 ASP A CA 1
ATOM 2721 C C . ASP A 1 177 ? 6.072 74.987 -2.687 1.000 25.677 177 ASP A C 1
ATOM 2722 O O . ASP A 1 177 ? 5.710 75.089 -3.845 1.000 30.012 177 ASP A O 1
ATOM 2731 N N . ILE A 1 178 ? 6.616 73.883 -2.197 1.000 24.360 178 ILE A N 1
ATOM 2732 C CA . ILE A 1 178 ? 6.662 72.675 -3.000 1.000 24.166 178 ILE A CA 1
ATOM 2733 C C . ILE A 1 178 ? 5.402 71.868 -2.652 1.000 27.732 178 ILE A C 1
ATOM 2734 O O . ILE A 1 178 ? 5.419 71.068 -1.735 1.000 25.854 178 ILE A O 1
ATOM 2750 N N . ASP A 1 179 ? 4.340 72.168 -3.372 1.000 24.966 179 ASP A N 1
ATOM 2751 C CA . ASP A 1 179 ? 3.029 71.569 -3.230 1.000 27.336 179 ASP A CA 1
ATOM 2752 C C . ASP A 1 179 ? 3.116 70.077 -3.565 1.000 22.200 179 ASP A C 1
ATOM 2753 O O . ASP A 1 179 ? 3.433 69.732 -4.704 1.000 21.737 179 ASP A O 1
ATOM 2762 N N . PRO A 1 180 ? 2.821 69.125 -2.653 1.000 23.448 180 PRO A N 1
ATOM 2763 C CA . PRO A 1 180 ? 2.923 67.709 -3.012 1.000 22.738 180 PRO A CA 1
ATOM 2764 C C . PRO A 1 180 ? 2.061 67.251 -4.173 1.000 22.937 180 PRO A C 1
ATOM 2765 O O . PRO A 1 180 ? 2.455 66.368 -4.912 1.000 22.178 180 PRO A O 1
ATOM 2776 N N . ALA A 1 181 ? 0.872 67.852 -4.334 1.000 24.726 181 ALA A N 1
ATOM 2777 C CA . ALA A 1 181 ? 0.008 67.513 -5.461 1.000 24.574 181 ALA A CA 1
ATOM 2778 C C . ALA A 1 181 ? 0.589 67.989 -6.793 1.000 27.441 181 ALA A C 1
ATOM 2779 O O . ALA A 1 181 ? 0.338 67.352 -7.815 1.000 28.595 181 ALA A O 1
ATOM 2786 N N . THR A 1 182 ? 1.435 69.038 -6.800 1.000 23.925 182 THR A N 1
ATOM 2787 C CA . THR A 1 182 ? 2.076 69.480 -8.035 1.000 24.813 182 THR A CA 1
ATOM 2788 C C . THR A 1 182 ? 3.391 68.749 -8.314 1.000 23.257 182 THR A C 1
ATOM 2789 O O . THR A 1 182 ? 3.704 68.446 -9.470 1.000 22.660 182 THR A O 1
ATOM 2799 N N . TYR A 1 183 ? 4.155 68.461 -7.272 1.000 19.921 183 TYR A N 1
ATOM 2800 C CA . TYR A 1 183 ? 5.462 67.808 -7.365 1.000 20.233 183 TYR A CA 1
ATOM 2801 C C . TYR A 1 183 ? 5.529 66.541 -6.499 1.000 20.275 183 TYR A C 1
ATOM 2802 O O . TYR A 1 183 ? 6.279 66.450 -5.522 1.000 20.491 183 TYR A O 1
ATOM 2819 N N . PRO A 1 184 ? 4.713 65.513 -6.794 1.000 21.607 184 PRO A N 1
ATOM 2820 C CA . PRO A 1 184 ? 4.691 64.316 -5.952 1.000 21.107 184 PRO A CA 1
ATOM 2821 C C . PRO A 1 184 ? 5.999 63.540 -5.957 1.000 22.068 184 PRO A C 1
ATOM 2822 O O . PRO A 1 184 ? 6.357 62.920 -4.946 1.000 20.206 184 PRO A O 1
ATOM 2833 N N . LYS A 1 185 ? 6.709 63.485 -7.109 1.000 21.695 185 LYS A N 1
ATOM 2834 C CA . LYS A 1 185 ? 7.962 62.733 -7.105 1.000 21.366 185 LYS A CA 1
ATOM 2835 C C . LYS A 1 185 ? 9.056 63.471 -6.324 1.000 19.647 185 LYS A C 1
ATOM 2836 O O . LYS A 1 185 ? 9.796 62.838 -5.591 1.000 21.239 185 LYS A O 1
ATOM 2855 N N . VAL A 1 186 ? 9.140 64.793 -6.449 1.000 19.049 186 VAL A N 1
ATOM 2856 C CA . VAL A 1 186 ? 10.069 65.549 -5.632 1.000 20.323 186 VAL A CA 1
ATOM 2857 C C . VAL A 1 186 ? 9.762 65.334 -4.151 1.000 20.825 186 VAL A C 1
ATOM 2858 O O . VAL A 1 186 ? 10.640 65.120 -3.325 1.000 19.403 186 VAL A O 1
ATOM 2871 N N . THR A 1 187 ? 8.484 65.445 -3.782 1.000 19.019 187 THR A N 1
ATOM 2872 C CA . THR A 1 187 ? 8.067 65.303 -2.400 1.000 19.794 187 THR A CA 1
ATOM 2873 C C . THR A 1 187 ? 8.478 63.932 -1.858 1.000 19.147 187 THR A C 1
ATOM 2874 O O . THR A 1 187 ? 9.009 63.818 -0.760 1.000 20.620 187 THR A O 1
ATOM 2884 N N . ALA A 1 188 ? 8.182 62.878 -2.613 1.000 21.506 188 ALA A N 1
ATOM 2885 C CA . ALA A 1 188 ? 8.457 61.518 -2.169 1.000 21.106 188 ALA A CA 1
ATOM 2886 C C . ALA A 1 188 ? 9.970 61.304 -1.993 1.000 21.174 188 ALA A C 1
ATOM 2887 O O . ALA A 1 188 ? 10.402 60.616 -1.070 1.000 19.811 188 ALA A O 1
ATOM 2894 N N . TRP A 1 189 ? 10.763 61.870 -2.898 1.000 19.592 189 TRP A N 1
ATOM 2895 C CA . TRP A 1 189 ? 12.218 61.810 -2.826 1.000 19.780 189 TRP A CA 1
ATOM 2896 C C . TRP A 1 189 ? 12.760 62.555 -1.604 1.000 19.997 189 TRP A C 1
ATOM 2897 O O . TRP A 1 189 ? 13.613 62.027 -0.888 1.000 20.997 189 TRP A O 1
ATOM 2918 N N . LEU A 1 190 ? 12.275 63.777 -1.358 1.000 19.687 190 LEU A N 1
ATOM 2919 C CA . LEU A 1 190 ? 12.698 64.490 -0.170 1.000 19.263 190 LEU A CA 1
ATOM 2920 C C . LEU A 1 190 ? 12.341 63.686 1.085 1.000 24.325 190 LEU A C 1
ATOM 2921 O O . LEU A 1 190 ? 13.145 63.598 2.007 1.000 20.680 190 LEU A O 1
ATOM 2937 N N . ASP A 1 191 ? 11.129 63.104 1.145 1.000 22.462 191 ASP A N 1
ATOM 2938 C CA . ASP A 1 191 ? 10.733 62.257 2.293 1.000 25.814 191 ASP A CA 1
ATOM 2939 C C . ASP A 1 191 ? 11.620 61.015 2.416 1.000 21.505 191 ASP A C 1
ATOM 2940 O O . ASP A 1 191 ? 11.989 60.592 3.510 1.000 24.342 191 ASP A O 1
ATOM 2949 N N . ARG A 1 192 ? 12.011 60.414 1.292 1.000 21.511 192 ARG A N 1
ATOM 2950 C CA . ARG A 1 192 ? 12.887 59.254 1.272 1.000 25.018 192 ARG A CA 1
ATOM 2951 C C . ARG A 1 192 ? 14.264 59.590 1.851 1.000 27.074 192 ARG A C 1
ATOM 2952 O O . ARG A 1 192 ? 14.842 58.835 2.638 1.000 25.000 192 ARG A O 1
ATOM 2973 N N . LEU A 1 193 ? 14.824 60.755 1.488 1.000 21.921 193 LEU A N 1
ATOM 2974 C CA . LEU A 1 193 ? 16.091 61.155 2.062 1.000 21.678 193 LEU A CA 1
ATOM 2975 C C . LEU A 1 193 ? 15.942 61.290 3.575 1.000 23.268 193 LEU A C 1
ATOM 2976 O O . LEU A 1 193 ? 16.860 60.959 4.320 1.000 23.227 193 LEU A O 1
ATOM 2992 N N . ASN A 1 194 ? 14.841 61.887 4.011 1.000 22.874 194 ASN A N 1
ATOM 2993 C CA . ASN A 1 194 ? 14.626 62.123 5.445 1.000 24.559 194 ASN A CA 1
ATOM 2994 C C . ASN A 1 194 ? 14.389 60.855 6.260 1.000 29.337 194 ASN A C 1
ATOM 2995 O O . ASN A 1 194 ? 14.520 60.922 7.490 1.000 28.889 194 ASN A O 1
ATOM 3006 N N . LYS A 1 195 ? 14.194 59.733 5.575 1.000 28.326 195 LYS A N 1
ATOM 3007 C CA . LYS A 1 195 ? 14.088 58.440 6.242 1.000 37.096 195 LYS A CA 1
ATOM 3008 C C . LYS A 1 195 ? 15.468 57.891 6.545 1.000 39.648 195 LYS A C 1
ATOM 3009 O O . LYS A 1 195 ? 15.567 56.894 7.236 1.000 37.499 195 LYS A O 1
ATOM 3028 N N . LEU A 1 196 ? 16.545 58.522 6.047 1.000 30.346 196 LEU A N 1
ATOM 3029 C CA . LEU A 1 196 ? 17.889 58.129 6.433 1.000 30.224 196 LEU A CA 1
ATOM 3030 C C . LEU A 1 196 ? 18.265 58.950 7.667 1.000 32.907 196 LEU A C 1
ATOM 3031 O O . LEU A 1 196 ? 18.265 60.212 7.627 1.000 28.692 196 LEU A O 1
ATOM 3047 N N . PRO A 1 197 ? 18.441 58.328 8.870 1.000 32.147 197 PRO A N 1
ATOM 3048 C CA . PRO A 1 197 ? 18.684 59.132 10.073 1.000 31.872 197 PRO A CA 1
ATOM 3049 C C . PRO A 1 197 ? 19.831 60.136 9.946 1.000 28.224 197 PRO A C 1
ATOM 3050 O O . PRO A 1 197 ? 19.668 61.259 10.397 1.000 27.971 197 PRO A O 1
ATOM 3061 N N . TYR A 1 198 ? 20.967 59.752 9.359 1.000 25.459 198 TYR A N 1
ATOM 3062 C CA . TYR A 1 198 ? 22.096 60.661 9.288 1.000 24.865 198 TYR A CA 1
ATOM 3063 C C . TYR A 1 198 ? 21.717 61.893 8.430 1.000 23.553 198 TYR A C 1
ATOM 3064 O O . TYR A 1 198 ? 22.175 63.019 8.695 1.000 24.125 198 TYR A O 1
ATOM 3081 N N . TYR A 1 199 ? 20.846 61.710 7.438 1.000 22.242 199 TYR A N 1
ATOM 3082 C CA . TYR A 1 199 ? 20.490 62.807 6.533 1.000 21.867 199 TYR A CA 1
ATOM 3083 C C . TYR A 1 199 ? 19.630 63.818 7.270 1.000 21.278 199 TYR A C 1
ATOM 3084 O O . TYR A 1 199 ? 19.843 65.034 7.218 1.000 21.371 199 TYR A O 1
ATOM 3101 N N . LYS A 1 200 ? 18.583 63.313 7.929 1.000 22.078 200 LYS A N 1
ATOM 3102 C CA . LYS A 1 200 ? 17.673 64.169 8.658 1.000 23.554 200 LYS A CA 1
ATOM 3103 C C . LYS A 1 200 ? 18.383 64.909 9.778 1.000 21.527 200 LYS A C 1
ATOM 3104 O O . LYS A 1 200 ? 18.181 66.120 9.953 1.000 22.596 200 LYS A O 1
ATOM 3123 N N . GLU A 1 201 ? 19.294 64.203 10.461 1.000 22.241 201 GLU A N 1
ATOM 3124 C CA . GLU A 1 201 ? 20.039 64.808 11.549 1.000 23.221 201 GLU A CA 1
ATOM 3125 C C . GLU A 1 201 ? 20.885 65.976 11.042 1.000 23.836 201 GLU A C 1
ATOM 3126 O O . GLU A 1 201 ? 20.963 67.001 11.699 1.000 27.071 201 GLU A O 1
ATOM 3138 N N . ILE A 1 202 ? 21.524 65.849 9.897 1.000 21.546 202 ILE A N 1
ATOM 3139 C CA . ILE A 1 202 ? 22.358 66.931 9.407 1.000 19.949 202 ILE A CA 1
ATOM 3140 C C . ILE A 1 202 ? 21.533 68.043 8.756 1.000 20.514 202 ILE A C 1
ATOM 3141 O O . ILE A 1 202 ? 21.911 69.248 8.870 1.000 20.637 202 ILE A O 1
ATOM 3157 N N . ASN A 1 203 ? 20.494 67.661 8.005 1.000 20.281 203 ASN A N 1
ATOM 3158 C CA . ASN A 1 203 ? 19.857 68.598 7.074 1.000 20.317 203 ASN A CA 1
ATOM 3159 C C . ASN A 1 203 ? 18.670 69.360 7.675 1.000 21.743 203 ASN A C 1
ATOM 3160 O O . ASN A 1 203 ? 18.425 70.522 7.329 1.000 23.305 203 ASN A O 1
ATOM 3171 N N . GLU A 1 204 ? 17.833 68.672 8.480 1.000 22.000 204 GLU A N 1
ATOM 3172 C CA . GLU A 1 204 ? 16.463 69.126 8.624 1.000 22.820 204 GLU A CA 1
ATOM 3173 C C . GLU A 1 204 ? 16.338 70.405 9.475 1.000 19.559 204 GLU A C 1
ATOM 3174 O O . GLU A 1 204 ? 15.721 71.375 9.008 1.000 22.957 204 GLU A O 1
ATOM 3186 N N . ALA A 1 205 ? 16.929 70.442 10.664 1.000 20.838 205 ALA A N 1
ATOM 3187 C CA . ALA A 1 205 ? 16.777 71.619 11.520 1.000 22.842 205 ALA A CA 1
ATOM 3188 C C . ALA A 1 205 ? 17.409 72.860 10.885 1.000 24.183 205 ALA A C 1
ATOM 3189 O O . ALA A 1 205 ? 16.804 73.939 10.848 1.000 22.842 205 ALA A O 1
ATOM 3196 N N . PRO A 1 206 ? 18.644 72.802 10.368 1.000 21.380 206 PRO A N 1
ATOM 3197 C CA . PRO A 1 206 ? 19.199 73.950 9.659 1.000 22.149 206 PRO A CA 1
ATOM 3198 C C . PRO A 1 206 ? 18.378 74.400 8.474 1.000 20.606 206 PRO A C 1
ATOM 3199 O O . PRO A 1 206 ? 18.201 75.622 8.267 1.000 21.482 206 PRO A O 1
ATOM 3210 N N . ALA A 1 207 ? 17.803 73.461 7.706 1.000 19.457 207 ALA A N 1
ATOM 3211 C CA . ALA A 1 207 ? 16.974 73.854 6.586 1.000 22.669 207 ALA A CA 1
ATOM 3212 C C . ALA A 1 207 ? 15.735 74.614 7.068 1.000 21.609 207 ALA A C 1
ATOM 3213 O O . ALA A 1 207 ? 15.338 75.610 6.441 1.000 21.665 207 ALA A O 1
ATOM 3220 N N . GLN A 1 208 ? 15.117 74.132 8.149 1.000 21.829 208 GLN A N 1
ATOM 3221 C CA . GLN A 1 208 ? 13.924 74.788 8.684 1.000 22.482 208 GLN A CA 1
ATOM 3222 C C . GLN A 1 208 ? 14.280 76.199 9.163 1.000 21.134 208 GLN A C 1
ATOM 3223 O O . GLN A 1 208 ? 13.490 77.124 8.951 1.000 22.454 208 GLN A O 1
ATOM 3237 N N . SER A 1 209 ? 15.452 76.361 9.779 1.000 22.397 209 SER A N 1
ATOM 3238 C CA . SER A 1 209 ? 15.867 77.648 10.320 1.000 21.880 209 SER A CA 1
ATOM 3239 C C . SER A 1 209 ? 16.023 78.666 9.195 1.000 24.897 209 SER A C 1
ATOM 3240 O O . SER A 1 209 ? 15.552 79.811 9.287 1.000 22.808 209 SER A O 1
ATOM 3247 N N . TYR A 1 210 ? 16.656 78.210 8.096 1.000 21.572 210 TYR A N 1
ATOM 3248 C CA . TYR A 1 210 ? 16.884 79.062 6.933 1.000 23.081 210 TYR A CA 1
ATOM 3249 C C . TYR A 1 210 ? 15.590 79.482 6.269 1.000 22.454 210 TYR A C 1
ATOM 3250 O O . TYR A 1 210 ? 15.397 80.662 5.971 1.000 22.603 210 TYR A O 1
ATOM 3267 N N . VAL A 1 211 ? 14.665 78.522 6.080 1.000 20.017 211 VAL A N 1
ATOM 3268 C CA . VAL A 1 211 ? 13.414 78.814 5.400 1.000 21.698 211 VAL A CA 1
ATOM 3269 C C . VAL A 1 211 ? 12.589 79.805 6.229 1.000 22.653 211 VAL A C 1
ATOM 3270 O O . VAL A 1 211 ? 12.026 80.777 5.713 1.000 22.370 211 VAL A O 1
ATOM 3283 N N . ALA A 1 212 ? 12.472 79.531 7.537 1.000 22.123 212 ALA A N 1
ATOM 3284 C CA . ALA A 1 212 ? 11.690 80.412 8.424 1.000 24.504 212 ALA A CA 1
ATOM 3285 C C . ALA A 1 212 ? 12.260 81.834 8.443 1.000 23.274 212 ALA A C 1
ATOM 3286 O O . ALA A 1 212 ? 11.491 82.810 8.375 1.000 29.281 212 ALA A O 1
ATOM 3293 N N . PHE A 1 213 ? 13.574 81.950 8.477 1.000 24.690 213 PHE A N 1
ATOM 3294 C CA . PHE A 1 213 ? 14.247 83.234 8.450 1.000 26.331 213 PHE A CA 1
ATOM 3295 C C . PHE A 1 213 ? 13.871 84.027 7.196 1.000 27.713 213 PHE A C 1
ATOM 3296 O O . PHE A 1 213 ? 13.398 85.188 7.276 1.000 27.840 213 PHE A O 1
ATOM 3313 N N . LEU A 1 214 ? 14.123 83.456 5.987 1.000 23.933 214 LEU A N 1
ATOM 3314 C CA . LEU A 1 214 ? 13.866 84.205 4.774 1.000 23.960 214 LEU A CA 1
ATOM 3315 C C . LEU A 1 214 ? 12.382 84.481 4.583 1.000 25.448 214 LEU A C 1
ATOM 3316 O O . LEU A 1 214 ? 12.010 85.582 4.154 1.000 24.077 214 LEU A O 1
ATOM 3332 N N . ARG A 1 215 ? 11.517 83.535 4.936 1.000 25.549 215 ARG A N 1
ATOM 3333 C CA . ARG A 1 215 ? 10.096 83.775 4.827 1.000 28.983 215 ARG A CA 1
ATOM 3334 C C . ARG A 1 215 ? 9.652 84.950 5.730 1.000 28.652 215 ARG A C 1
ATOM 3335 O O . ARG A 1 215 ? 8.694 85.618 5.401 1.000 36.806 215 ARG A O 1
ATOM 3356 N N . SER A 1 216 ? 10.313 85.180 6.849 1.000 33.046 216 SER A N 1
ATOM 3357 C CA . SER A 1 216 ? 10.007 86.320 7.702 1.000 34.615 216 SER A CA 1
ATOM 3358 C C . SER A 1 216 ? 10.446 87.648 7.062 1.000 43.064 216 SER A C 1
ATOM 3359 O O . SER A 1 216 ? 10.093 88.695 7.589 1.000 39.041 216 SER A O 1
ATOM 3366 N N . LYS A 1 217 ? 11.211 87.643 5.951 1.000 34.659 217 LYS A N 1
ATOM 3367 C CA . LYS A 1 217 ? 11.814 88.867 5.423 1.000 33.081 217 LYS A CA 1
ATOM 3368 C C . LYS A 1 217 ? 11.023 89.427 4.246 1.000 34.591 217 LYS A C 1
ATOM 3369 O O . LYS A 1 217 ? 11.036 90.650 4.032 1.000 34.729 217 LYS A O 1
ATOM 3388 N N . TRP A 1 218 ? 10.388 88.563 3.448 1.000 31.121 218 TRP A N 1
ATOM 3389 C CA . TRP A 1 218 ? 9.857 88.995 2.175 1.000 29.286 218 TRP A CA 1
ATOM 3390 C C . TRP A 1 218 ? 8.745 90.045 2.364 1.000 39.639 218 TRP A C 1
ATOM 3391 O O . TRP A 1 218 ? 7.866 89.876 3.201 1.000 34.582 218 TRP A O 1
ATOM 3412 N N . THR A 1 219 ? 8.745 91.089 1.527 1.000 35.646 219 THR A N 1
ATOM 3413 C CA . THR A 1 219 ? 7.651 92.062 1.550 1.000 41.689 219 THR A CA 1
ATOM 3414 C C . THR A 1 219 ? 6.764 91.877 0.336 1.000 44.454 219 THR A C 1
ATOM 3415 O O . THR A 1 219 ? 5.604 92.262 0.362 1.000 44.467 219 THR A O 1
ATOM 3425 N N . LYS A 1 220 ? 7.294 91.231 -0.717 1.000 35.807 220 LYS A N 1
ATOM 3426 C CA . LYS A 1 220 ? 6.479 90.863 -1.848 1.000 38.091 220 LYS A CA 1
ATOM 3427 C C . LYS A 1 220 ? 7.105 89.627 -2.488 1.000 37.460 220 LYS A C 1
ATOM 3428 O O . LYS A 1 220 ? 8.281 89.646 -2.844 1.000 36.109 220 LYS A O 1
ATOM 3447 N N . LEU A 1 221 ? 6.278 88.616 -2.674 1.000 37.306 221 LEU A N 1
ATOM 3448 C CA . LEU A 1 221 ? 6.708 87.366 -3.256 1.000 41.174 221 LEU A CA 1
ATOM 3449 C C . LEU A 1 221 ? 5.967 87.191 -4.549 1.000 34.269 221 LEU A C 1
ATOM 3450 O O . LEU A 1 221 ? 4.922 86.594 -4.541 1.000 39.110 221 LEU A O 1
ATOM 3466 N N . GLY A 1 222 ? 6.535 87.671 -5.655 1.000 38.137 222 GLY A N 1
ATOM 3467 C CA . GLY A 1 222 ? 5.874 87.558 -6.944 1.000 38.174 222 GLY A CA 1
ATOM 3468 C C . GLY A 1 222 ? 4.581 88.376 -7.018 1.000 45.155 222 GLY A C 1
ATOM 3469 O O . GLY A 1 222 ? 4.403 89.309 -6.231 1.000 43.994 222 GLY A O 1
ATOM 3473 N N . ASP A 1 223 ? 3.757 88.003 -8.006 1.000 46.404 223 ASP A N 1
ATOM 3474 C CA . ASP A 1 223 ? 2.431 88.546 -8.278 1.000 57.194 223 ASP A CA 1
ATOM 3475 C C . ASP A 1 223 ? 1.372 87.647 -7.630 1.000 53.449 223 ASP A C 1
ATOM 3476 O O . ASP A 1 223 ? 1.128 87.867 -6.434 1.000 69.544 223 ASP A O 1
ATOM 3485 N N . SER B 1 4 ? 33.490 56.156 -35.854 1.000 61.753 4 SER B N 1
ATOM 3486 C CA . SER B 1 4 ? 33.554 56.299 -34.374 1.000 57.849 4 SER B CA 1
ATOM 3487 C C . SER B 1 4 ? 32.321 55.706 -33.706 1.000 49.724 4 SER B C 1
ATOM 3488 O O . SER B 1 4 ? 32.473 55.258 -32.572 1.000 47.382 4 SER B O 1
ATOM 3495 N N . GLY B 1 5 ? 31.126 55.864 -34.338 1.000 39.109 5 GLY B N 1
ATOM 3496 C CA . GLY B 1 5 ? 29.825 55.633 -33.715 1.000 37.101 5 GLY B CA 1
ATOM 3497 C C . GLY B 1 5 ? 29.427 56.741 -32.711 1.000 33.124 5 GLY B C 1
ATOM 3498 O O . GLY B 1 5 ? 28.478 56.592 -31.953 1.000 32.985 5 GLY B O 1
ATOM 3502 N N . ILE B 1 6 ? 30.132 57.867 -32.728 1.000 31.223 6 ILE B N 1
ATOM 3503 C CA . ILE B 1 6 ? 29.793 58.995 -31.849 1.000 32.009 6 ILE B CA 1
ATOM 3504 C C . ILE B 1 6 ? 28.890 59.932 -32.641 1.000 30.644 6 ILE B C 1
ATOM 3505 O O . ILE B 1 6 ? 29.258 60.296 -33.758 1.000 28.904 6 ILE B O 1
ATOM 3521 N N . VAL B 1 7 ? 27.774 60.372 -32.021 1.000 26.376 7 VAL B N 1
ATOM 3522 C CA . VAL B 1 7 ? 26.917 61.386 -32.604 1.000 27.146 7 VAL B CA 1
ATOM 3523 C C . VAL B 1 7 ? 26.735 62.550 -31.624 1.000 26.153 7 VAL B C 1
ATOM 3524 O O . VAL B 1 7 ? 26.523 62.295 -30.453 1.000 25.523 7 VAL B O 1
ATOM 3537 N N . LEU B 1 8 ? 26.933 63.785 -32.091 1.000 24.774 8 LEU B N 1
ATOM 3538 C CA . LEU B 1 8 ? 26.675 64.977 -31.285 1.000 23.321 8 LEU B CA 1
ATOM 3539 C C . LEU B 1 8 ? 25.399 65.620 -31.828 1.000 26.904 8 LEU B C 1
ATOM 3540 O O . LEU B 1 8 ? 25.320 65.923 -33.023 1.000 27.970 8 LEU B O 1
ATOM 3556 N N . TYR B 1 9 ? 24.464 65.871 -30.914 1.000 24.280 9 TYR B N 1
ATOM 3557 C CA . TYR B 1 9 ? 23.251 66.630 -31.181 1.000 24.751 9 TYR B CA 1
ATOM 3558 C C . TYR B 1 9 ? 23.477 68.043 -30.706 1.000 25.811 9 TYR B C 1
ATOM 3559 O O . TYR B 1 9 ? 23.697 68.266 -29.514 1.000 23.723 9 TYR B O 1
ATOM 3576 N N . GLY B 1 10 ? 23.304 69.014 -31.598 1.000 22.399 10 GLY B N 1
ATOM 3577 C CA . GLY B 1 10 ? 23.607 70.374 -31.226 1.000 23.053 10 GLY B CA 1
ATOM 3578 C C . GLY B 1 10 ? 23.178 71.414 -32.229 1.000 28.877 10 GLY B C 1
ATOM 3579 O O . GLY B 1 10 ? 22.576 71.112 -33.267 1.000 31.566 10 GLY B O 1
ATOM 3583 N N . THR B 1 11 ? 23.538 72.636 -31.870 1.000 27.955 11 THR B N 1
ATOM 3584 C CA . THR B 1 11 ? 23.395 73.799 -32.724 1.000 30.052 11 THR B CA 1
ATOM 3585 C C . THR B 1 11 ? 24.621 74.682 -32.493 1.000 27.605 11 THR B C 1
ATOM 3586 O O . THR B 1 11 ? 25.046 74.868 -31.352 1.000 25.943 11 THR B O 1
ATOM 3596 N N . ASP B 1 12 ? 25.176 75.291 -33.538 1.000 26.367 12 ASP B N 1
ATOM 3597 C CA . ASP B 1 12 ? 26.478 75.932 -33.429 1.000 29.636 12 ASP B CA 1
ATOM 3598 C C . ASP B 1 12 ? 26.434 77.210 -32.623 1.000 25.714 12 ASP B C 1
ATOM 3599 O O . ASP B 1 12 ? 27.449 77.599 -32.061 1.000 26.308 12 ASP B O 1
ATOM 3608 N N . LEU B 1 13 ? 25.273 77.876 -32.500 1.000 22.518 13 LEU B N 1
ATOM 3609 C CA . LEU B 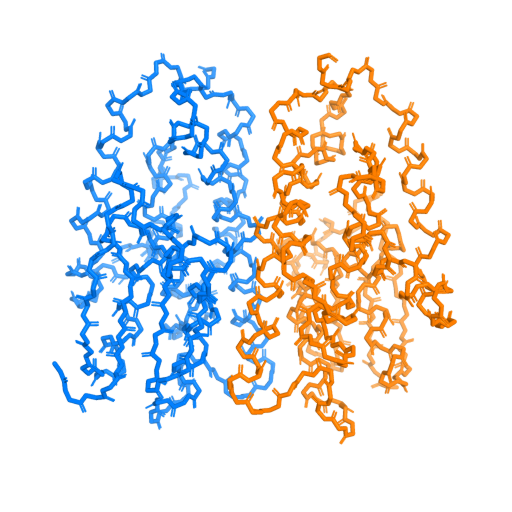1 13 ? 25.224 79.120 -31.778 1.000 24.532 13 LEU B CA 1
ATOM 3610 C C . LEU B 1 13 ? 25.168 78.940 -30.242 1.000 24.392 13 LEU B C 1
ATOM 3611 O O . LEU B 1 13 ? 25.327 79.906 -29.484 1.000 25.938 13 LEU B O 1
ATOM 3627 N N . SER B 1 14 ? 25.089 77.698 -29.775 1.000 24.388 14 SER B N 1
ATOM 3628 C CA . SER B 1 14 ? 25.122 77.404 -28.348 1.000 23.313 14 SER B CA 1
ATOM 3629 C C . SER B 1 14 ? 26.575 77.260 -27.900 1.000 21.220 14 SER B C 1
ATOM 3630 O O . SER B 1 14 ? 27.267 76.381 -28.395 1.000 22.244 14 SER B O 1
ATOM 3637 N N . PRO B 1 15 ? 27.048 78.047 -26.917 1.000 21.490 15 PRO B N 1
ATOM 3638 C CA . PRO B 1 15 ? 28.407 77.901 -26.373 1.000 21.780 15 PRO B CA 1
ATOM 3639 C C . PRO B 1 15 ? 28.598 76.523 -25.738 1.000 21.688 15 PRO B C 1
ATOM 3640 O O . PRO B 1 15 ? 29.648 75.954 -25.917 1.000 20.843 15 PRO B O 1
ATOM 3651 N N . CYS B 1 16 ? 27.560 75.979 -25.094 1.000 20.621 16 CYS B N 1
ATOM 3652 C CA . CYS B 1 16 ? 27.607 74.642 -24.484 1.000 21.785 16 CYS B CA 1
ATOM 3653 C C . CYS B 1 16 ? 27.931 73.561 -25.524 1.000 19.019 16 CYS B C 1
ATOM 3654 O O . CYS B 1 16 ? 28.746 72.640 -25.284 1.000 19.455 16 CYS B O 1
ATOM 3661 N N . VAL B 1 17 ? 27.295 73.667 -26.694 1.000 20.131 17 VAL B N 1
ATOM 3662 C CA . VAL B 1 17 ? 27.562 72.774 -27.812 1.000 20.001 17 VAL B CA 1
ATOM 3663 C C . VAL B 1 17 ? 29.001 72.953 -28.289 1.000 21.235 17 VAL B C 1
ATOM 3664 O O . VAL B 1 17 ? 29.713 71.964 -28.519 1.000 20.295 17 VAL B O 1
ATOM 3677 N N . ARG B 1 18 ? 29.456 74.210 -28.416 1.000 20.169 18 ARG B N 1
ATOM 3678 C CA . ARG B 1 18 ? 30.815 74.445 -28.888 1.000 21.147 18 ARG B CA 1
ATOM 3679 C C . ARG B 1 18 ? 31.874 73.858 -27.938 1.000 22.912 18 ARG B C 1
ATOM 3680 O O . ARG B 1 18 ? 32.906 73.399 -28.407 1.000 21.132 18 ARG B O 1
ATOM 3701 N N . THR B 1 19 ? 31.634 73.881 -26.619 1.000 20.417 19 THR B N 1
ATOM 3702 C CA . THR B 1 19 ? 32.498 73.182 -25.679 1.000 18.250 19 THR B CA 1
ATOM 3703 C C . THR B 1 19 ? 32.746 71.738 -26.119 1.000 19.302 19 THR B C 1
ATOM 3704 O O . THR B 1 19 ? 33.890 71.261 -26.054 1.000 19.448 19 THR B O 1
ATOM 3714 N N . VAL B 1 20 ? 31.674 71.041 -26.498 1.000 18.021 20 VAL B N 1
ATOM 3715 C CA . VAL B 1 20 ? 31.792 69.648 -26.896 1.000 19.996 20 VAL B CA 1
ATOM 3716 C C . VAL B 1 20 ? 32.486 69.493 -28.257 1.000 21.298 20 VAL B C 1
ATOM 3717 O O . VAL B 1 20 ? 33.375 68.648 -28.390 1.000 20.840 20 VAL B O 1
ATOM 3730 N N . LYS B 1 21 ? 32.190 70.383 -29.201 1.000 22.578 21 LYS B N 1
ATOM 3731 C CA . LYS B 1 21 ? 32.920 70.342 -30.463 1.000 22.330 21 LYS B CA 1
ATOM 3732 C C . LYS B 1 21 ? 34.416 70.548 -30.270 1.000 22.898 21 LYS B C 1
ATOM 3733 O O . LYS B 1 21 ? 35.235 69.885 -30.946 1.000 22.759 21 LYS B O 1
ATOM 3752 N N . LEU B 1 22 ? 34.792 71.487 -29.394 1.000 20.352 22 LEU B N 1
ATOM 3753 C CA .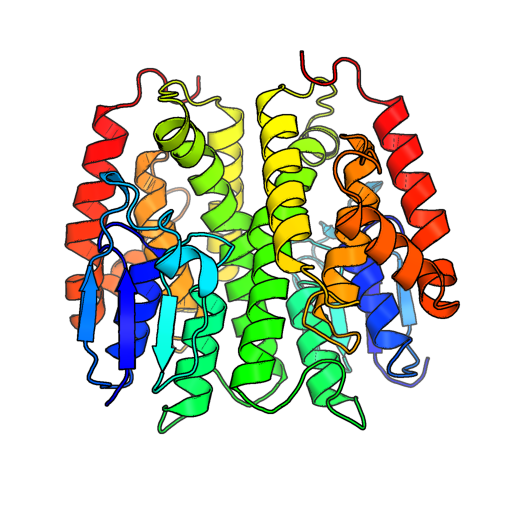 LEU B 1 22 ? 36.183 71.726 -29.073 1.000 22.049 22 LEU B CA 1
ATOM 3754 C C . LEU B 1 22 ? 36.858 70.505 -28.452 1.000 23.579 22 LEU B C 1
ATOM 3755 O O . LEU B 1 22 ? 38.003 70.178 -28.804 1.000 25.285 22 LEU B O 1
ATOM 3771 N N . THR B 1 23 ? 36.160 69.830 -27.545 1.000 23.016 23 THR B N 1
ATOM 3772 C CA . THR B 1 23 ? 36.679 68.636 -26.901 1.000 21.962 23 THR B CA 1
ATOM 3773 C C . THR B 1 23 ? 36.917 67.496 -27.914 1.000 24.440 23 THR B C 1
ATOM 3774 O O . THR B 1 23 ? 38.018 66.874 -27.930 1.000 24.639 23 THR B O 1
ATOM 3784 N N . LEU B 1 24 ? 35.923 67.264 -28.763 1.000 23.852 24 LEU B N 1
ATOM 3785 C CA . LEU B 1 24 ? 36.014 66.279 -29.847 1.000 26.261 24 LEU B CA 1
ATOM 3786 C C . LEU B 1 24 ? 37.179 66.589 -30.786 1.000 23.741 24 LEU B C 1
ATOM 3787 O O . LEU B 1 24 ? 37.944 65.669 -31.117 1.000 26.517 24 LEU B O 1
ATOM 3803 N N . LYS B 1 25 ? 37.403 67.867 -31.037 1.000 23.265 25 LYS B N 1
ATOM 3804 C CA . LYS B 1 25 ? 38.470 68.303 -31.917 1.000 26.946 25 LYS B CA 1
ATOM 3805 C C . LYS B 1 25 ? 39.846 68.039 -31.289 1.000 32.260 25 LYS B C 1
ATOM 3806 O O . LYS B 1 25 ? 40.704 67.401 -31.927 1.000 26.678 25 LYS B O 1
ATOM 3825 N N . VAL B 1 26 ? 40.061 68.433 -30.029 1.000 26.854 26 VAL B N 1
ATOM 3826 C CA A VAL B 1 26 ? 41.357 68.262 -29.385 0.700 28.580 26 VAL B CA 1
ATOM 3827 C CA B VAL B 1 26 ? 41.362 68.262 -29.400 0.300 27.359 26 VAL B CA 1
ATOM 3828 C C . VAL B 1 26 ? 41.654 66.771 -29.216 1.000 28.441 26 VAL B C 1
ATOM 3829 O O . VAL B 1 26 ? 42.798 66.368 -29.271 1.000 31.604 26 VAL B O 1
ATOM 3853 N N . LEU B 1 27 ? 40.635 65.930 -29.064 1.000 24.472 27 LEU B N 1
ATOM 3854 C CA . LEU B 1 27 ? 40.849 64.504 -28.914 1.000 26.653 27 LEU B CA 1
ATOM 3855 C C . LEU B 1 27 ? 40.980 63.788 -30.267 1.000 26.347 27 LEU B C 1
ATOM 3856 O O . LEU B 1 27 ? 41.115 62.571 -30.271 1.000 27.696 27 LEU B O 1
ATOM 3872 N N . ASN B 1 28 ? 40.821 64.542 -31.377 1.000 30.712 28 ASN B N 1
ATOM 3873 C CA . ASN B 1 28 ? 40.872 64.027 -32.748 1.000 32.300 28 ASN B CA 1
ATOM 3874 C C . ASN B 1 28 ? 39.860 62.929 -32.968 1.000 34.591 28 ASN B C 1
ATOM 3875 O O . ASN B 1 28 ? 40.150 61.927 -33.631 1.000 33.241 28 ASN B O 1
ATOM 3886 N N . LEU B 1 29 ? 38.655 63.068 -32.400 1.000 27.609 29 LEU B N 1
ATOM 3887 C CA . LEU B 1 29 ? 37.606 62.074 -32.582 1.000 25.976 29 LEU B CA 1
ATOM 3888 C C . LEU B 1 29 ? 36.732 62.465 -33.767 1.000 31.966 29 LEU B C 1
ATOM 3889 O O . LEU B 1 29 ? 36.265 63.604 -33.861 1.000 31.679 29 LEU B O 1
ATOM 3905 N N . ASP B 1 30 ? 36.468 61.510 -34.659 1.000 34.398 30 ASP B N 1
ATOM 3906 C CA . ASP B 1 30 ? 35.470 61.698 -35.696 1.000 36.408 30 ASP B CA 1
ATOM 3907 C C . ASP B 1 30 ? 34.074 61.496 -35.107 1.000 29.470 30 ASP B C 1
ATOM 3908 O O . ASP B 1 30 ? 33.884 60.689 -34.208 1.000 31.377 30 ASP B O 1
ATOM 3917 N N . TYR B 1 31 ? 33.094 62.228 -35.622 1.000 30.703 31 TYR B N 1
ATOM 3918 C CA . TYR B 1 31 ? 31.738 62.045 -35.138 1.000 30.313 31 TYR B CA 1
ATOM 3919 C C . TYR B 1 31 ? 30.779 62.544 -36.196 1.000 31.826 31 TYR B C 1
ATOM 3920 O O . TYR B 1 31 ? 31.166 63.335 -37.046 1.000 32.197 31 TYR B O 1
ATOM 3937 N N . GLU B 1 32 ? 29.524 62.144 -36.054 1.000 27.741 32 GLU B N 1
ATOM 3938 C CA . GLU B 1 32 ? 28.462 62.705 -36.875 1.000 29.895 32 GLU B CA 1
ATOM 3939 C C . GLU B 1 32 ? 27.802 63.846 -36.092 1.000 33.628 32 GLU B C 1
ATOM 3940 O O . GLU B 1 32 ? 27.486 63.673 -34.913 1.000 30.341 32 GLU B O 1
ATOM 3952 N N . TYR B 1 33 ? 27.647 65.003 -36.736 1.000 28.902 33 TYR B N 1
ATOM 3953 C CA . TYR B 1 33 ? 27.026 66.157 -36.116 1.000 30.220 33 TYR B CA 1
ATOM 3954 C C . TYR B 1 33 ? 25.579 66.226 -36.584 1.000 38.077 33 TYR B C 1
ATOM 3955 O O . TYR B 1 33 ? 25.336 66.398 -37.763 1.000 35.605 33 TYR B O 1
ATOM 3972 N N . LYS B 1 34 ? 24.624 66.019 -35.676 1.000 31.636 34 LYS B N 1
ATOM 3973 C CA . LYS B 1 34 ? 23.213 66.128 -36.019 1.000 33.871 34 LYS B CA 1
ATOM 3974 C C . LYS B 1 34 ? 22.712 67.469 -35.513 1.000 37.169 34 LYS B C 1
ATOM 3975 O O . LYS B 1 34 ? 22.646 67.736 -34.306 1.000 32.026 34 LYS B O 1
ATOM 3994 N N . GLU B 1 35 ? 22.385 68.334 -36.447 1.000 33.071 35 GLU B N 1
ATOM 3995 C CA . GLU B 1 35 ? 21.869 69.643 -36.111 1.000 38.213 35 GLU B CA 1
ATOM 3996 C C . GLU B 1 35 ? 20.457 69.503 -35.534 1.000 41.809 35 GLU B C 1
ATOM 3997 O O . GLU B 1 35 ? 19.613 68.790 -36.063 1.000 43.478 35 GLU B O 1
ATOM 4009 N N . VAL B 1 36 ? 20.209 70.137 -34.398 1.000 30.641 36 VAL B N 1
ATOM 4010 C CA . VAL B 1 36 ? 18.910 70.105 -33.759 1.000 31.674 36 VAL B CA 1
ATOM 4011 C C . VAL B 1 36 ? 18.363 71.507 -33.937 1.000 37.850 36 VAL B C 1
ATOM 4012 O O . VAL B 1 36 ? 18.984 72.434 -33.448 1.000 38.088 36 VAL B O 1
ATOM 4025 N N . ASN B 1 37 ? 17.201 71.615 -34.581 1.000 35.811 37 ASN B N 1
ATOM 4026 C CA . ASN B 1 37 ? 16.599 72.918 -34.843 1.000 41.793 37 ASN B CA 1
ATOM 4027 C C . ASN B 1 37 ? 15.724 73.349 -33.664 1.000 30.128 37 ASN B C 1
ATOM 4028 O O . ASN B 1 37 ? 14.567 72.916 -33.543 1.000 37.981 37 ASN B O 1
ATOM 4039 N N . LEU B 1 38 ? 16.323 74.119 -32.757 1.000 34.011 38 LEU B N 1
ATOM 4040 C CA . LEU B 1 38 ? 15.661 74.557 -31.530 1.000 33.694 38 LEU B CA 1
ATOM 4041 C C . LEU B 1 38 ? 14.447 75.437 -31.887 1.000 40.003 38 LEU B C 1
ATOM 4042 O O . LEU B 1 38 ? 13.394 75.326 -31.254 1.000 37.673 38 LEU B O 1
ATOM 4058 N N . GLN B 1 39 ? 14.583 76.278 -32.921 1.000 43.518 39 GLN B N 1
ATOM 4059 C CA . GLN B 1 39 ? 13.498 77.169 -33.354 1.000 47.304 39 GLN B CA 1
ATOM 4060 C C . GLN B 1 39 ? 12.273 76.381 -33.808 1.000 41.747 39 GLN B C 1
ATOM 4061 O O . GLN B 1 39 ? 11.151 76.809 -33.605 1.000 44.133 39 GLN B O 1
ATOM 4075 N N . ALA B 1 40 ? 12.462 75.175 -34.355 1.000 42.369 40 ALA B N 1
ATOM 4076 C CA . ALA B 1 40 ? 11.353 74.317 -34.743 1.000 37.120 40 ALA B CA 1
ATOM 4077 C C . ALA B 1 40 ? 10.898 73.397 -33.616 1.000 44.499 40 ALA B C 1
ATOM 4078 O O . ALA B 1 40 ? 9.996 72.580 -33.801 1.000 45.870 40 ALA B O 1
ATOM 4085 N N . GLY B 1 41 ? 11.539 73.479 -32.442 1.000 43.196 41 GLY B N 1
ATOM 4086 C CA . GLY B 1 41 ? 11.143 72.623 -31.335 1.000 40.100 41 GLY B CA 1
ATOM 4087 C C . GLY B 1 41 ? 11.595 71.171 -31.498 1.000 34.102 41 GLY B C 1
ATOM 4088 O O . GLY B 1 41 ? 11.017 70.289 -30.891 1.000 38.707 41 GLY B O 1
ATOM 4092 N N . GLU B 1 42 ? 12.678 70.912 -32.230 1.000 34.782 42 GLU B N 1
ATOM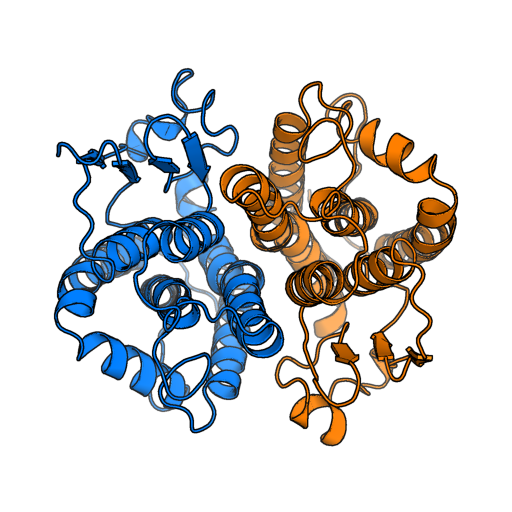 4093 C CA . GLU B 1 42 ? 13.126 69.527 -32.418 1.000 34.753 42 GLU B CA 1
ATOM 4094 C C . GLU B 1 42 ? 13.640 68.936 -31.099 1.000 36.270 42 GLU B C 1
ATOM 4095 O O . GLU B 1 42 ? 13.532 67.731 -30.917 1.000 37.985 42 GLU B O 1
ATOM 4107 N N . HIS B 1 43 ? 14.099 69.788 -30.169 1.000 33.030 43 HIS B N 1
ATOM 4108 C CA . HIS B 1 43 ? 14.547 69.328 -28.843 1.000 33.736 43 HIS B CA 1
ATOM 4109 C C . HIS B 1 43 ? 13.387 68.933 -27.922 1.000 39.011 43 HIS B C 1
ATOM 4110 O O . HIS B 1 43 ? 13.615 68.375 -26.839 1.000 34.894 43 HIS B O 1
ATOM 4123 N N . LEU B 1 44 ? 12.134 69.215 -28.353 1.000 38.025 44 LEU B N 1
ATOM 4124 C CA . LEU B 1 44 ? 10.952 68.951 -27.553 1.000 37.233 44 LEU B CA 1
ATOM 4125 C C . LEU B 1 44 ? 10.148 67.792 -28.133 1.000 40.294 44 LEU B C 1
ATOM 4126 O O . LEU B 1 44 ? 9.109 67.443 -27.597 1.000 42.154 44 LEU B O 1
ATOM 4142 N N . SER B 1 45 ? 10.676 67.116 -29.146 1.000 44.698 45 SER B N 1
ATOM 4143 C CA . SER B 1 45 ? 9.970 65.979 -29.713 1.000 45.487 45 SER B CA 1
ATOM 4144 C C . SER B 1 45 ? 10.027 64.790 -28.750 1.000 50.179 45 SER B C 1
ATOM 4145 O O . SER B 1 45 ? 10.920 64.677 -27.896 1.000 39.869 45 SER B O 1
ATOM 4152 N N . GLU B 1 46 ? 9.097 63.847 -28.928 1.000 45.205 46 GLU B N 1
ATOM 4153 C CA . GLU B 1 46 ? 9.002 62.704 -28.024 1.000 49.999 46 GLU B CA 1
ATOM 4154 C C . GLU B 1 46 ? 10.295 61.883 -28.068 1.000 46.899 46 GLU B C 1
ATOM 4155 O O . GLU B 1 46 ? 10.771 61.425 -27.022 1.000 42.824 46 GLU B O 1
ATOM 4167 N N . GLU B 1 47 ? 10.880 61.704 -29.268 1.000 41.583 47 GLU B N 1
ATOM 4168 C CA . GLU B 1 47 ? 12.072 60.871 -29.405 1.000 49.006 47 GLU B CA 1
ATOM 4169 C C . GLU B 1 47 ? 13.264 61.520 -28.676 1.000 42.405 47 GLU B C 1
ATOM 4170 O O . GLU B 1 47 ? 14.084 60.827 -28.070 1.000 41.600 47 GLU B O 1
ATOM 4182 N N . TYR B 1 48 ? 13.363 62.849 -28.770 1.000 36.619 48 TYR B N 1
ATOM 4183 C CA . TYR B 1 48 ? 14.495 63.557 -28.177 1.000 36.611 48 TYR B CA 1
ATOM 4184 C C . TYR B 1 48 ? 14.375 63.511 -26.648 1.000 30.918 48 TYR B C 1
ATOM 4185 O O . TYR B 1 48 ? 15.352 63.181 -25.962 1.000 32.929 48 TYR B O 1
ATOM 4202 N N . VAL B 1 49 ? 13.183 63.851 -26.115 1.000 30.881 49 VAL B N 1
ATOM 4203 C CA . VAL B 1 49 ? 13.010 63.978 -24.677 1.000 34.711 49 VAL B CA 1
ATOM 4204 C C . VAL B 1 49 ? 13.080 62.605 -23.996 1.000 38.164 49 VAL B C 1
ATOM 4205 O O . VAL B 1 49 ? 13.398 62.530 -22.813 1.000 36.255 49 VAL B O 1
ATOM 4218 N N . LYS B 1 50 ? 12.837 61.510 -24.725 1.000 41.323 50 LYS B N 1
ATOM 4219 C CA . LYS B 1 50 ? 13.043 60.182 -24.160 1.000 43.423 50 LYS B CA 1
ATOM 4220 C C . LYS B 1 50 ? 14.524 59.960 -23.837 1.000 40.526 50 LYS B C 1
ATOM 4221 O O . LYS B 1 50 ? 14.847 59.227 -22.919 1.000 39.320 50 LYS B O 1
ATOM 4240 N N . LYS B 1 51 ? 15.429 60.537 -24.632 1.000 32.193 51 LYS B N 1
ATOM 4241 C CA . LYS B 1 51 ? 16.854 60.377 -24.401 1.000 34.841 51 LYS B CA 1
ATOM 4242 C C . LYS B 1 51 ? 17.360 61.455 -23.438 1.000 36.433 51 LYS B C 1
ATOM 4243 O O . LYS B 1 51 ? 18.218 61.186 -22.590 1.000 37.418 51 LYS B O 1
ATOM 4262 N N . ASN B 1 52 ? 16.835 62.682 -23.581 1.000 33.694 52 ASN B N 1
ATOM 4263 C CA . ASN B 1 52 ? 17.236 63.802 -22.728 1.000 30.167 52 ASN B CA 1
ATOM 4264 C C . ASN B 1 52 ? 15.997 64.508 -22.206 1.000 30.537 52 ASN B C 1
ATOM 4265 O O . ASN B 1 52 ? 15.450 65.395 -22.862 1.000 27.609 52 ASN B O 1
ATOM 4276 N N . PRO B 1 53 ? 15.500 64.122 -21.010 1.000 30.916 53 PRO B N 1
ATOM 4277 C CA . PRO B 1 53 ? 14.321 64.766 -20.446 1.000 30.531 53 PRO B CA 1
ATOM 4278 C C . PRO B 1 53 ? 14.545 66.241 -20.142 1.000 29.319 53 PRO B C 1
ATOM 4279 O O . PRO B 1 53 ? 13.571 66.920 -19.909 1.000 28.544 53 PRO B O 1
ATOM 4290 N N . GLN B 1 54 ? 15.792 66.755 -20.138 1.000 25.920 54 GLN B N 1
ATOM 4291 C CA . GLN B 1 54 ? 15.988 68.181 -19.884 1.000 27.361 54 GLN B CA 1
ATOM 4292 C C . GLN B 1 54 ? 15.750 68.967 -21.180 1.000 26.420 54 GLN B C 1
ATOM 4293 O O . GLN B 1 54 ? 15.777 70.206 -21.161 1.000 26.244 54 GLN B O 1
ATOM 4307 N N . HIS B 1 55 ? 15.650 68.251 -22.324 1.000 26.074 55 HIS B N 1
ATOM 4308 C CA . HIS B 1 55 ? 15.390 68.870 -23.639 1.000 29.093 55 HIS B CA 1
ATOM 4309 C C . HIS B 1 55 ? 16.401 69.983 -23.911 1.000 30.228 55 HIS B C 1
ATOM 4310 O O . HIS B 1 55 ? 16.043 71.115 -24.299 1.000 30.131 55 HIS B O 1
ATOM 4323 N N . THR B 1 56 ? 17.692 69.640 -23.743 1.000 23.954 56 THR B N 1
ATOM 4324 C CA . THR B 1 56 ? 18.774 70.568 -24.050 1.000 24.253 56 THR B CA 1
ATOM 4325 C C . THR B 1 56 ? 19.680 70.006 -25.131 1.000 25.548 56 THR B C 1
ATOM 4326 O O . THR B 1 56 ? 19.751 68.769 -25.355 1.000 23.632 56 THR B O 1
ATOM 4336 N N . VAL B 1 57 ? 20.428 70.926 -25.737 1.000 22.769 57 VAL B N 1
ATOM 4337 C CA . VAL B 1 57 ? 21.634 70.559 -26.455 1.000 23.364 57 VAL B CA 1
ATOM 4338 C C . VAL B 1 57 ? 22.806 71.114 -25.660 1.000 22.481 57 VAL B C 1
ATOM 4339 O O . VAL B 1 57 ? 22.664 72.128 -24.991 1.000 23.360 57 VAL B O 1
ATOM 4351 N N . PRO B 1 58 ? 24.008 70.510 -25.675 1.000 21.852 58 PRO B N 1
ATOM 4352 C CA . PRO B 1 58 ? 24.318 69.305 -26.466 1.000 22.370 58 PRO B CA 1
ATOM 4353 C C . PRO B 1 58 ? 23.820 68.022 -25.807 1.000 22.843 58 PRO B C 1
ATOM 4354 O O . PRO B 1 58 ? 23.652 67.932 -24.582 1.000 20.764 58 PRO B O 1
ATOM 4365 N N . MET B 1 59 ? 23.643 66.994 -26.647 1.000 23.056 59 MET B N 1
ATOM 4366 C CA . MET B 1 59 ? 23.553 65.627 -26.194 1.000 22.370 59 MET B CA 1
ATOM 4367 C C . MET B 1 59 ? 24.519 64.801 -27.036 1.000 21.705 59 MET B C 1
ATOM 4368 O O . MET B 1 59 ? 24.655 65.004 -28.249 1.000 23.565 59 MET B O 1
ATOM 4382 N N . LEU B 1 60 ? 25.156 63.855 -26.390 1.000 23.310 60 LEU B N 1
ATOM 4383 C CA . LEU B 1 60 ? 26.102 62.957 -27.045 1.000 25.975 60 LEU B CA 1
ATOM 4384 C C . LEU B 1 60 ? 25.581 61.535 -26.990 1.000 25.345 60 LEU B C 1
ATOM 4385 O O . LEU B 1 60 ? 25.063 61.082 -25.974 1.000 25.665 60 LEU B O 1
ATOM 4401 N N . ASP B 1 61 ? 25.690 60.853 -28.139 1.000 24.835 61 ASP B N 1
ATOM 4402 C CA . ASP B 1 61 ? 25.469 59.414 -28.211 1.000 25.612 61 ASP B CA 1
ATOM 4403 C C . ASP B 1 61 ? 26.813 58.783 -28.537 1.000 26.599 61 ASP B C 1
ATOM 4404 O O . ASP B 1 61 ? 27.291 58.915 -29.659 1.000 29.685 61 ASP B O 1
ATOM 4413 N N . ASP B 1 62 ? 27.430 58.133 -27.553 1.000 26.981 62 ASP B N 1
ATOM 4414 C CA . ASP B 1 62 ? 28.678 57.432 -27.739 1.000 28.593 62 ASP B CA 1
ATOM 4415 C C . ASP B 1 62 ? 28.335 55.945 -27.896 1.000 27.952 62 ASP B C 1
ATOM 4416 O O . ASP B 1 62 ? 28.230 55.218 -26.900 1.000 28.469 62 ASP B O 1
ATOM 4425 N N . ASN B 1 63 ? 28.084 55.523 -29.150 1.000 31.610 63 ASN B N 1
ATOM 4426 C CA . ASN B 1 63 ? 27.855 54.104 -29.451 1.000 33.060 63 ASN B CA 1
ATOM 4427 C C . ASN B 1 63 ? 26.741 53.495 -28.600 1.000 38.261 63 ASN B C 1
ATOM 4428 O O . ASN B 1 63 ? 26.875 52.387 -28.071 1.000 37.560 63 ASN B O 1
ATOM 4439 N N . GLY B 1 64 ? 25.615 54.199 -28.471 1.000 34.575 64 GLY B N 1
ATOM 4440 C CA . GLY B 1 64 ? 24.488 53.702 -27.698 1.000 37.022 64 GLY B CA 1
ATOM 4441 C C . GLY B 1 64 ? 24.377 54.254 -26.263 1.000 32.870 64 GLY B C 1
ATOM 4442 O O . GLY B 1 64 ? 23.355 54.057 -25.627 1.000 36.849 64 GLY B O 1
ATOM 4446 N N . THR B 1 65 ? 25.385 54.963 -25.762 1.000 30.444 65 THR B N 1
ATOM 4447 C CA . THR B 1 65 ? 25.310 55.605 -24.453 1.000 31.221 65 THR B CA 1
ATOM 4448 C C . THR B 1 65 ? 24.964 57.086 -24.642 1.000 26.115 65 THR B C 1
ATOM 4449 O O . THR B 1 65 ? 25.776 57.804 -25.234 1.000 27.038 65 THR B O 1
ATOM 4459 N N . PHE B 1 66 ? 23.780 57.502 -24.182 1.000 29.199 66 PHE B N 1
ATOM 4460 C CA . PHE B 1 66 ? 23.331 58.888 -24.341 1.000 28.832 66 PHE B CA 1
ATOM 4461 C C . PHE B 1 66 ? 23.594 59.705 -23.075 1.000 28.316 66 PHE B C 1
ATOM 4462 O O . PHE B 1 66 ? 23.146 59.315 -22.018 1.000 29.491 66 PHE B O 1
ATOM 4479 N N . ILE B 1 67 ? 24.329 60.814 -23.195 1.000 25.306 67 ILE B N 1
ATOM 4480 C CA A ILE B 1 67 ? 24.629 61.658 -22.047 0.550 26.300 67 ILE B CA 1
ATOM 4481 C CA B ILE B 1 67 ? 24.769 61.673 -22.096 0.450 26.099 67 ILE B CA 1
ATOM 4482 C C . ILE B 1 67 ? 24.392 63.102 -22.454 1.000 24.610 67 ILE B C 1
ATOM 4483 O O . ILE B 1 67 ? 24.499 63.489 -23.630 1.000 26.126 67 ILE B O 1
ATOM 4513 N N . TRP B 1 68 ? 24.087 63.915 -21.471 1.000 21.437 68 TRP B N 1
ATOM 4514 C CA . TRP B 1 68 ? 23.957 65.333 -21.740 1.000 21.623 68 TRP B CA 1
ATOM 4515 C C . TRP B 1 68 ? 24.603 66.175 -20.646 1.000 22.342 68 TRP B C 1
ATOM 4516 O O . TRP B 1 68 ? 25.185 65.638 -19.707 1.000 22.080 68 TRP B O 1
ATOM 4537 N N . ASP B 1 69 ? 24.583 67.496 -20.893 1.000 21.250 69 ASP B N 1
ATOM 4538 C CA . ASP B 1 69 ? 25.283 68.543 -20.141 1.000 20.184 69 ASP B CA 1
ATOM 4539 C C . ASP B 1 69 ? 26.718 68.608 -20.681 1.000 19.926 69 ASP B C 1
ATOM 4540 O O . ASP B 1 69 ? 27.489 67.660 -20.544 1.000 21.152 69 ASP B O 1
ATOM 4549 N N . SER B 1 70 ? 27.097 69.737 -21.246 1.000 20.457 70 SER B N 1
ATOM 4550 C CA . SER B 1 70 ? 28.396 69.911 -21.870 1.000 19.979 70 SER B CA 1
ATOM 4551 C C . SER B 1 70 ? 29.556 69.566 -20.943 1.000 20.724 70 SER B C 1
ATOM 4552 O O . SER B 1 70 ? 30.551 69.021 -21.392 1.000 20.998 70 SER B O 1
ATOM 4559 N N . HIS B 1 71 ? 29.428 69.896 -19.613 1.000 18.272 71 HIS B N 1
ATOM 4560 C CA . HIS B 1 71 ? 30.535 69.665 -18.698 1.000 18.895 71 HIS B CA 1
ATOM 4561 C C . HIS B 1 71 ? 30.700 68.144 -18.495 1.000 20.069 71 HIS B C 1
ATOM 4562 O O . HIS B 1 71 ? 31.815 67.621 -18.500 1.000 20.792 71 HIS B O 1
ATOM 4575 N N . ALA B 1 72 ? 29.576 67.464 -18.262 1.000 18.479 72 ALA B N 1
ATOM 4576 C CA . ALA B 1 72 ? 29.552 66.017 -18.082 1.000 20.663 72 ALA B CA 1
ATOM 4577 C C . ALA B 1 72 ? 30.033 65.277 -19.348 1.000 19.480 72 ALA B C 1
ATOM 4578 O O . ALA B 1 72 ? 30.813 64.301 -19.279 1.000 20.415 72 ALA B O 1
ATOM 4585 N N . ILE B 1 73 ? 29.603 65.773 -20.504 1.000 17.240 73 ILE B N 1
ATOM 4586 C CA . ILE B 1 73 ? 30.026 65.167 -21.766 1.000 18.763 73 ILE B CA 1
ATOM 4587 C C . ILE B 1 73 ? 31.553 65.295 -21.937 1.000 19.740 73 ILE B C 1
ATOM 4588 O O . ILE B 1 73 ? 32.225 64.339 -22.325 1.000 19.901 73 ILE B O 1
ATOM 4604 N N . ALA B 1 74 ? 32.082 66.494 -21.727 1.000 19.160 74 ALA B N 1
ATOM 4605 C CA . ALA B 1 74 ? 33.505 66.770 -21.920 1.000 19.116 74 ALA B CA 1
ATOM 4606 C C . ALA B 1 74 ? 34.367 65.923 -20.974 1.000 22.476 74 ALA B C 1
ATOM 4607 O O . ALA B 1 74 ? 35.367 65.334 -21.427 1.000 22.479 74 ALA B O 1
ATOM 4614 N N . ALA B 1 75 ? 33.949 65.787 -19.698 1.000 21.228 75 ALA B N 1
ATOM 4615 C CA . ALA B 1 75 ? 34.660 64.968 -18.730 1.000 22.040 75 ALA B CA 1
ATOM 4616 C C . ALA B 1 75 ? 34.640 63.494 -19.146 1.000 20.711 75 ALA B C 1
ATOM 4617 O O . ALA B 1 75 ? 35.679 62.816 -19.068 1.000 22.087 75 ALA B O 1
ATOM 4624 N N . TYR B 1 76 ? 33.492 63.029 -19.613 1.000 20.289 76 TYR B N 1
ATOM 4625 C CA . TYR B 1 76 ? 33.361 61.670 -20.092 1.000 21.175 76 TYR B CA 1
ATOM 4626 C C . TYR B 1 76 ? 34.332 61.421 -21.256 1.000 23.494 76 TYR B C 1
ATOM 4627 O O . TYR B 1 76 ? 35.046 60.394 -21.289 1.000 22.863 76 TYR B O 1
ATOM 4644 N N . LEU B 1 77 ? 34.297 62.318 -22.243 1.000 22.140 77 LEU B N 1
ATOM 4645 C CA . LEU B 1 77 ? 35.075 62.115 -23.455 1.000 23.564 77 LEU B CA 1
ATOM 4646 C C . LEU B 1 77 ? 36.571 62.046 -23.152 1.000 24.170 77 LEU B C 1
ATOM 4647 O O . LEU B 1 77 ? 37.283 61.217 -23.750 1.000 25.666 77 LEU B O 1
ATOM 4663 N N . VAL B 1 78 ? 37.082 62.921 -22.275 1.000 21.471 78 VAL B N 1
ATOM 4664 C CA . VAL B 1 78 ? 38.510 62.889 -21.964 1.000 22.517 78 VAL B CA 1
ATOM 4665 C C . VAL B 1 78 ? 38.874 61.600 -21.234 1.000 26.610 78 VAL B C 1
ATOM 4666 O O . VAL B 1 78 ? 39.845 60.909 -21.624 1.000 25.128 78 VAL B O 1
ATOM 4679 N N . ASP B 1 79 ? 38.100 61.228 -20.202 1.000 24.288 79 ASP B N 1
ATOM 4680 C CA . ASP B 1 79 ? 38.417 60.017 -19.466 1.000 24.866 79 ASP B CA 1
ATOM 4681 C C . ASP B 1 79 ? 38.299 58.786 -20.371 1.000 27.533 79 ASP B C 1
ATOM 4682 O O . ASP B 1 79 ? 39.052 57.846 -20.220 1.000 24.651 79 ASP B O 1
ATOM 4691 N N . LYS B 1 80 ? 37.357 58.757 -21.308 1.000 22.925 80 LYS B N 1
ATOM 4692 C CA . LYS B 1 80 ? 37.161 57.574 -22.127 1.000 24.901 80 LYS B CA 1
ATOM 4693 C C . LYS B 1 80 ? 38.199 57.512 -23.249 1.000 27.038 80 LYS B C 1
ATOM 4694 O O . LYS B 1 80 ? 38.707 56.422 -23.541 1.000 29.922 80 LYS B O 1
ATOM 4713 N N . TYR B 1 81 ? 38.487 58.634 -23.901 1.000 25.968 81 TYR B N 1
ATOM 4714 C CA . TYR B 1 81 ? 39.109 58.578 -25.214 1.000 28.552 81 TYR B CA 1
ATOM 4715 C C . TYR B 1 81 ? 40.502 59.192 -25.271 1.000 33.428 81 TYR B C 1
ATOM 4716 O O . TYR B 1 81 ? 41.178 58.978 -26.266 1.000 37.264 81 TYR B O 1
ATOM 4733 N N . ALA B 1 82 ? 40.921 59.999 -24.288 1.000 29.347 82 ALA B N 1
ATOM 4734 C CA . ALA B 1 82 ? 42.168 60.717 -24.423 1.000 27.847 82 ALA B CA 1
ATOM 4735 C C . ALA B 1 82 ? 43.358 59.759 -24.288 1.000 28.565 82 ALA B C 1
ATOM 4736 O O . ALA B 1 82 ? 43.315 58.801 -23.534 1.000 29.928 82 ALA B O 1
ATOM 4743 N N . LYS B 1 83 ? 44.442 60.118 -24.976 1.000 36.495 83 LYS B N 1
ATOM 4744 C CA . LYS B 1 83 ? 45.740 59.449 -24.856 1.000 39.934 83 LYS B CA 1
ATOM 4745 C C . LYS B 1 83 ? 46.448 59.868 -23.557 1.000 38.709 83 LYS B C 1
ATOM 4746 O O . LYS B 1 83 ? 47.025 59.040 -22.884 1.000 42.254 83 LYS B O 1
ATOM 4765 N N . SER B 1 84 ? 46.342 61.145 -23.182 1.000 33.721 84 SER B N 1
ATOM 4766 C CA . SER B 1 84 ? 46.948 61.700 -21.982 1.000 31.181 84 SER B CA 1
ATOM 4767 C C . SER B 1 84 ? 45.887 62.452 -21.178 1.000 31.637 84 SER B C 1
ATOM 4768 O O . SER B 1 84 ? 44.841 62.749 -21.734 1.000 28.385 84 SER B O 1
ATOM 4775 N N . ASP B 1 85 ? 46.172 62.758 -19.916 1.000 28.288 85 ASP B N 1
ATOM 4776 C CA . ASP B 1 85 ? 45.158 63.322 -19.031 1.000 29.106 85 ASP B CA 1
ATOM 4777 C C . ASP B 1 85 ? 45.309 64.827 -18.879 1.000 26.376 85 ASP B C 1
ATOM 4778 O O . ASP B 1 85 ? 44.717 65.407 -17.969 1.000 27.951 85 ASP B O 1
ATOM 4787 N N . GLU B 1 86 ? 46.061 65.500 -19.753 1.000 26.219 86 GLU B N 1
ATOM 4788 C CA . GLU B 1 86 ? 46.352 66.917 -19.636 1.000 26.340 86 GLU B CA 1
ATOM 4789 C C . GLU B 1 86 ? 45.071 67.781 -19.538 1.000 25.264 86 GLU B C 1
ATOM 4790 O O . GLU B 1 86 ? 45.046 68.710 -18.730 1.000 25.894 86 GLU B O 1
ATOM 4802 N N . LEU B 1 87 ? 44.030 67.445 -20.293 1.000 25.796 87 LEU B N 1
ATOM 4803 C CA . LEU B 1 87 ? 42.809 68.280 -20.276 1.000 25.634 87 LEU B CA 1
ATOM 4804 C C . LEU B 1 87 ? 41.991 68.084 -19.000 1.000 26.260 87 LEU B C 1
ATOM 4805 O O . LEU B 1 87 ? 41.135 68.933 -18.700 1.000 22.717 87 LEU B O 1
ATOM 4821 N N . TYR B 1 88 ? 42.189 66.928 -18.339 1.000 23.535 88 TYR B N 1
ATOM 4822 C CA . TYR B 1 88 ? 41.353 66.540 -17.222 1.000 21.722 88 TYR B CA 1
ATOM 4823 C C . TYR B 1 88 ? 42.150 65.583 -16.352 1.000 20.562 88 TYR B C 1
ATOM 4824 O O . TYR B 1 88 ? 41.975 64.381 -16.422 1.000 21.786 88 TYR B O 1
ATOM 4841 N N . PRO B 1 89 ? 43.083 66.128 -15.563 1.000 22.587 89 PRO B N 1
ATOM 4842 C CA . PRO B 1 89 ? 44.065 65.316 -14.833 1.000 24.744 89 PRO B CA 1
ATOM 4843 C C . PRO B 1 89 ? 43.426 64.258 -13.957 1.000 27.025 89 PRO B C 1
ATOM 4844 O O . PRO B 1 89 ? 42.395 64.472 -13.309 1.000 23.330 89 PRO B O 1
ATOM 4855 N N . LYS B 1 90 ? 44.094 63.096 -13.916 1.000 25.274 90 LYS B N 1
ATOM 4856 C CA . LYS B 1 90 ? 43.717 61.996 -13.054 1.000 25.906 90 LYS B CA 1
ATOM 4857 C C . LYS B 1 90 ? 44.111 62.234 -11.584 1.000 25.187 90 LYS B C 1
ATOM 4858 O O . LYS B 1 90 ? 43.393 61.760 -10.691 1.000 25.556 90 LYS B O 1
ATOM 4877 N N . ASP B 1 91 ? 45.128 63.052 -11.331 1.000 23.439 91 ASP B N 1
ATOM 4878 C CA . ASP B 1 91 ? 45.486 63.402 -9.976 1.000 24.958 91 ASP B CA 1
ATOM 4879 C C . ASP B 1 91 ? 44.265 64.069 -9.335 1.000 26.253 91 ASP B C 1
ATOM 4880 O O . ASP B 1 91 ? 43.740 65.041 -9.911 1.000 22.466 91 ASP B O 1
ATOM 4889 N N . LEU B 1 92 ? 43.873 63.622 -8.140 1.000 24.195 92 LEU B N 1
ATOM 4890 C CA . LEU B 1 92 ? 42.573 64.054 -7.610 1.000 24.795 92 LEU B CA 1
ATOM 4891 C C . LEU B 1 92 ? 42.573 65.523 -7.229 1.000 24.172 92 LEU B C 1
ATOM 4892 O O . LEU B 1 92 ? 41.561 66.166 -7.417 1.000 23.394 92 LEU B O 1
ATOM 4908 N N . ALA B 1 93 ? 43.680 66.084 -6.712 1.000 23.456 93 ALA B N 1
ATOM 4909 C CA . ALA B 1 93 ? 43.720 67.501 -6.390 1.000 24.537 93 ALA B CA 1
ATOM 4910 C C . ALA B 1 93 ? 43.653 68.383 -7.649 1.000 22.148 93 ALA B C 1
ATOM 4911 O O . ALA B 1 93 ? 42.935 69.382 -7.682 1.000 22.853 93 ALA B O 1
ATOM 4918 N N . LYS B 1 94 ? 44.358 67.996 -8.707 1.000 21.490 94 LYS B N 1
ATOM 4919 C CA . LYS B 1 94 ? 44.287 68.754 -9.948 1.000 23.731 94 LYS B CA 1
ATOM 4920 C C . LYS B 1 94 ? 42.896 68.627 -10.565 1.000 22.399 94 LYS B C 1
ATOM 4921 O O . LYS B 1 94 ? 42.377 69.619 -11.074 1.000 22.258 94 LYS B O 1
ATOM 4940 N N . ARG B 1 95 ? 42.307 67.429 -10.494 1.000 21.196 95 ARG B N 1
ATOM 4941 C CA . ARG B 1 95 ? 40.947 67.223 -11.002 1.000 21.997 95 ARG B CA 1
ATOM 4942 C C . ARG B 1 95 ? 39.960 68.122 -10.241 1.000 23.361 95 ARG B C 1
ATOM 4943 O O . ARG B 1 95 ? 38.995 68.635 -10.840 1.000 21.036 95 ARG B O 1
ATOM 4964 N N . ALA B 1 96 ? 40.172 68.287 -8.929 1.000 21.361 96 ALA B N 1
ATOM 4965 C CA . ALA B 1 96 ? 39.279 69.099 -8.121 1.000 21.023 96 ALA B CA 1
ATOM 4966 C C . ALA B 1 96 ? 39.324 70.569 -8.544 1.000 20.613 96 ALA B C 1
ATOM 4967 O O . ALA B 1 96 ? 38.300 71.246 -8.464 1.000 19.969 96 ALA B O 1
ATOM 4974 N N . ILE B 1 97 ? 40.465 71.061 -8.996 1.000 21.098 97 ILE B N 1
ATOM 4975 C CA . ILE B 1 97 ? 40.589 72.439 -9.469 1.000 21.549 97 ILE B CA 1
ATOM 4976 C C . ILE B 1 97 ? 39.841 72.592 -10.793 1.000 21.284 97 ILE B C 1
ATOM 4977 O O . ILE B 1 97 ? 39.042 73.510 -10.952 1.000 20.949 97 ILE B O 1
ATOM 4993 N N . VAL B 1 98 ? 40.029 71.642 -11.719 1.000 18.545 98 VAL B N 1
ATOM 4994 C CA . VAL B 1 98 ? 39.343 71.700 -12.987 1.000 19.700 98 VAL B CA 1
ATOM 4995 C C . VAL B 1 98 ? 37.816 71.554 -12.768 1.000 20.730 98 VAL B C 1
ATOM 4996 O O . VAL B 1 98 ? 37.063 72.335 -13.324 1.000 20.435 98 VAL B O 1
ATOM 5009 N N . ASN B 1 99 ? 37.383 70.632 -11.892 1.000 18.823 99 ASN B N 1
ATOM 5010 C CA . ASN B 1 99 ? 35.982 70.484 -11.559 1.000 17.411 99 ASN B CA 1
ATOM 5011 C C . ASN B 1 99 ? 35.412 71.767 -10.954 1.000 17.278 99 ASN B C 1
ATOM 5012 O O . ASN B 1 99 ? 34.300 72.164 -11.334 1.000 18.859 99 ASN B O 1
ATOM 5023 N N . GLN B 1 100 ? 36.112 72.368 -9.994 1.000 17.824 100 GLN B N 1
ATOM 5024 C CA . GLN B 1 100 ? 35.652 73.632 -9.416 1.000 20.155 100 GLN B CA 1
ATOM 5025 C C . GLN B 1 100 ? 35.375 74.638 -10.542 1.000 20.900 100 GLN B C 1
ATOM 5026 O O . GLN B 1 100 ? 34.345 75.351 -10.517 1.000 19.854 100 GLN B O 1
ATOM 5040 N N . ARG B 1 101 ? 36.334 74.785 -11.459 1.000 19.114 101 ARG B N 1
ATOM 5041 C CA . ARG B 1 101 ? 36.149 75.714 -12.578 1.000 19.382 101 ARG B CA 1
ATOM 5042 C C . ARG B 1 101 ? 34.900 75.367 -13.405 1.000 19.937 101 ARG B C 1
ATOM 5043 O O . ARG B 1 101 ? 34.170 76.260 -13.834 1.000 19.102 101 ARG B O 1
ATOM 5064 N N . LEU B 1 102 ? 34.679 74.085 -13.724 1.000 19.117 102 LEU B N 1
ATOM 5065 C CA . LEU B 1 102 ? 33.503 73.671 -14.468 1.000 18.591 102 LEU B CA 1
ATOM 5066 C C . LEU B 1 102 ? 32.214 74.019 -13.693 1.000 19.857 102 LEU B C 1
ATOM 5067 O O . LEU B 1 102 ? 31.252 74.471 -14.328 1.000 18.062 102 LEU B O 1
ATOM 5083 N N . PHE B 1 103 ? 32.169 73.731 -12.368 1.000 17.438 103 PHE B N 1
ATOM 5084 C CA . PHE B 1 103 ? 30.979 74.061 -11.567 1.000 18.159 103 PHE B CA 1
ATOM 5085 C C . PHE B 1 103 ? 30.763 75.584 -11.453 1.000 19.332 103 PHE B C 1
ATOM 5086 O O . PHE B 1 103 ? 29.614 76.037 -11.365 1.000 18.516 103 PHE B O 1
ATOM 5103 N N . PHE B 1 104 ? 31.851 76.343 -11.485 1.000 18.140 104 PHE B N 1
ATOM 5104 C CA . PHE B 1 104 ? 31.813 77.813 -11.536 1.000 20.036 104 PHE B CA 1
ATOM 5105 C C . PHE B 1 104 ? 31.238 78.314 -12.860 1.000 19.320 104 PHE B C 1
ATOM 5106 O O . PHE B 1 104 ? 30.376 79.195 -12.898 1.000 20.301 104 PHE B O 1
ATOM 5123 N N . ASP B 1 105 ? 31.659 77.739 -13.985 1.000 20.186 105 ASP B N 1
ATOM 5124 C CA . ASP B 1 105 ? 31.053 78.020 -15.280 1.000 20.737 105 ASP B CA 1
ATOM 5125 C C . ASP B 1 105 ? 29.526 77.794 -15.202 1.000 19.466 105 ASP B C 1
ATOM 5126 O O . ASP B 1 105 ? 28.733 78.654 -15.592 1.000 22.929 105 ASP B O 1
ATOM 5135 N N . ALA B 1 106 ? 29.122 76.643 -14.655 1.000 20.710 106 ALA B N 1
ATOM 5136 C CA . ALA B 1 106 ? 27.719 76.253 -14.638 1.000 18.379 106 ALA B CA 1
ATOM 5137 C C . ALA B 1 106 ? 26.889 77.194 -13.724 1.000 18.727 106 ALA B C 1
ATOM 5138 O O . ALA B 1 106 ? 25.789 77.610 -14.093 1.000 21.791 106 ALA B O 1
ATOM 5145 N N . SER B 1 107 ? 27.366 77.461 -12.513 1.000 17.924 107 SER B N 1
ATOM 5146 C CA . SER B 1 107 ? 26.572 78.076 -11.446 1.000 20.028 107 SER B CA 1
ATOM 5147 C C . SER B 1 107 ? 26.688 79.614 -11.474 1.000 22.487 107 SER B C 1
ATOM 5148 O O . SER B 1 107 ? 25.828 80.271 -10.883 1.000 21.323 107 SER B O 1
ATOM 5155 N N . VAL B 1 108 ? 27.714 80.173 -12.124 1.000 20.659 108 VAL B N 1
ATOM 5156 C CA . VAL B 1 108 ? 27.972 81.611 -12.084 1.000 19.143 108 VAL B CA 1
ATOM 5157 C C . VAL B 1 108 ? 27.936 82.191 -13.505 1.000 22.232 108 VAL B C 1
ATOM 5158 O O . VAL B 1 108 ? 27.078 83.037 -13.798 1.000 21.461 108 VAL B O 1
ATOM 5171 N N . ILE B 1 109 ? 28.876 81.800 -14.360 1.000 21.742 109 ILE B N 1
ATOM 5172 C CA . ILE B 1 109 ? 29.017 82.428 -15.668 1.000 21.193 109 ILE B CA 1
ATOM 5173 C C . ILE B 1 109 ? 27.818 82.125 -16.563 1.000 21.403 109 ILE B C 1
ATOM 5174 O O . ILE B 1 109 ? 27.107 83.037 -17.014 1.000 20.454 109 ILE B O 1
ATOM 5190 N N . TYR B 1 110 ? 27.562 80.833 -16.820 1.000 19.481 110 TYR B N 1
ATOM 5191 C CA . TYR B 1 110 ? 26.436 80.396 -17.600 1.000 20.753 110 TYR B CA 1
ATOM 5192 C C . TYR B 1 110 ? 25.139 80.925 -16.973 1.000 21.670 110 TYR B C 1
ATOM 5193 O O . TYR B 1 110 ? 24.315 81.467 -17.701 1.000 20.128 110 TYR B O 1
ATOM 5210 N N . ALA B 1 111 ? 24.962 80.775 -15.649 1.000 20.390 111 ALA B N 1
ATOM 5211 C CA . ALA B 1 111 ? 23.694 81.142 -15.040 1.000 22.983 111 ALA B CA 1
ATOM 5212 C C . ALA B 1 111 ? 23.446 82.643 -15.216 1.000 21.149 111 ALA B C 1
ATOM 5213 O O . ALA B 1 111 ? 22.301 83.035 -15.473 1.000 21.748 111 ALA B O 1
ATOM 5220 N N . SER B 1 112 ? 24.515 83.445 -15.126 1.000 22.536 112 SER B N 1
ATOM 5221 C CA . SER B 1 112 ? 24.368 84.906 -15.228 1.000 22.974 112 SER B CA 1
ATOM 5222 C C . SER B 1 112 ? 23.896 85.298 -16.629 1.000 24.050 112 SER B C 1
ATOM 5223 O O . SER B 1 112 ? 23.044 86.170 -16.780 1.000 23.275 112 SER B O 1
ATOM 5230 N N . ILE B 1 113 ? 24.448 84.698 -17.684 1.000 22.876 113 ILE B N 1
ATOM 5231 C CA . ILE B 1 113 ? 24.092 85.067 -19.036 1.000 23.727 113 ILE B CA 1
ATOM 5232 C C . ILE B 1 113 ? 22.785 84.431 -19.478 1.000 24.971 113 ILE B C 1
ATOM 5233 O O . ILE B 1 113 ? 21.950 85.086 -20.117 1.000 22.807 113 ILE B O 1
ATOM 5249 N N . ALA B 1 114 ? 22.495 83.199 -19.036 1.000 22.620 114 ALA B N 1
ATOM 5250 C CA . ALA B 1 114 ? 21.203 82.578 -19.290 1.000 23.311 114 ALA B CA 1
ATOM 5251 C C . ALA B 1 114 ? 20.056 83.354 -18.619 1.000 25.577 114 ALA B C 1
ATOM 5252 O O . ALA B 1 114 ? 18.931 83.395 -19.155 1.000 28.477 114 ALA B O 1
ATOM 5259 N N . ASN B 1 115 ? 20.322 83.995 -17.488 1.000 23.794 115 ASN B N 1
ATOM 5260 C CA . ASN B 1 115 ? 19.322 84.798 -16.782 1.000 24.325 115 ASN B CA 1
ATOM 5261 C C . ASN B 1 115 ? 18.862 85.954 -17.711 1.000 26.557 115 ASN B C 1
ATOM 5262 O O . ASN B 1 115 ? 17.721 86.399 -17.639 1.000 24.329 115 ASN B O 1
ATOM 5273 N N . VAL B 1 116 ? 19.766 86.427 -18.566 1.000 27.002 116 VAL B N 1
ATOM 5274 C CA . VAL B 1 116 ? 19.505 87.477 -19.553 1.000 27.506 116 VAL B CA 1
ATOM 5275 C C . VAL B 1 116 ? 18.827 86.941 -20.799 1.000 29.542 116 VAL B C 1
ATOM 5276 O O . VAL B 1 116 ? 17.812 87.499 -21.275 1.000 31.113 116 VAL B O 1
ATOM 5289 N N . SER B 1 117 ? 19.373 85.865 -21.378 1.000 26.422 117 SER B N 1
ATOM 5290 C CA . SER B 1 117 ? 18.902 85.366 -22.660 1.000 29.354 117 SER B CA 1
ATOM 5291 C C . SER B 1 117 ? 17.617 84.527 -22.589 1.000 36.770 117 SER B C 1
ATOM 5292 O O . SER B 1 117 ? 16.796 84.575 -23.511 1.000 32.647 117 SER B O 1
ATOM 5299 N N . ARG B 1 118 ? 17.409 83.763 -21.509 1.000 33.442 118 ARG B N 1
ATOM 5300 C CA . ARG B 1 118 ? 16.303 82.809 -21.464 1.000 34.748 118 ARG B CA 1
ATOM 5301 C C . ARG B 1 118 ? 14.961 83.540 -21.567 1.000 34.838 118 ARG B C 1
ATOM 5302 O O . ARG B 1 118 ? 14.065 83.073 -22.283 1.000 34.471 118 ARG B O 1
ATOM 5323 N N . PRO B 1 119 ? 14.744 84.666 -20.861 1.000 32.044 119 PRO B N 1
ATOM 5324 C CA . PRO B 1 119 ? 13.479 85.375 -20.967 1.000 33.804 119 PRO B CA 1
ATOM 5325 C C . PRO B 1 119 ? 13.242 85.898 -22.383 1.000 41.026 119 PRO B C 1
ATOM 5326 O O . PRO B 1 119 ? 12.078 86.016 -22.815 1.000 34.835 119 PRO B O 1
ATOM 5337 N N . PHE B 1 120 ? 14.342 86.171 -23.114 1.000 33.012 120 PHE B N 1
ATOM 5338 C CA . PHE B 1 120 ? 14.204 86.549 -24.514 1.000 31.289 120 PHE B CA 1
ATOM 5339 C C . PHE B 1 120 ? 13.664 85.385 -25.350 1.000 38.580 120 PHE B C 1
ATOM 5340 O O . PHE B 1 120 ? 12.647 85.518 -26.024 1.000 40.478 120 PHE B O 1
ATOM 5357 N N . TRP B 1 121 ? 14.319 84.236 -25.295 1.000 34.575 121 TRP B N 1
ATOM 5358 C CA . TRP B 1 121 ? 13.924 83.086 -26.087 1.000 43.346 121 TRP B CA 1
ATOM 5359 C C . TRP B 1 121 ? 12.550 82.539 -25.671 1.000 49.754 121 TRP B C 1
ATOM 5360 O O . TRP B 1 121 ? 11.821 82.022 -26.499 1.000 48.744 121 TRP B O 1
ATOM 5381 N N . ILE B 1 122 ? 12.194 82.591 -24.386 1.000 43.474 122 ILE B N 1
ATOM 5382 C CA . ILE B 1 122 ? 10.961 81.965 -23.933 1.000 54.239 122 ILE B CA 1
ATOM 5383 C C . ILE B 1 122 ? 9.789 82.930 -24.086 1.000 56.047 122 ILE B C 1
ATOM 5384 O O . ILE B 1 122 ? 8.714 82.524 -24.514 1.000 51.916 122 ILE B O 1
ATOM 5400 N N . ASN B 1 123 ? 9.979 84.180 -23.675 1.000 44.636 123 ASN B N 1
ATOM 5401 C CA . ASN B 1 123 ? 8.875 85.109 -23.565 1.000 48.128 123 ASN B CA 1
ATOM 5402 C C . ASN B 1 123 ? 9.057 86.382 -24.381 1.000 48.182 123 ASN B C 1
ATOM 5403 O O . ASN B 1 123 ? 8.295 87.310 -24.171 1.000 50.117 123 ASN B O 1
ATOM 5414 N N . GLY B 1 124 ? 10.093 86.478 -25.232 1.000 45.746 124 GLY B N 1
ATOM 5415 C CA . GLY B 1 124 ? 10.361 87.697 -25.989 1.000 41.032 124 GLY B CA 1
ATOM 5416 C C . GLY B 1 124 ? 10.644 88.918 -25.123 1.000 35.792 124 GLY B C 1
ATOM 5417 O O . GLY B 1 124 ? 10.480 90.048 -25.571 1.000 38.643 124 GLY B O 1
ATOM 5421 N N . VAL B 1 125 ? 11.197 88.750 -23.910 1.000 36.592 125 VAL B N 1
ATOM 5422 C CA . VAL B 1 125 ? 11.563 89.915 -23.103 1.000 34.844 125 VAL B CA 1
ATOM 5423 C C . VAL B 1 125 ? 12.821 90.596 -23.668 1.000 37.273 125 VAL B C 1
ATOM 5424 O O . VAL B 1 125 ? 13.875 89.941 -23.750 1.000 36.597 125 VAL B O 1
ATOM 5437 N N . THR B 1 126 ? 12.748 91.925 -23.903 1.000 32.151 126 THR B N 1
ATOM 5438 C CA . THR B 1 126 ? 13.813 92.687 -24.514 1.000 31.089 126 THR B CA 1
ATOM 5439 C C . THR B 1 126 ? 14.304 93.770 -23.577 1.000 33.687 126 THR B C 1
ATOM 5440 O O . THR B 1 126 ? 15.166 94.556 -23.948 1.000 33.099 126 THR B O 1
ATOM 5450 N N . GLU B 1 127 ? 13.727 93.848 -22.364 1.000 34.393 127 GLU B N 1
ATOM 5451 C CA . GLU B 1 127 ? 14.151 94.812 -21.361 1.000 35.313 127 GLU B CA 1
ATOM 5452 C C . GLU B 1 127 ? 14.907 94.077 -20.252 1.000 36.856 127 GLU B C 1
ATOM 5453 O O . GLU B 1 127 ? 14.370 93.145 -19.668 1.000 37.162 127 GLU B O 1
ATOM 5465 N N . VAL B 1 128 ? 16.170 94.437 -20.059 1.000 33.870 128 VAL B N 1
ATOM 5466 C CA . VAL B 1 128 ? 17.048 93.699 -19.157 1.000 31.273 128 VAL B CA 1
ATOM 5467 C C . VAL B 1 128 ? 17.256 94.557 -17.924 1.000 29.534 128 VAL B C 1
ATOM 5468 O O . VAL B 1 128 ? 17.911 95.583 -18.010 1.000 33.279 128 VAL B O 1
ATOM 5481 N N . PRO B 1 129 ? 16.804 94.125 -16.724 1.000 28.171 129 PRO B N 1
ATOM 5482 C CA . PRO B 1 129 ? 17.074 94.873 -15.488 1.000 29.472 129 PRO B CA 1
ATOM 5483 C C . PRO B 1 129 ? 18.570 95.021 -15.242 1.000 33.237 129 PRO B C 1
ATOM 5484 O O . PRO B 1 129 ? 19.361 94.104 -15.522 1.000 29.797 129 PRO B O 1
ATOM 5495 N N . GLN B 1 130 ? 18.957 96.172 -14.690 1.000 29.835 130 GLN B N 1
ATOM 5496 C CA . GLN B 1 130 ? 20.319 96.408 -14.258 1.000 31.529 130 GLN B CA 1
ATOM 5497 C C . GLN B 1 130 ? 20.855 95.318 -13.325 1.000 29.759 130 GLN B C 1
ATOM 5498 O O . GLN B 1 130 ? 22.047 95.025 -13.410 1.000 29.520 130 GLN B O 1
ATOM 5512 N N . GLU B 1 131 ? 20.035 94.785 -12.402 1.000 30.101 131 GLU B N 1
ATOM 5513 C CA . GLU B 1 131 ? 20.476 93.733 -11.488 1.000 31.292 131 GLU B CA 1
ATOM 5514 C C . GLU B 1 131 ? 21.114 92.556 -12.256 1.000 25.874 131 GLU B C 1
ATOM 5515 O O . GLU B 1 131 ? 22.079 91.972 -11.786 1.000 25.292 131 GLU B O 1
ATOM 5527 N N . LYS B 1 132 ? 20.563 92.199 -13.404 1.000 26.453 132 LYS B N 1
ATOM 5528 C CA . LYS B 1 132 ? 21.069 91.068 -14.171 1.000 26.420 132 LYS B CA 1
ATOM 5529 C C . LYS B 1 132 ? 22.443 91.394 -14.741 1.000 30.502 132 LYS B C 1
ATOM 5530 O O . LYS B 1 132 ? 23.315 90.542 -14.825 1.000 24.763 132 LYS B O 1
ATOM 5549 N N . LEU B 1 133 ? 22.672 92.647 -15.143 1.000 25.190 133 LEU B N 1
ATOM 5550 C CA . LEU B 1 133 ? 23.973 93.044 -15.649 1.000 25.103 133 LEU B CA 1
ATOM 5551 C C . LEU B 1 133 ? 25.010 93.093 -14.550 1.000 23.391 133 LEU B C 1
ATOM 5552 O O . LEU B 1 133 ? 26.165 92.683 -14.709 1.000 25.853 133 LEU B O 1
ATOM 5568 N N . ASP B 1 134 ? 24.597 93.559 -13.372 1.000 25.636 134 ASP B N 1
ATOM 5569 C CA . ASP B 1 134 ? 25.468 93.543 -12.212 1.000 24.741 134 ASP B CA 1
ATOM 5570 C C . ASP B 1 134 ? 25.931 92.103 -11.886 1.000 24.664 134 ASP B C 1
ATOM 5571 O O . ASP B 1 134 ? 27.100 91.926 -11.516 1.000 24.600 134 ASP B O 1
ATOM 5580 N N . ALA B 1 135 ? 25.035 91.121 -11.991 1.000 24.738 135 ALA B N 1
ATOM 5581 C CA . ALA B 1 135 ? 25.383 89.738 -11.693 1.000 25.571 135 ALA B CA 1
ATOM 5582 C C . ALA B 1 135 ? 26.426 89.237 -12.704 1.000 22.893 135 ALA B C 1
ATOM 5583 O O . ALA B 1 135 ? 27.374 88.543 -12.340 1.000 22.963 135 ALA B O 1
ATOM 5590 N N . VAL B 1 136 ? 26.280 89.574 -13.986 1.000 23.904 136 VAL B N 1
ATOM 5591 C CA . VAL B 1 136 ? 27.265 89.197 -15.001 1.000 24.065 136 VAL B CA 1
ATOM 5592 C C . VAL B 1 136 ? 28.639 89.787 -14.658 1.000 24.572 136 VAL B C 1
ATOM 5593 O O . VAL B 1 136 ? 29.639 89.059 -14.673 1.000 23.474 136 VAL B O 1
ATOM 5606 N N . HIS B 1 137 ? 28.695 91.098 -14.304 1.000 23.369 137 HIS B N 1
ATOM 5607 C CA . HIS B 1 137 ? 29.942 91.745 -13.914 1.000 24.217 137 HIS B CA 1
ATOM 5608 C C . HIS B 1 137 ? 30.569 91.065 -12.690 1.000 24.225 137 HIS B C 1
ATOM 5609 O O . HIS B 1 137 ? 31.784 90.910 -12.616 1.000 25.120 137 HIS B O 1
ATOM 5622 N N . GLN B 1 138 ? 29.746 90.687 -11.688 1.000 24.922 138 GLN B N 1
ATOM 5623 C CA . GLN B 1 138 ? 30.288 90.012 -10.513 1.000 25.167 138 GLN B CA 1
ATOM 5624 C C . GLN B 1 138 ? 30.953 88.703 -10.909 1.000 22.582 138 GLN B C 1
ATOM 5625 O O . GLN B 1 138 ? 32.030 88.384 -10.396 1.000 26.269 138 GLN B O 1
ATOM 5639 N N . GLY B 1 139 ? 30.349 87.948 -11.853 1.000 24.316 139 GLY B N 1
ATOM 5640 C CA . GLY B 1 139 ? 30.981 86.736 -12.342 1.000 24.159 139 GLY B CA 1
ATOM 5641 C C . GLY B 1 139 ? 32.304 86.988 -13.049 1.000 24.019 139 GLY B C 1
ATOM 5642 O O . GLY B 1 139 ? 33.279 86.274 -12.852 1.000 22.858 139 GLY B O 1
ATOM 5646 N N . LEU B 1 140 ? 32.351 88.028 -13.911 1.000 22.759 140 LEU B N 1
ATOM 5647 C CA . LEU B 1 140 ? 33.596 88.376 -14.591 1.000 22.595 140 LEU B CA 1
ATOM 5648 C C . LEU B 1 140 ? 34.697 88.793 -13.604 1.000 20.783 140 LEU B C 1
ATOM 5649 O O . LEU B 1 140 ? 35.862 88.464 -13.825 1.000 22.273 140 LEU B O 1
ATOM 5665 N N . LYS B 1 141 ? 34.352 89.515 -12.557 1.000 23.719 141 LYS B N 1
ATOM 5666 C CA . LYS B 1 141 ? 35.310 89.915 -11.543 1.000 25.846 141 LYS B CA 1
ATOM 5667 C C . LYS B 1 141 ? 35.959 88.716 -10.866 1.000 23.466 141 LYS B C 1
ATOM 5668 O O . LYS B 1 141 ? 37.151 88.693 -10.602 1.000 23.736 141 LYS B O 1
ATOM 5687 N N . LEU B 1 142 ? 35.138 87.699 -10.560 1.000 22.983 142 LEU B N 1
ATOM 5688 C CA . LEU B 1 142 ? 35.675 86.466 -10.000 1.000 21.454 142 LEU B CA 1
ATOM 5689 C C . LEU B 1 142 ? 36.560 85.728 -10.979 1.000 20.502 142 LEU B C 1
ATOM 5690 O O . LEU B 1 142 ? 37.619 85.264 -10.614 1.000 22.475 142 LEU B O 1
ATOM 5706 N N . LEU B 1 143 ? 36.157 85.657 -12.271 1.000 21.627 143 LEU B N 1
ATOM 5707 C CA . LEU B 1 143 ? 36.975 85.025 -13.279 1.000 24.799 143 LEU B CA 1
ATOM 5708 C C . LEU B 1 143 ? 38.340 85.720 -13.399 1.000 23.815 143 LEU B C 1
ATOM 5709 O O . LEU B 1 143 ? 39.374 85.095 -13.542 1.000 23.760 143 LEU B O 1
ATOM 5725 N N . GLU B 1 144 ? 38.298 87.060 -13.418 1.000 25.026 144 GLU B N 1
ATOM 5726 C CA . GLU B 1 144 ? 39.511 87.870 -13.428 1.000 25.516 144 GLU B CA 1
ATOM 5727 C C . GLU B 1 144 ? 40.452 87.489 -12.282 1.000 28.588 144 GLU B C 1
ATOM 5728 O O . GLU B 1 144 ? 41.674 87.327 -12.490 1.000 29.003 144 GLU B O 1
ATOM 5740 N N . THR B 1 145 ? 39.897 87.279 -11.071 1.000 28.177 145 THR B N 1
ATOM 5741 C CA . THR B 1 145 ? 40.722 86.877 -9.938 1.000 27.216 145 THR B CA 1
ATOM 5742 C C . THR B 1 145 ? 41.227 85.460 -10.133 1.000 28.183 145 THR B C 1
ATOM 5743 O O . THR B 1 145 ? 42.368 85.153 -9.825 1.000 28.973 145 THR B O 1
ATOM 5753 N N . PHE B 1 146 ? 40.398 84.557 -10.663 1.000 24.267 146 PHE B N 1
ATOM 5754 C CA . PHE B 1 146 ? 40.872 83.202 -10.866 1.000 23.969 146 PHE B CA 1
ATOM 5755 C C . PHE B 1 146 ? 42.058 83.143 -11.819 1.000 29.051 146 PHE B C 1
ATOM 5756 O O . PHE B 1 146 ? 42.894 82.245 -11.729 1.000 30.753 146 PHE B O 1
ATOM 5773 N N . LEU B 1 147 ? 42.006 83.943 -12.877 1.000 29.698 147 LEU B N 1
ATOM 5774 C CA . LEU B 1 147 ? 43.029 83.856 -13.900 1.000 30.055 147 LEU B CA 1
ATOM 5775 C C . LEU B 1 147 ? 44.363 84.259 -13.284 1.000 36.047 147 LEU B C 1
ATOM 5776 O O . LEU B 1 147 ? 45.325 83.529 -13.490 1.000 37.315 147 LEU B O 1
ATOM 5792 N N . GLY B 1 148 ? 44.380 85.343 -12.491 1.000 33.443 148 GLY B N 1
ATOM 5793 C CA . GLY B 1 148 ? 45.584 85.798 -11.814 1.000 44.345 148 GLY B CA 1
ATOM 5794 C C . GLY B 1 148 ? 46.713 85.955 -12.834 1.000 47.529 148 GLY B C 1
ATOM 5795 O O . GLY B 1 148 ? 46.469 86.491 -13.926 1.000 46.723 148 GLY B O 1
ATOM 5799 N N . ASN B 1 149 ? 47.874 85.347 -12.570 1.000 46.333 149 ASN B N 1
ATOM 5800 C CA . ASN B 1 149 ? 48.968 85.485 -13.526 1.000 50.337 149 ASN B CA 1
ATOM 5801 C C . ASN B 1 149 ? 49.183 84.207 -14.330 1.000 50.852 149 ASN B C 1
ATOM 5802 O O . ASN B 1 149 ? 50.115 84.199 -15.127 1.000 45.390 149 ASN B O 1
ATOM 5813 N N . SER B 1 150 ? 48.273 83.211 -14.208 1.000 36.973 150 SER B N 1
ATOM 5814 C CA . SER B 1 150 ? 48.381 81.956 -14.941 1.000 37.555 150 SER B CA 1
ATOM 5815 C C . SER B 1 150 ? 47.772 82.175 -16.335 1.000 31.021 150 SER B C 1
ATOM 5816 O O . SER B 1 150 ? 46.853 82.978 -16.513 1.000 35.232 150 SER B O 1
ATOM 5823 N N . PRO B 1 151 ? 48.331 81.613 -17.422 1.000 32.498 151 PRO B N 1
ATOM 5824 C CA . PRO B 1 151 ? 47.763 81.854 -18.739 1.000 30.687 151 PRO B CA 1
ATOM 5825 C C . PRO B 1 151 ? 46.384 81.213 -18.975 1.000 28.076 151 PRO B C 1
ATOM 5826 O O . PRO B 1 151 ? 45.629 81.734 -19.793 1.000 27.045 151 PRO B O 1
ATOM 5837 N N . TYR B 1 152 ? 46.087 80.098 -18.296 1.000 24.799 152 TYR B N 1
ATOM 5838 C CA . TYR B 1 152 ? 44.811 79.393 -18.499 1.000 25.173 152 TYR B CA 1
ATOM 5839 C C . TYR B 1 152 ? 44.038 79.318 -17.180 1.000 25.248 152 TYR B C 1
ATOM 5840 O O . TYR B 1 152 ? 44.540 79.644 -16.103 1.000 25.695 152 TYR B O 1
ATOM 5857 N N . LEU B 1 153 ? 42.761 78.890 -17.240 1.000 22.990 153 LEU B N 1
ATOM 5858 C CA . LEU B 1 153 ? 41.897 79.056 -16.089 1.000 24.955 153 LEU B CA 1
ATOM 5859 C C . LEU B 1 153 ? 42.274 78.157 -14.922 1.000 24.045 153 LEU B C 1
ATOM 5860 O O . LEU B 1 153 ? 42.034 78.510 -13.753 1.000 26.882 153 LEU B O 1
ATOM 5876 N N . ALA B 1 154 ? 42.871 76.999 -15.210 1.000 25.518 154 ALA B N 1
ATOM 5877 C CA . ALA B 1 154 ? 43.279 76.086 -14.162 1.000 26.466 154 ALA B CA 1
ATOM 5878 C C . ALA B 1 154 ? 44.789 76.065 -13.948 1.000 34.427 154 ALA B C 1
ATOM 5879 O O . ALA B 1 154 ? 45.267 75.258 -13.155 1.000 36.161 154 ALA B O 1
ATOM 5886 N N . GLY B 1 155 ? 45.544 76.930 -14.628 1.000 32.315 155 GLY B N 1
ATOM 5887 C CA . GLY B 1 155 ? 46.979 77.029 -14.383 1.000 33.257 155 GLY B CA 1
ATOM 5888 C C . GLY B 1 155 ? 47.744 77.225 -15.686 1.000 32.136 155 GLY B C 1
ATOM 5889 O O . GLY B 1 155 ? 47.331 77.975 -16.565 1.000 30.887 155 GLY B O 1
ATOM 5893 N N . ASP B 1 156 ? 48.863 76.528 -15.839 1.000 32.673 156 ASP B N 1
ATOM 5894 C CA . ASP B 1 156 ? 49.764 76.799 -16.938 1.000 31.639 156 ASP B CA 1
ATOM 5895 C C . ASP B 1 156 ? 49.383 76.088 -18.221 1.000 31.747 156 ASP B C 1
ATOM 5896 O O . ASP B 1 156 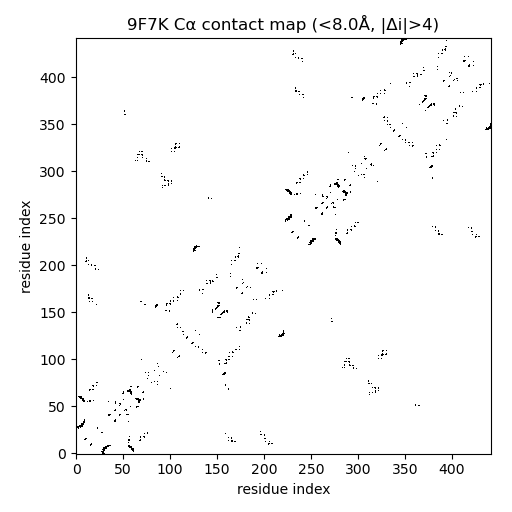? 49.921 76.443 -19.264 1.000 32.786 156 ASP B O 1
ATOM 5905 N N . SER B 1 157 ? 48.501 75.088 -18.172 1.000 31.412 157 SER B N 1
ATOM 5906 C CA . SER B 1 157 ? 48.091 74.313 -19.333 1.000 31.819 157 SER B CA 1
ATOM 5907 C C . SER B 1 157 ? 46.593 74.496 -19.581 1.000 29.205 157 SER B C 1
ATOM 5908 O O . SER B 1 157 ? 45.861 74.671 -18.616 1.000 26.234 157 SER B O 1
ATOM 5915 N N . LEU B 1 158 ? 46.206 74.405 -20.848 1.000 27.395 158 LEU B N 1
ATOM 5916 C CA . LEU B 1 158 ? 44.805 74.427 -21.230 1.000 25.282 158 LEU B CA 1
ATOM 5917 C C . LEU B 1 158 ? 44.135 73.147 -20.761 1.000 25.690 158 LEU B C 1
ATOM 5918 O O . LEU B 1 158 ? 44.685 72.056 -20.869 1.000 24.229 158 LEU B O 1
ATOM 5934 N N . THR B 1 159 ? 42.913 73.300 -20.225 1.000 24.012 159 THR B N 1
ATOM 5935 C CA . THR B 1 159 ? 42.141 72.179 -19.711 1.000 21.462 159 THR B CA 1
ATOM 5936 C C . THR B 1 159 ? 40.673 72.325 -20.127 1.000 20.951 159 THR B C 1
ATOM 5937 O O . THR B 1 159 ? 40.287 73.347 -20.719 1.000 20.830 159 THR B O 1
ATOM 5947 N N . LEU B 1 160 ? 39.845 71.358 -19.703 1.000 22.351 160 LEU B N 1
ATOM 5948 C CA . LEU B 1 160 ? 38.400 71.484 -19.871 1.000 20.850 160 LEU B CA 1
ATOM 5949 C C . LEU B 1 160 ? 37.860 72.784 -19.262 1.000 21.849 160 LEU B C 1
ATOM 5950 O O . LEU B 1 160 ? 36.824 73.278 -19.758 1.000 20.989 160 LEU B O 1
ATOM 5966 N N . ALA B 1 161 ? 38.540 73.332 -18.241 1.000 21.223 161 ALA B N 1
ATOM 5967 C CA . ALA B 1 161 ? 38.122 74.599 -17.654 1.000 21.162 161 ALA B CA 1
ATOM 5968 C C . ALA B 1 161 ? 38.008 75.678 -18.740 1.000 21.986 161 ALA B C 1
ATOM 5969 O O . ALA B 1 161 ? 37.050 76.463 -18.761 1.000 21.774 161 ALA B O 1
ATOM 5976 N N . ASP B 1 162 ? 38.997 75.742 -19.636 1.000 20.019 162 ASP B N 1
ATOM 5977 C CA . ASP B 1 162 ? 39.008 76.770 -20.697 1.000 21.055 162 ASP B CA 1
ATOM 5978 C C . ASP B 1 162 ? 38.020 76.437 -21.824 1.000 20.788 162 ASP B C 1
ATOM 5979 O O . ASP B 1 162 ? 37.345 77.324 -22.389 1.000 21.533 162 ASP B O 1
ATOM 5988 N N . LEU B 1 163 ? 37.930 75.158 -22.205 1.000 19.963 163 LEU B N 1
ATOM 5989 C CA . LEU B 1 163 ? 37.049 74.785 -23.300 1.000 20.845 163 LEU B CA 1
ATOM 5990 C C . LEU B 1 163 ? 35.576 74.973 -22.900 1.000 22.532 163 LEU B C 1
ATOM 5991 O O . LEU B 1 163 ? 34.747 75.117 -23.773 1.000 21.508 163 LEU B O 1
ATOM 6007 N N . SER B 1 164 ? 35.258 74.896 -21.583 1.000 21.301 164 SER B N 1
ATOM 6008 C CA . SER B 1 164 ? 33.901 75.137 -21.084 1.000 20.757 164 SER B CA 1
ATOM 6009 C C . SER B 1 164 ? 33.643 76.634 -20.908 1.000 20.665 164 SER B C 1
ATOM 6010 O O . SER B 1 164 ? 32.669 77.210 -21.418 1.000 22.310 164 SER B O 1
ATOM 6017 N N . THR B 1 165 ? 34.530 77.316 -20.195 1.000 20.071 165 THR B N 1
ATOM 6018 C CA . THR B 1 165 ? 34.277 78.697 -19.815 1.000 19.301 165 THR B CA 1
ATOM 6019 C C . THR B 1 165 ? 34.527 79.699 -20.954 1.000 22.311 165 THR B C 1
ATOM 6020 O O . THR B 1 165 ? 33.842 80.721 -21.030 1.000 20.740 165 THR B O 1
ATOM 6030 N N . GLY B 1 166 ? 35.521 79.449 -21.815 1.000 23.529 166 GLY B N 1
ATOM 6031 C CA . GLY B 1 166 ? 35.829 80.352 -22.938 1.000 23.032 166 GLY B CA 1
ATOM 6032 C C . GLY B 1 166 ? 34.596 80.628 -23.806 1.000 21.078 166 GLY B C 1
ATOM 6033 O O . GLY B 1 166 ? 34.213 81.794 -24.020 1.000 22.552 166 GLY B O 1
ATOM 6037 N N . PRO B 1 167 ? 33.902 79.573 -24.291 1.000 20.771 167 PRO B N 1
ATOM 6038 C CA . PRO B 1 167 ? 32.712 79.785 -25.104 1.000 21.183 167 PRO B CA 1
ATOM 6039 C C . PRO B 1 167 ? 31.596 80.508 -24.341 1.000 22.523 167 PRO B C 1
ATOM 6040 O O . PRO B 1 167 ? 30.962 81.380 -24.925 1.000 21.299 167 PRO B O 1
ATOM 6051 N N . THR B 1 168 ? 31.389 80.179 -23.054 1.000 20.109 168 THR B N 1
ATOM 6052 C CA . THR B 1 168 ? 30.348 80.861 -22.296 1.000 20.918 168 THR B CA 1
ATOM 6053 C C . THR B 1 168 ? 30.648 82.353 -22.236 1.000 18.941 168 THR B C 1
ATOM 6054 O O . THR B 1 168 ? 29.771 83.212 -22.398 1.000 21.251 168 THR B O 1
ATOM 6064 N N . VAL B 1 169 ? 31.906 82.682 -21.972 1.000 18.873 169 VAL B N 1
ATOM 6065 C CA . VAL B 1 169 ? 32.289 84.089 -21.848 1.000 18.528 169 VAL B CA 1
ATOM 6066 C C . VAL B 1 169 ? 32.189 84.800 -23.194 1.000 22.084 169 VAL B C 1
ATOM 6067 O O . VAL B 1 169 ? 31.857 85.983 -23.203 1.000 23.205 169 VAL B O 1
ATOM 6080 N N . SER B 1 170 ? 32.350 84.080 -24.306 1.000 23.605 170 SER B N 1
ATOM 6081 C CA . SER B 1 170 ? 32.157 84.660 -25.638 1.000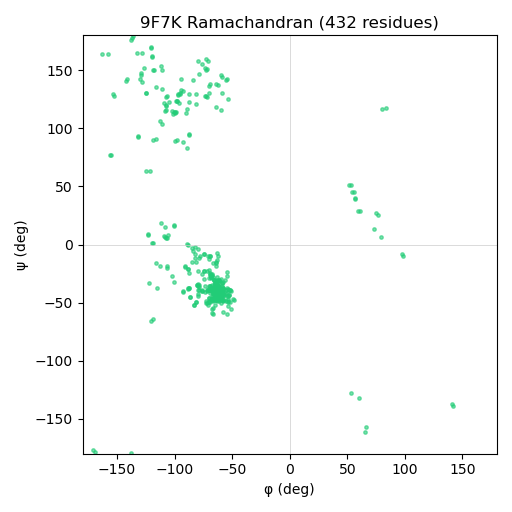 24.537 170 SER B CA 1
ATOM 6082 C C . SER B 1 170 ? 30.693 85.053 -25.899 1.000 26.274 170 SER B C 1
ATOM 6083 O O . SER B 1 170 ? 30.470 85.839 -26.810 1.000 25.652 170 SER B O 1
ATOM 6090 N N . ALA B 1 171 ? 29.717 84.566 -25.087 1.000 23.241 171 ALA B N 1
ATOM 6091 C CA . ALA B 1 171 ? 28.326 84.994 -25.193 1.000 25.199 171 ALA B CA 1
ATOM 6092 C C . ALA B 1 171 ? 27.983 86.228 -24.349 1.000 24.893 171 ALA B C 1
ATOM 6093 O O . ALA B 1 171 ? 26.998 86.919 -24.623 1.000 25.788 171 ALA B O 1
ATOM 6100 N N . VAL B 1 172 ? 28.776 86.525 -23.316 1.000 21.680 172 VAL B N 1
ATOM 6101 C CA . VAL B 1 172 ? 28.528 87.584 -22.344 1.000 22.892 172 VAL B CA 1
ATOM 6102 C C . VAL B 1 172 ? 28.425 88.949 -23.039 1.000 24.366 172 VAL B C 1
ATOM 6103 O O . VAL B 1 172 ? 27.611 89.768 -22.607 1.000 23.620 172 VAL B O 1
ATOM 6116 N N . PRO B 1 173 ? 29.193 89.245 -24.106 1.000 23.935 173 PRO B N 1
ATOM 6117 C CA . PRO B 1 173 ? 29.034 90.533 -24.805 1.000 26.611 173 PRO B CA 1
ATOM 6118 C C . PRO B 1 173 ? 27.678 90.774 -25.445 1.000 26.196 173 PRO B C 1
ATOM 6119 O O . PRO B 1 173 ? 27.419 91.883 -25.918 1.000 26.919 173 PRO B O 1
ATOM 6130 N N . ALA B 1 174 ? 26.824 89.750 -25.506 1.000 21.587 174 ALA B N 1
ATOM 6131 C CA . ALA B 1 174 ? 25.453 89.981 -25.865 1.000 23.169 174 ALA B CA 1
ATOM 6132 C C . ALA B 1 174 ? 24.801 91.005 -24.936 1.000 27.080 174 ALA B C 1
ATOM 6133 O O . ALA B 1 174 ? 23.889 91.712 -25.366 1.000 30.173 174 ALA B O 1
ATOM 6140 N N . ALA B 1 175 ? 25.234 91.069 -23.683 1.000 26.150 175 ALA B N 1
ATOM 6141 C CA . ALA B 1 175 ? 24.580 91.898 -22.685 1.000 32.549 175 ALA B CA 1
ATOM 6142 C C . ALA B 1 175 ? 25.533 92.918 -22.076 1.000 27.049 175 ALA B C 1
ATOM 6143 O O . ALA B 1 175 ? 25.067 93.930 -21.575 1.000 28.295 175 ALA B O 1
ATOM 6150 N N . VAL B 1 176 ? 26.822 92.582 -21.931 1.000 25.154 176 VAL B N 1
ATOM 6151 C CA . VAL B 1 176 ? 27.746 93.448 -21.208 1.000 28.907 176 VAL B CA 1
ATOM 6152 C C . VAL B 1 176 ? 28.971 93.747 -22.088 1.000 30.421 176 VAL B C 1
ATOM 6153 O O . VAL B 1 176 ? 29.401 92.922 -22.860 1.000 33.342 176 VAL B O 1
ATOM 6166 N N . ASP B 1 177 ? 29.621 94.892 -21.899 1.000 30.775 177 ASP B N 1
ATOM 6167 C CA . ASP B 1 177 ? 30.935 95.096 -22.506 1.000 33.292 177 ASP B CA 1
ATOM 6168 C C . ASP B 1 177 ? 32.009 94.551 -21.566 1.000 32.448 177 ASP B C 1
ATOM 6169 O O . ASP B 1 177 ? 31.998 94.877 -20.383 1.000 38.029 177 ASP B O 1
ATOM 6178 N N . ILE B 1 178 ? 32.916 93.723 -22.070 1.000 26.627 178 ILE B N 1
ATOM 6179 C CA . ILE B 1 178 ? 34.050 93.272 -21.287 1.000 25.484 178 ILE B CA 1
ATOM 6180 C C . ILE B 1 178 ? 35.209 94.262 -21.474 1.000 30.185 178 ILE B C 1
ATOM 6181 O O . ILE B 1 178 ? 36.066 94.046 -22.295 1.000 33.056 178 ILE B O 1
ATOM 6197 N N . ASP B 1 179 ? 35.140 95.329 -20.694 1.000 35.517 179 ASP B N 1
ATOM 6198 C CA . ASP B 1 179 ? 36.030 96.493 -20.661 1.000 40.976 179 ASP B CA 1
ATOM 6199 C C . ASP B 1 179 ? 37.454 96.031 -20.340 1.000 35.442 179 ASP B C 1
ATOM 6200 O O . ASP B 1 179 ? 37.679 95.492 -19.255 1.000 31.528 179 ASP B O 1
ATOM 6209 N N . PRO B 1 180 ? 38.476 96.162 -21.216 1.000 35.754 180 PRO B N 1
ATOM 6210 C CA . PRO B 1 180 ? 39.826 95.699 -20.891 1.000 29.277 180 PRO B CA 1
ATOM 6211 C C . PRO B 1 180 ? 40.527 96.416 -19.721 1.000 25.251 180 PRO B C 1
ATOM 6212 O O . PRO B 1 180 ? 41.417 95.842 -19.105 1.000 29.536 180 PRO B O 1
ATOM 6223 N N . ALA B 1 181 ? 40.043 97.605 -19.355 1.000 25.582 181 ALA B N 1
ATOM 6224 C CA . ALA B 1 181 ? 40.592 98.339 -18.216 1.000 28.114 181 ALA B CA 1
ATOM 6225 C C . ALA B 1 181 ? 40.151 97.675 -16.905 1.000 32.493 181 ALA B C 1
ATOM 6226 O O . ALA B 1 181 ? 40.901 97.650 -15.956 1.000 30.750 181 ALA B O 1
ATOM 6233 N N . THR B 1 182 ? 38.928 97.150 -16.876 1.000 27.096 182 THR B N 1
ATOM 6234 C CA . THR B 1 182 ? 38.416 96.460 -15.694 1.000 27.448 182 THR B CA 1
ATOM 6235 C C . THR B 1 182 ? 38.781 94.976 -15.679 1.000 29.411 182 THR B C 1
ATOM 6236 O O . THR B 1 182 ? 38.997 94.410 -14.622 1.000 27.049 182 THR B O 1
ATOM 6246 N N . TYR B 1 183 ? 38.781 94.319 -16.847 1.000 25.953 183 TYR B N 1
ATOM 6247 C CA . TYR B 1 183 ? 39.083 92.898 -16.960 1.000 26.277 183 TYR B CA 1
ATOM 6248 C C . TYR B 1 183 ? 40.263 92.621 -17.878 1.000 26.984 183 TYR B C 1
ATOM 6249 O O . TYR B 1 183 ? 40.133 91.941 -18.930 1.000 26.212 183 TYR B O 1
ATOM 6266 N N . PRO B 1 184 ? 41.488 93.098 -17.546 1.000 27.873 184 PRO B N 1
ATOM 6267 C CA . PRO B 1 184 ? 42.630 92.852 -18.444 1.000 25.692 184 PRO B CA 1
ATOM 6268 C C . PRO B 1 184 ? 43.020 91.382 -18.589 1.000 24.713 184 PRO B C 1
ATOM 6269 O O . PRO B 1 184 ? 43.440 90.943 -19.648 1.000 27.385 184 PRO B O 1
ATOM 6280 N N . LYS B 1 185 ? 42.891 90.610 -17.500 1.000 23.644 185 LYS B N 1
ATOM 6281 C CA . LYS B 1 185 ? 43.251 89.207 -17.570 1.000 25.204 185 LYS B CA 1
ATOM 6282 C C . LYS B 1 185 ? 42.206 88.416 -18.349 1.000 23.615 185 LYS B C 1
ATOM 6283 O O . LYS B 1 185 ? 42.583 87.526 -19.108 1.000 26.525 185 LYS B O 1
ATOM 6302 N N . VAL B 1 186 ? 40.910 88.686 -18.152 1.000 25.217 186 VAL B N 1
ATOM 6303 C CA . VAL B 1 186 ? 39.918 87.995 -18.957 1.000 23.866 186 VAL B CA 1
ATOM 6304 C C . VAL B 1 186 ? 40.164 88.296 -20.445 1.000 23.821 186 VAL B C 1
ATOM 6305 O O . VAL B 1 186 ? 40.078 87.405 -21.288 1.000 23.783 186 VAL B O 1
ATOM 6318 N N . THR B 1 187 ? 40.376 89.568 -20.778 1.000 25.838 187 THR B N 1
ATOM 6319 C CA A THR B 1 187 ? 40.587 90.002 -22.161 0.680 26.203 187 THR B CA 1
ATOM 6320 C CA B THR B 1 187 ? 40.515 89.928 -22.186 0.320 23.283 187 THR B CA 1
ATOM 6321 C C . THR B 1 187 ? 41.752 89.248 -22.780 1.000 24.613 187 THR B C 1
ATOM 6322 O O . THR B 1 187 ? 41.654 88.732 -23.904 1.000 26.138 187 THR B O 1
ATOM 6340 N N . ALA B 1 188 ? 42.872 89.216 -22.044 1.000 28.515 188 ALA B N 1
ATOM 6341 C CA . ALA B 1 188 ? 44.096 88.582 -22.508 1.000 28.758 188 ALA B CA 1
ATOM 6342 C C . ALA B 1 188 ? 43.886 87.081 -22.688 1.000 30.978 188 ALA B C 1
ATOM 6343 O O . ALA B 1 188 ? 44.401 86.470 -23.634 1.000 28.379 188 ALA B O 1
ATOM 6350 N N . TRP B 1 189 ? 43.124 86.470 -21.767 1.000 25.395 189 TRP B N 1
ATOM 6351 C CA . TRP B 1 189 ? 42.811 85.037 -21.867 1.000 24.050 189 TRP B CA 1
ATOM 6352 C C . TRP B 1 189 ? 41.950 84.727 -23.090 1.000 21.365 189 TRP B C 1
ATOM 6353 O O . TRP B 1 189 ? 42.202 83.737 -23.806 1.000 23.523 189 TRP B O 1
ATOM 6374 N N . LEU B 1 190 ? 40.924 85.533 -23.332 1.000 24.458 190 LEU B N 1
ATOM 6375 C CA . LEU B 1 190 ? 40.076 85.312 -24.495 1.000 25.325 190 LEU B CA 1
ATOM 6376 C C . LEU B 1 190 ? 40.904 85.440 -25.792 1.000 27.985 190 LEU B C 1
ATOM 6377 O O . LEU B 1 190 ? 40.755 84.634 -26.695 1.000 25.634 190 LEU B O 1
ATOM 6393 N N . ASP B 1 191 ? 41.797 86.438 -25.843 1.000 27.027 191 ASP B N 1
ATOM 6394 C CA . ASP B 1 191 ? 42.723 86.568 -26.989 1.000 29.695 191 ASP B CA 1
ATOM 6395 C C . ASP B 1 191 ? 43.676 85.372 -27.122 1.000 29.925 191 ASP B C 1
ATOM 6396 O O . ASP B 1 191 ? 43.948 84.864 -28.224 1.000 29.776 191 ASP B O 1
ATOM 6405 N N . ARG B 1 192 ? 44.172 84.865 -25.994 1.000 27.204 192 ARG B N 1
ATOM 6406 C CA . ARG B 1 192 ? 45.026 83.688 -25.962 1.000 30.052 192 ARG B CA 1
ATOM 6407 C C . ARG B 1 192 ? 44.330 82.464 -26.552 1.000 31.651 192 ARG B C 1
ATOM 6408 O O . ARG B 1 192 ? 44.944 81.697 -27.313 1.000 26.929 192 ARG B O 1
ATOM 6429 N N . LEU B 1 193 ? 43.060 82.220 -26.169 1.000 26.306 193 LEU B N 1
ATOM 6430 C CA . LEU B 1 193 ? 42.364 81.071 -26.709 1.000 23.642 193 LEU B CA 1
ATOM 6431 C C . LEU B 1 193 ? 42.263 81.226 -28.221 1.000 23.762 193 LEU B C 1
ATOM 6432 O O . LEU B 1 193 ? 42.355 80.260 -28.960 1.000 27.332 193 LEU B O 1
ATOM 6448 N N . ASN B 1 194 ? 41.971 82.437 -28.665 1.000 26.062 194 ASN B N 1
ATOM 6449 C CA . ASN B 1 194 ? 41.778 82.688 -30.091 1.000 31.187 194 ASN B CA 1
ATOM 6450 C C . ASN B 1 194 ? 43.070 82.572 -30.917 1.000 34.644 194 ASN B C 1
ATOM 6451 O O . ASN B 1 194 ? 42.993 82.490 -32.134 1.000 34.656 194 ASN B O 1
ATOM 6462 N N . LYS B 1 195 ? 44.215 82.463 -30.247 1.000 34.247 195 LYS B N 1
ATOM 6463 C CA . LYS B 1 195 ? 45.473 82.225 -30.947 1.000 42.248 195 LYS B CA 1
ATOM 6464 C C . LYS B 1 195 ? 45.654 80.748 -31.223 1.000 44.706 195 LYS B C 1
ATOM 6465 O O . LYS B 1 195 ? 46.584 80.382 -31.921 1.000 46.238 195 LYS B O 1
ATOM 6484 N N . LEU B 1 196 ? 44.760 79.891 -30.710 1.000 33.119 196 LEU B N 1
ATOM 6485 C CA . LEU B 1 196 ? 44.764 78.498 -31.105 1.000 31.394 196 LEU B CA 1
ATOM 6486 C C . LEU B 1 196 ? 43.868 78.358 -32.329 1.000 33.738 196 LEU B C 1
ATOM 6487 O O . LEU B 1 196 ? 42.661 78.652 -32.258 1.000 35.759 196 LEU B O 1
ATOM 6503 N N . PRO B 1 197 ? 44.396 77.954 -33.519 1.000 38.339 197 PRO B N 1
ATOM 6504 C CA . PRO B 1 197 ? 43.556 77.931 -34.723 1.000 38.242 197 PRO B CA 1
ATOM 6505 C C . PRO B 1 197 ? 42.272 77.119 -34.595 1.000 30.161 197 PRO B C 1
ATOM 6506 O O . PRO B 1 197 ? 41.235 77.605 -35.043 1.000 31.033 197 PRO B O 1
ATOM 6517 N N . TYR B 1 198 ? 42.327 75.940 -33.970 1.000 26.495 198 TYR B N 1
ATOM 6518 C CA . TYR B 1 198 ? 41.149 75.099 -33.888 1.000 28.915 198 TYR B CA 1
ATOM 6519 C C . TYR B 1 198 ? 40.075 75.813 -33.057 1.000 26.096 198 TYR B C 1
ATOM 6520 O O . TYR B 1 198 ? 38.888 75.645 -33.329 1.000 25.903 198 TYR B O 1
ATOM 6537 N N . TYR B 1 199 ? 40.489 76.598 -32.070 1.000 24.586 199 TYR B N 1
ATOM 6538 C CA . TYR B 1 199 ? 39.558 77.246 -31.145 1.000 24.088 199 TYR B CA 1
ATOM 6539 C C . TYR B 1 199 ? 38.825 78.386 -31.866 1.000 24.509 199 TYR B C 1
ATOM 6540 O O . TYR B 1 199 ? 37.593 78.477 -31.852 1.000 24.644 199 TYR B O 1
ATOM 6557 N N . LYS B 1 200 ? 39.598 79.220 -32.559 1.000 21.984 200 LYS B N 1
ATOM 6558 C CA . LYS B 1 200 ? 38.991 80.334 -33.303 1.000 25.990 200 LYS B CA 1
ATOM 6559 C C . LYS B 1 200 ? 38.077 79.843 -34.410 1.000 24.402 200 LYS B C 1
ATOM 6560 O O . LYS B 1 200 ? 36.981 80.371 -34.592 1.000 26.186 200 LYS B O 1
ATOM 6579 N N . GLU B 1 201 ? 38.490 78.778 -35.086 1.000 25.222 201 GLU B N 1
ATOM 6580 C CA . GLU B 1 201 ? 37.722 78.204 -36.160 1.000 28.824 201 GLU B CA 1
ATOM 6581 C C . GLU B 1 201 ? 36.363 77.713 -35.646 1.000 31.527 201 GLU B C 1
ATOM 6582 O O . GLU B 1 201 ? 35.352 77.901 -36.306 1.000 26.060 201 GLU B O 1
ATOM 6594 N N . ILE B 1 202 ? 36.312 77.053 -34.486 1.000 23.572 202 ILE B N 1
ATOM 6595 C CA . ILE B 1 202 ? 35.045 76.547 -33.997 1.000 22.554 202 ILE B CA 1
ATOM 6596 C C . ILE B 1 202 ? 34.207 77.655 -33.342 1.000 22.063 202 ILE B C 1
ATOM 6597 O O . ILE B 1 202 ? 32.962 77.648 -33.475 1.000 22.015 202 ILE B O 1
ATOM 6613 N N . ASN B 1 203 ? 34.866 78.544 -32.607 1.000 21.055 203 ASN B N 1
ATOM 6614 C CA . ASN B 1 203 ? 34.169 79.423 -31.668 1.000 23.363 203 ASN B CA 1
ATOM 6615 C C . ASN B 1 203 ? 33.764 80.795 -32.252 1.000 25.638 203 ASN B C 1
ATOM 6616 O O . ASN B 1 203 ? 32.693 81.339 -31.929 1.000 22.981 203 ASN B O 1
ATOM 6627 N N . GLU B 1 204 ? 34.650 81.405 -33.046 1.000 24.421 204 GLU B N 1
ATOM 6628 C CA . GLU B 1 204 ? 34.590 82.856 -33.226 1.000 24.948 204 GLU B CA 1
ATOM 6629 C C . GLU B 1 204 ? 33.373 83.288 -34.068 1.000 23.748 204 GLU B C 1
ATOM 6630 O O . GLU B 1 204 ? 32.644 84.160 -33.635 1.000 25.304 204 GLU B O 1
ATOM 6642 N N . ALA B 1 205 ? 33.148 82.727 -35.251 1.000 23.577 205 ALA B N 1
ATOM 6643 C CA . ALA B 1 205 ? 32.061 83.208 -36.096 1.000 25.447 205 ALA B CA 1
ATOM 6644 C C . ALA B 1 205 ? 30.699 82.972 -35.425 1.000 25.718 205 ALA B C 1
ATOM 6645 O O . ALA B 1 205 ? 29.843 83.856 -35.369 1.000 23.894 205 ALA B O 1
ATOM 6652 N N . PRO B 1 206 ? 30.423 81.777 -34.869 1.000 22.194 206 PRO B N 1
ATOM 6653 C CA . PRO B 1 206 ? 29.159 81.559 -34.169 1.000 22.868 206 PRO B CA 1
ATOM 6654 C C . PRO B 1 206 ? 28.982 82.484 -32.991 1.000 21.109 206 PRO B C 1
ATOM 6655 O O . PRO B 1 206 ? 27.868 82.987 -32.769 1.000 24.716 206 PRO B O 1
ATOM 6666 N N . ALA B 1 207 ? 30.064 82.786 -32.254 1.000 21.973 207 ALA B N 1
ATOM 6667 C CA . ALA B 1 207 ? 29.950 83.694 -31.139 1.000 22.343 207 ALA B CA 1
ATOM 6668 C C . ALA B 1 207 ? 29.544 85.090 -31.621 1.000 24.289 207 ALA B C 1
ATOM 6669 O O . ALA B 1 207 ? 28.723 85.756 -31.002 1.000 23.184 207 ALA B O 1
ATOM 6676 N N . GLN B 1 208 ? 30.172 85.552 -32.712 1.000 22.785 208 GLN B N 1
ATOM 6677 C CA . GLN B 1 208 ? 29.830 86.856 -33.257 1.000 23.964 208 GLN B CA 1
ATOM 6678 C C . GLN B 1 208 ? 28.377 86.900 -33.731 1.000 21.342 208 GLN B C 1
ATOM 6679 O O . GLN B 1 208 ? 27.721 87.903 -33.507 1.000 23.486 208 GLN B O 1
ATOM 6693 N N . SER B 1 209 ? 27.865 85.810 -34.310 1.000 21.985 209 SER B N 1
ATOM 6694 C CA . SER B 1 209 ? 26.509 85.755 -34.814 1.000 22.299 209 SER B CA 1
ATOM 6695 C C . SER B 1 209 ? 25.513 85.902 -33.684 1.000 24.374 209 SER B C 1
ATOM 6696 O O . SER B 1 209 ? 24.537 86.658 -33.766 1.000 24.163 209 SER B O 1
ATOM 6703 N N . TYR B 1 210 ? 25.794 85.175 -32.589 1.000 21.212 210 TYR B N 1
ATOM 6704 C CA . TYR B 1 210 ? 24.927 85.199 -31.414 1.000 23.939 210 TYR B CA 1
ATOM 6705 C C . TYR B 1 210 ? 24.900 86.5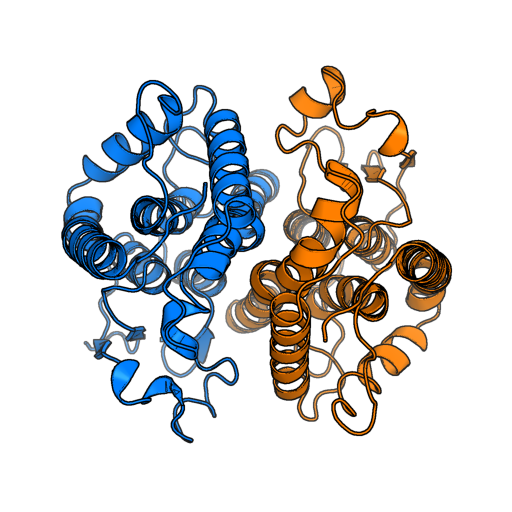76 -30.798 1.000 23.179 210 TYR B C 1
ATOM 6706 O O . TYR B 1 210 ? 23.824 87.105 -30.458 1.000 25.490 210 TYR B O 1
ATOM 6723 N N . VAL B 1 211 ? 26.074 87.175 -30.615 1.000 21.106 211 VAL B N 1
ATOM 6724 C CA . VAL B 1 211 ? 26.146 88.449 -29.951 1.000 19.687 211 VAL B CA 1
ATOM 6725 C C . VAL B 1 211 ? 25.439 89.544 -30.777 1.000 21.851 211 VAL B C 1
ATOM 6726 O O . VAL B 1 211 ? 24.669 90.357 -30.234 1.000 23.035 211 VAL B O 1
ATOM 6739 N N . ALA B 1 212 ? 25.722 89.584 -32.082 1.000 22.495 212 ALA B N 1
ATOM 6740 C CA . ALA B 1 212 ? 25.064 90.564 -32.954 1.000 24.723 212 ALA B CA 1
ATOM 6741 C C . ALA B 1 212 ? 23.534 90.401 -32.941 1.000 23.698 212 ALA B C 1
ATOM 6742 O O . ALA B 1 212 ? 22.806 91.384 -32.885 1.000 27.550 212 ALA B O 1
ATOM 6749 N N . PHE B 1 213 ? 23.053 89.158 -33.009 1.000 22.560 213 PHE B N 1
ATOM 6750 C CA . PHE B 1 213 ? 21.635 88.866 -32.958 1.000 23.137 213 PHE B CA 1
ATOM 6751 C C . PHE B 1 213 ? 21.009 89.486 -31.697 1.000 27.260 213 PHE B C 1
ATOM 6752 O O . PHE B 1 213 ? 20.039 90.283 -31.767 1.000 26.503 213 PHE B O 1
ATOM 6769 N N . LEU B 1 214 ? 21.489 89.097 -30.508 1.000 25.942 214 LEU B N 1
ATOM 6770 C CA . LEU B 1 214 ? 20.847 89.557 -29.280 1.000 24.288 214 LEU B CA 1
ATOM 6771 C C . LEU B 1 214 ? 21.033 91.055 -29.077 1.000 24.489 214 LEU B C 1
ATOM 6772 O O . LEU B 1 214 ? 20.098 91.740 -28.637 1.000 26.460 214 LEU B O 1
ATOM 6788 N N . ARG B 1 215 ? 22.170 91.622 -29.467 1.000 26.897 215 ARG B N 1
ATOM 6789 C CA . ARG B 1 215 ? 22.345 93.055 -29.358 1.000 29.521 215 ARG B CA 1
ATOM 6790 C C . ARG B 1 215 ? 21.338 93.816 -30.233 1.000 33.633 215 ARG B C 1
ATOM 6791 O O . ARG B 1 215 ? 20.965 94.927 -29.867 1.000 33.285 215 ARG B O 1
ATOM 6812 N N . SER B 1 216 ? 20.939 93.244 -31.365 1.000 32.650 216 SER B N 1
ATOM 6813 C CA . SER B 1 216 ? 19.928 93.876 -32.205 1.000 33.554 216 SER B CA 1
ATOM 6814 C C . SER B 1 216 ? 18.538 93.848 -31.549 1.000 38.683 216 SER B C 1
ATOM 6815 O O . SER B 1 216 ? 17.671 94.551 -32.024 1.000 38.066 216 SER B O 1
ATOM 6822 N N . LYS B 1 217 ? 18.305 93.078 -30.466 1.000 34.539 217 LYS B N 1
ATOM 6823 C CA . LYS B 1 217 ? 16.940 92.848 -29.977 1.000 31.372 217 LYS B CA 1
ATOM 6824 C C . LYS B 1 217 ? 16.644 93.709 -28.757 1.000 35.172 217 LYS B C 1
ATOM 6825 O O . LYS B 1 217 ? 15.478 94.031 -28.518 1.000 35.833 217 LYS B O 1
ATOM 6844 N N . TRP B 1 218 ? 17.665 94.076 -27.974 1.000 30.735 218 TRP B N 1
ATOM 6845 C CA . TRP B 1 218 ? 17.418 94.724 -26.701 1.000 30.563 218 TRP B CA 1
ATOM 6846 C C . TRP B 1 218 ? 16.703 96.073 -26.899 1.000 41.490 218 TRP B C 1
ATOM 6847 O O . TRP B 1 218 ? 17.069 96.851 -27.774 1.000 35.777 218 TRP B O 1
ATOM 6868 N N . THR B 1 219 ? 15.701 96.354 -26.066 1.000 35.408 219 THR B N 1
ATOM 6869 C CA . THR B 1 219 ? 15.072 97.678 -26.075 1.000 42.491 219 THR B CA 1
ATOM 6870 C C . THR B 1 219 ? 15.495 98.470 -24.854 1.000 46.412 219 THR B C 1
ATOM 6871 O O . THR B 1 219 ? 15.339 99.689 -24.807 1.000 44.296 219 THR B O 1
ATOM 6881 N N . LYS B 1 220 ? 16.005 97.774 -23.833 1.000 38.943 220 LYS B N 1
ATOM 6882 C CA . LYS B 1 220 ? 16.601 98.439 -22.695 1.000 39.620 220 LYS B CA 1
ATOM 6883 C C . LYS B 1 220 ? 17.620 97.494 -22.069 1.000 39.855 220 LYS B C 1
ATOM 6884 O O . LYS B 1 220 ? 17.298 96.347 -21.760 1.000 38.961 220 LYS B O 1
ATOM 6903 N N . LEU B 1 221 ? 18.822 98.006 -21.849 1.000 39.284 221 LEU B N 1
ATOM 6904 C CA . LEU B 1 221 ? 19.907 97.247 -21.274 1.000 39.343 221 LEU B CA 1
ATOM 6905 C C . LEU B 1 221 ? 20.285 97.928 -19.986 1.000 36.825 221 LEU B C 1
ATOM 6906 O O . LEU B 1 221 ? 21.173 98.755 -19.982 1.000 47.132 221 LEU B O 1
ATOM 6922 N N . GLY B 1 222 ? 19.660 97.530 -18.875 1.000 35.437 222 GLY B N 1
ATOM 6923 C CA . GLY B 1 222 ? 19.947 98.139 -17.597 1.000 40.453 222 GLY B CA 1
ATOM 6924 C C . GLY B 1 222 ? 19.503 99.598 -17.549 1.000 45.990 222 GLY B C 1
ATOM 6925 O O . GLY B 1 222 ? 18.628 99.976 -18.313 1.000 44.178 222 GLY B O 1
ATOM 6929 N N . ASP B 1 223 ? 20.110 100.377 -16.657 1.000 54.223 223 ASP B N 1
ATOM 6930 C CA . ASP B 1 223 ? 19.722 101.761 -16.400 1.000 65.400 223 ASP B CA 1
ATOM 6931 C C . ASP B 1 223 ? 20.547 102.748 -17.230 1.000 58.935 223 ASP B C 1
ATOM 6932 O O . ASP B 1 223 ? 21.108 102.311 -18.240 1.000 71.773 223 ASP B O 1
#